Protein AF-A0A378LRU9-F1 (afdb_monomer)

Structure (mmCIF, N/CA/C/O backbone):
data_AF-A0A378LRU9-F1
#
_entry.id   AF-A0A378LRU9-F1
#
loop_
_atom_site.group_PDB
_atom_site.id
_atom_site.type_symbol
_atom_site.label_atom_id
_atom_site.label_alt_id
_atom_site.label_comp_id
_atom_site.label_asym_id
_atom_site.label_entity_id
_atom_site.label_seq_id
_atom_site.pdbx_PDB_ins_code
_atom_site.Cartn_x
_atom_site.Cartn_y
_atom_site.Cartn_z
_atom_site.occupancy
_atom_site.B_iso_or_equiv
_atom_site.auth_seq_id
_atom_site.auth_comp_id
_atom_site.auth_asym_id
_atom_site.auth_atom_id
_atom_site.pdbx_PDB_model_num
ATOM 1 N N . MET A 1 1 ? 8.952 3.093 -21.189 1.00 88.44 1 MET A N 1
ATOM 2 C CA . MET A 1 1 ? 9.315 2.819 -22.606 1.00 88.44 1 MET A CA 1
ATOM 3 C C . MET A 1 1 ? 10.518 3.628 -23.082 1.00 88.44 1 MET A C 1
ATOM 5 O O . MET A 1 1 ? 10.757 4.737 -22.611 1.00 88.44 1 MET A O 1
ATOM 9 N N . TYR A 1 2 ? 11.237 3.110 -24.080 1.00 88.44 2 TYR A N 1
ATOM 10 C CA . TYR A 1 2 ? 12.273 3.824 -24.837 1.00 88.44 2 TYR A CA 1
ATOM 11 C C . TYR A 1 2 ? 12.340 3.306 -26.283 1.00 88.44 2 TYR A C 1
ATOM 13 O O . TYR A 1 2 ? 11.710 2.306 -26.623 1.00 88.44 2 TYR A O 1
ATOM 21 N N . GLN A 1 3 ? 13.085 3.990 -27.151 1.00 87.81 3 GLN A N 1
ATOM 22 C CA . GLN A 1 3 ? 13.203 3.630 -28.566 1.00 87.81 3 GLN A CA 1
ATOM 23 C C . GLN A 1 3 ? 14.667 3.404 -28.936 1.00 87.81 3 GLN A C 1
ATOM 25 O O . GLN A 1 3 ? 15.521 4.139 -28.462 1.00 87.81 3 GLN A O 1
ATOM 30 N N . ILE A 1 4 ? 14.958 2.423 -29.788 1.00 81.25 4 ILE A N 1
ATOM 31 C CA . ILE A 1 4 ? 16.278 2.168 -30.382 1.00 81.25 4 ILE A CA 1
ATOM 32 C C . ILE A 1 4 ? 16.063 1.917 -31.879 1.00 81.25 4 ILE A C 1
ATOM 34 O O . ILE A 1 4 ? 15.310 1.026 -32.247 1.00 81.25 4 ILE A O 1
ATOM 38 N N . ASN A 1 5 ? 16.702 2.701 -32.758 1.00 81.12 5 ASN A N 1
ATOM 39 C CA . ASN A 1 5 ? 16.599 2.554 -34.224 1.00 81.12 5 ASN A CA 1
ATOM 40 C C . ASN A 1 5 ? 15.161 2.496 -34.775 1.00 81.12 5 ASN A C 1
ATOM 42 O O . ASN A 1 5 ? 14.870 1.752 -35.706 1.00 81.12 5 ASN A O 1
ATOM 46 N N . GLY A 1 6 ? 14.244 3.278 -34.205 1.00 81.75 6 GLY A N 1
ATOM 47 C CA . GLY A 1 6 ? 12.842 3.256 -34.622 1.00 81.75 6 GLY A CA 1
ATOM 48 C C . GLY A 1 6 ? 11.996 2.186 -33.920 1.00 81.75 6 GLY A C 1
ATOM 49 O O . GLY A 1 6 ? 10.775 2.316 -33.899 1.00 81.75 6 GLY A O 1
ATOM 50 N N . GLU A 1 7 ? 12.614 1.192 -33.284 1.00 84.62 7 GLU A N 1
ATOM 51 C CA . GLU A 1 7 ? 11.933 0.118 -32.560 1.00 84.62 7 GLU A CA 1
ATOM 52 C C . GLU A 1 7 ? 11.685 0.485 -31.098 1.00 84.62 7 GLU A C 1
ATOM 54 O O . GLU A 1 7 ? 12.510 1.135 -30.456 1.00 84.62 7 GLU A O 1
ATOM 59 N N . ILE A 1 8 ? 10.551 0.042 -30.564 1.00 88.06 8 ILE A N 1
ATOM 60 C CA . ILE A 1 8 ? 10.126 0.318 -29.193 1.00 88.06 8 ILE A CA 1
ATOM 61 C C . ILE A 1 8 ? 10.578 -0.809 -28.269 1.00 88.06 8 ILE A C 1
ATOM 63 O O . ILE A 1 8 ? 10.409 -1.985 -28.582 1.00 88.06 8 ILE A O 1
ATOM 67 N N . TYR A 1 9 ? 11.077 -0.421 -27.102 1.00 90.44 9 TYR A N 1
ATOM 68 C CA . TYR A 1 9 ? 11.465 -1.304 -26.016 1.00 90.44 9 TYR A CA 1
ATOM 69 C C . TYR A 1 9 ? 10.822 -0.842 -24.706 1.00 90.44 9 TYR A C 1
ATOM 71 O O . TYR A 1 9 ? 10.461 0.329 -24.530 1.00 90.44 9 TYR A O 1
ATOM 79 N N . TYR A 1 10 ? 10.715 -1.773 -23.766 1.00 91.56 10 TYR A N 1
ATOM 80 C CA . TYR A 1 10 ? 10.070 -1.561 -22.476 1.00 91.56 10 TYR A CA 1
ATOM 81 C C . TYR A 1 10 ? 11.107 -1.619 -21.354 1.00 91.56 10 TYR A C 1
ATOM 83 O O . TYR A 1 10 ? 12.071 -2.389 -21.399 1.00 91.56 10 TYR A O 1
ATOM 91 N N . ASP A 1 11 ? 10.929 -0.764 -20.354 1.00 88.56 11 ASP A N 1
ATOM 92 C CA . ASP A 1 11 ? 11.826 -0.631 -19.202 1.00 88.56 11 ASP A CA 1
ATOM 93 C C . ASP A 1 11 ? 11.227 -1.197 -17.903 1.00 88.56 11 ASP A C 1
ATOM 95 O O . ASP A 1 11 ? 11.976 -1.431 -16.952 1.00 88.56 11 ASP A O 1
ATOM 99 N N . CYS A 1 12 ? 9.921 -1.481 -17.894 1.00 91.12 12 CYS A N 1
ATOM 100 C CA . CYS A 1 12 ? 9.167 -2.081 -16.795 1.00 91.12 12 CYS A CA 1
ATOM 101 C C . CYS A 1 12 ? 8.213 -3.188 -17.299 1.00 91.12 12 CYS A C 1
ATOM 103 O O . CYS A 1 12 ? 7.678 -3.115 -18.412 1.00 91.12 12 CYS A O 1
ATOM 105 N N . CYS A 1 13 ? 8.019 -4.238 -16.498 1.00 93.56 13 CYS A N 1
ATOM 106 C CA . CYS A 1 13 ? 7.132 -5.366 -16.796 1.00 93.56 13 CYS A CA 1
ATOM 107 C C . CYS A 1 13 ? 5.658 -4.947 -16.838 1.00 93.56 13 CYS A C 1
ATOM 109 O O . CYS A 1 13 ? 4.894 -5.463 -17.654 1.00 93.56 13 CYS A O 1
ATOM 111 N N . LEU A 1 14 ? 5.239 -4.002 -15.999 1.00 95.06 14 LEU A N 1
ATOM 112 C CA . LEU A 1 14 ? 3.866 -3.511 -15.971 1.00 95.06 14 LEU A CA 1
ATOM 113 C C . LEU A 1 14 ? 3.455 -2.857 -17.297 1.00 95.06 14 LEU A C 1
ATOM 115 O O . LEU A 1 14 ? 2.386 -3.156 -17.825 1.00 95.06 14 LEU A O 1
ATOM 119 N N . GLU A 1 15 ? 4.310 -2.013 -17.878 1.00 94.69 15 GLU A N 1
ATOM 120 C CA . GLU A 1 15 ? 4.054 -1.413 -19.194 1.00 94.69 15 GLU A CA 1
ATOM 121 C C . GLU A 1 15 ? 3.969 -2.482 -20.286 1.00 94.69 15 GLU A C 1
ATOM 123 O O . GLU A 1 15 ? 3.045 -2.472 -21.096 1.00 94.69 15 GLU A O 1
ATOM 128 N N . ALA A 1 16 ? 4.886 -3.449 -20.254 1.00 95.62 16 ALA A N 1
ATOM 129 C CA . ALA A 1 16 ? 4.894 -4.599 -21.146 1.00 95.62 16 ALA A CA 1
ATOM 130 C C . ALA A 1 16 ? 3.568 -5.391 -21.114 1.00 95.62 16 ALA A C 1
ATOM 132 O O . ALA A 1 16 ? 2.994 -5.692 -22.165 1.00 95.62 16 ALA A O 1
ATOM 133 N N . LYS A 1 17 ? 3.042 -5.677 -19.916 1.00 97.25 17 LYS A N 1
ATOM 134 C CA . LYS A 1 17 ? 1.744 -6.346 -19.719 1.00 97.25 17 LYS A CA 1
ATOM 135 C C . LYS A 1 17 ? 0.582 -5.515 -20.269 1.00 97.25 17 LYS A C 1
ATOM 137 O O . LYS A 1 17 ? -0.293 -6.056 -20.943 1.00 97.25 17 LYS A O 1
ATOM 142 N N . LEU A 1 18 ? 0.577 -4.203 -20.025 1.00 96.94 18 LEU A N 1
ATOM 143 C CA . LEU A 1 18 ? -0.481 -3.298 -20.493 1.00 96.94 18 LEU A CA 1
ATOM 144 C C . LEU A 1 18 ? -0.511 -3.175 -22.019 1.00 96.94 18 LEU A C 1
ATOM 146 O O . LEU A 1 18 ? -1.586 -3.212 -22.619 1.00 96.94 18 LEU A O 1
ATOM 150 N N . VAL A 1 19 ? 0.656 -3.104 -22.661 1.00 95.62 19 VAL A N 1
ATOM 151 C CA . VAL A 1 19 ? 0.740 -3.099 -24.127 1.00 95.62 19 VAL A CA 1
ATOM 152 C C . VAL A 1 19 ? 0.255 -4.424 -24.710 1.00 95.62 19 VAL A C 1
ATOM 154 O O . VAL A 1 19 ? -0.442 -4.427 -25.725 1.00 95.62 19 VAL A O 1
ATOM 157 N N . LEU A 1 20 ? 0.559 -5.552 -24.060 1.00 97.31 20 LEU A N 1
ATOM 158 C CA . LEU A 1 20 ? 0.045 -6.852 -24.486 1.00 97.31 20 LEU A CA 1
ATOM 159 C C . LEU A 1 20 ? -1.486 -6.938 -24.354 1.00 97.31 20 LEU A C 1
ATOM 161 O O . LEU A 1 20 ? -2.140 -7.417 -25.280 1.00 97.31 20 LEU A O 1
ATOM 165 N N . ILE A 1 21 ? -2.067 -6.422 -23.262 1.00 97.62 21 ILE A N 1
ATOM 166 C CA . ILE A 1 21 ? -3.529 -6.301 -23.099 1.00 97.62 21 ILE A CA 1
ATOM 167 C C . ILE A 1 21 ? -4.139 -5.492 -24.248 1.00 97.62 21 ILE A C 1
ATOM 169 O O . ILE A 1 21 ? -5.161 -5.890 -24.816 1.00 97.62 21 ILE A O 1
ATOM 173 N N . ASP A 1 22 ? -3.527 -4.364 -24.611 1.00 95.44 22 ASP A N 1
ATOM 174 C CA . ASP A 1 22 ? -4.038 -3.519 -25.688 1.00 95.44 22 ASP A CA 1
ATOM 175 C C . ASP A 1 22 ? -3.954 -4.218 -27.055 1.00 95.44 22 ASP A C 1
ATOM 177 O O . ASP A 1 22 ? -4.934 -4.242 -27.804 1.00 95.44 22 ASP A O 1
ATOM 181 N N . ALA A 1 23 ? -2.841 -4.902 -27.333 1.00 96.00 23 ALA A N 1
ATOM 182 C CA . ALA A 1 23 ? -2.665 -5.694 -28.549 1.00 96.00 23 ALA A CA 1
ATOM 183 C C . ALA A 1 23 ? -3.687 -6.840 -28.661 1.00 96.00 23 ALA A C 1
ATOM 185 O O . ALA A 1 23 ? -4.245 -7.068 -29.735 1.00 96.00 23 ALA A O 1
ATOM 186 N N . ILE A 1 24 ? -3.976 -7.540 -27.557 1.00 97.25 24 ILE A N 1
ATOM 187 C CA . ILE A 1 24 ? -5.006 -8.591 -27.505 1.00 97.25 24 ILE A CA 1
ATOM 188 C C . ILE A 1 24 ? -6.399 -8.000 -27.734 1.00 97.25 24 ILE A C 1
ATOM 190 O O . ILE A 1 24 ? -7.183 -8.560 -28.502 1.00 97.25 24 ILE A O 1
ATOM 194 N N . SER A 1 25 ? -6.696 -6.848 -27.125 1.00 95.38 25 SER A N 1
ATOM 195 C CA . SER A 1 25 ? -7.986 -6.160 -27.284 1.00 95.38 25 SER A CA 1
ATOM 196 C C . SER A 1 25 ? -8.282 -5.857 -28.761 1.00 95.38 25 SER A C 1
ATOM 198 O O . SER A 1 25 ? -9.411 -6.027 -29.229 1.00 95.38 25 SER A O 1
ATOM 200 N N . GLN A 1 26 ? -7.249 -5.469 -29.515 1.00 94.94 26 GLN A N 1
ATOM 201 C CA . GLN A 1 26 ? -7.335 -5.121 -30.937 1.00 94.94 26 GLN A CA 1
ATOM 202 C C . GLN A 1 26 ? -7.206 -6.325 -31.888 1.00 94.94 26 GLN A C 1
ATOM 204 O O . GLN A 1 26 ? -7.503 -6.204 -33.078 1.00 94.94 26 GLN A O 1
ATOM 209 N N . ALA A 1 27 ? -6.770 -7.489 -31.401 1.00 95.44 27 ALA A N 1
ATOM 210 C CA . ALA A 1 27 ? -6.551 -8.662 -32.238 1.00 95.44 27 ALA A CA 1
ATOM 211 C C . ALA A 1 27 ? -7.862 -9.234 -32.804 1.00 95.44 27 ALA A C 1
ATOM 213 O O . ALA A 1 27 ? -8.937 -9.129 -32.209 1.00 95.44 27 ALA A O 1
ATOM 214 N N . ALA A 1 28 ? -7.767 -9.903 -33.954 1.00 94.75 28 ALA A N 1
ATOM 215 C CA . ALA A 1 28 ? -8.880 -10.627 -34.567 1.00 94.75 28 ALA A CA 1
ATOM 216 C C . ALA A 1 28 ? -9.090 -11.993 -33.882 1.00 94.75 28 ALA A C 1
ATOM 218 O O . ALA A 1 28 ? -8.845 -13.043 -34.473 1.00 94.75 28 ALA A O 1
ATOM 219 N N . LEU A 1 29 ? -9.494 -11.961 -32.611 1.00 95.25 29 LEU A N 1
ATOM 220 C CA . LEU A 1 29 ? -9.824 -13.124 -31.782 1.00 95.25 29 LEU A CA 1
ATOM 221 C C . LEU A 1 29 ? -11.307 -13.109 -31.406 1.00 95.25 29 LEU A C 1
ATOM 223 O O . LEU A 1 29 ? -11.940 -12.052 -31.414 1.00 95.25 29 LEU A O 1
ATOM 227 N N . GLU A 1 30 ? -11.841 -14.271 -31.033 1.00 96.56 30 GLU A N 1
ATOM 228 C CA . GLU A 1 30 ? -13.157 -14.359 -30.397 1.00 96.56 30 GLU A CA 1
ATOM 229 C C . GLU A 1 30 ? -13.164 -13.566 -29.080 1.00 96.56 30 GLU A C 1
ATOM 231 O O . GLU A 1 30 ? -12.205 -13.622 -28.310 1.00 96.56 30 GLU A O 1
ATOM 236 N N . GLU A 1 31 ? -14.247 -12.836 -28.808 1.00 96.44 31 GLU A N 1
ATOM 237 C CA . GLU A 1 31 ? -14.342 -11.949 -27.640 1.00 96.44 31 GLU A CA 1
ATOM 238 C C . GLU A 1 31 ? -14.176 -12.704 -26.311 1.00 96.44 31 GLU A C 1
ATOM 240 O O . GLU A 1 31 ? -13.487 -12.235 -25.409 1.00 96.44 31 GLU A O 1
ATOM 245 N N . SER A 1 32 ? -14.724 -13.919 -26.216 1.00 96.75 32 SER A N 1
ATOM 246 C CA . SER A 1 32 ? -14.568 -14.798 -25.048 1.00 96.75 32 SER A CA 1
ATOM 247 C C . SER A 1 32 ? -13.094 -15.124 -24.759 1.00 96.75 32 SER A C 1
ATOM 249 O O . SER A 1 32 ? -12.662 -15.119 -23.605 1.00 96.75 32 SER A O 1
ATOM 251 N N . ILE A 1 33 ? -12.299 -15.339 -25.812 1.00 96.50 33 ILE A N 1
ATOM 252 C CA . ILE A 1 33 ? -10.860 -15.602 -25.727 1.00 96.50 33 ILE A CA 1
ATOM 253 C C . ILE A 1 33 ? -10.118 -14.331 -25.310 1.00 96.50 33 ILE A C 1
ATOM 255 O O . ILE A 1 33 ? -9.237 -14.404 -24.457 1.00 96.50 33 ILE A O 1
ATOM 259 N N . LYS A 1 34 ? -10.480 -13.164 -25.864 1.00 96.38 34 LYS A N 1
ATOM 260 C CA . LYS A 1 34 ? -9.876 -11.883 -25.463 1.00 96.38 34 LYS A CA 1
ATOM 261 C C . LYS A 1 34 ? -10.069 -11.616 -23.981 1.00 96.38 34 LYS A C 1
ATOM 263 O O . LYS A 1 34 ? -9.093 -11.328 -23.298 1.00 96.38 34 LYS A O 1
ATOM 268 N N . ILE A 1 35 ? -11.305 -11.744 -23.498 1.00 95.69 35 ILE A N 1
ATOM 269 C CA . ILE A 1 35 ? -11.653 -11.528 -22.091 1.00 95.69 35 ILE A CA 1
ATOM 270 C C . ILE A 1 35 ? -10.799 -12.429 -21.201 1.00 95.69 35 ILE A C 1
ATOM 272 O O . ILE A 1 35 ? -10.144 -11.929 -20.291 1.00 95.69 35 ILE A O 1
ATOM 276 N N . LYS A 1 36 ? -10.724 -13.727 -21.523 1.00 96.94 36 LYS A N 1
ATOM 277 C CA . LYS A 1 36 ? -9.915 -14.689 -20.769 1.00 96.94 36 LYS A CA 1
ATOM 278 C C . LYS A 1 36 ? -8.425 -14.318 -20.748 1.00 96.94 36 LYS A C 1
ATOM 280 O O . LYS A 1 36 ? -7.811 -14.302 -19.688 1.00 96.94 36 LYS A O 1
ATOM 285 N N . LEU A 1 37 ? -7.832 -14.016 -21.905 1.00 97.81 37 LEU A N 1
ATOM 286 C CA . LEU A 1 37 ? -6.407 -13.671 -21.989 1.00 97.81 37 LEU A CA 1
ATOM 287 C C . LEU A 1 37 ? -6.085 -12.364 -21.253 1.00 97.81 37 LEU A C 1
ATOM 289 O O . LEU A 1 37 ? -5.048 -12.261 -20.606 1.00 97.81 37 LEU A O 1
ATOM 293 N N . ILE A 1 38 ? -6.966 -11.365 -21.348 1.00 97.38 38 ILE A N 1
ATOM 294 C CA . ILE A 1 38 ? -6.815 -10.095 -20.632 1.00 97.38 38 ILE A CA 1
ATOM 295 C C . ILE A 1 38 ? -6.915 -10.324 -19.124 1.00 97.38 38 ILE A C 1
ATOM 297 O O . ILE A 1 38 ? -6.102 -9.775 -18.386 1.00 97.38 38 ILE A O 1
ATOM 301 N N . GLU A 1 39 ? -7.859 -11.148 -18.669 1.00 96.31 39 GLU A N 1
ATOM 302 C CA . GLU A 1 39 ? -7.991 -11.516 -17.259 1.00 96.31 39 GLU A CA 1
ATOM 303 C C . GLU A 1 39 ? -6.722 -12.205 -16.737 1.00 96.31 39 GLU A C 1
ATOM 305 O O . GLU A 1 39 ? -6.201 -11.811 -15.697 1.00 96.31 39 GLU A O 1
ATOM 310 N N . GLU A 1 40 ? -6.151 -13.158 -17.478 1.00 97.44 40 GLU A N 1
ATOM 311 C CA . GLU A 1 40 ? -4.894 -13.816 -17.092 1.00 97.44 40 GLU A CA 1
ATOM 312 C C . GLU A 1 40 ? -3.714 -12.826 -16.996 1.00 97.44 40 GLU A C 1
ATOM 314 O O . GLU A 1 40 ? -2.911 -12.910 -16.064 1.00 97.44 40 GLU A O 1
ATOM 319 N N . ILE A 1 41 ? -3.623 -11.827 -17.883 1.00 97.88 41 ILE A N 1
ATOM 320 C CA . ILE A 1 41 ? -2.590 -10.780 -17.764 1.00 97.88 41 ILE A CA 1
ATOM 321 C C . ILE A 1 41 ? -2.878 -9.838 -16.590 1.00 97.88 41 ILE A C 1
ATOM 323 O O . ILE A 1 41 ? -1.946 -9.406 -15.914 1.00 97.88 41 ILE A O 1
ATOM 327 N N . GLN A 1 42 ? -4.142 -9.521 -16.302 1.00 97.19 42 GLN A N 1
ATOM 328 C CA . GLN A 1 42 ? -4.504 -8.744 -15.111 1.00 97.19 42 GLN A CA 1
ATOM 329 C C . GLN A 1 42 ? -4.092 -9.474 -13.829 1.00 97.19 42 GLN A C 1
ATOM 331 O O . GLN A 1 42 ? -3.565 -8.844 -12.916 1.00 97.19 42 GLN A O 1
ATOM 336 N N . ILE A 1 43 ? -4.238 -10.801 -13.786 1.00 96.69 43 ILE A N 1
ATOM 337 C CA . ILE A 1 43 ? -3.725 -11.632 -12.689 1.00 96.69 43 ILE A CA 1
ATOM 338 C C . ILE A 1 43 ? -2.200 -11.500 -12.580 1.00 96.69 43 ILE A C 1
ATOM 340 O O . ILE A 1 43 ? -1.681 -11.316 -11.481 1.00 96.69 43 ILE A O 1
ATOM 344 N N . LEU A 1 44 ? -1.471 -11.518 -13.703 1.00 96.38 44 LEU A N 1
ATOM 345 C CA . LEU A 1 44 ? -0.022 -11.269 -13.708 1.00 96.38 44 LEU A CA 1
ATOM 346 C C . LEU A 1 44 ? 0.349 -9.848 -13.259 1.00 96.38 44 LEU A C 1
ATOM 348 O O . LEU A 1 44 ? 1.441 -9.644 -12.731 1.00 96.38 44 LEU A O 1
ATOM 352 N N . ILE A 1 45 ? -0.502 -8.845 -13.482 1.00 96.75 45 ILE A N 1
ATOM 353 C CA . ILE A 1 45 ? -0.297 -7.490 -12.946 1.00 96.75 45 ILE A CA 1
ATOM 354 C C . ILE A 1 45 ? -0.466 -7.509 -11.424 1.00 96.75 45 ILE A C 1
ATOM 356 O O . ILE A 1 45 ? 0.431 -7.069 -10.716 1.00 96.75 45 ILE A O 1
ATOM 360 N N . GLU A 1 46 ? -1.566 -8.075 -10.929 1.00 96.06 46 GLU A N 1
ATOM 361 C CA . GLU A 1 46 ? -1.890 -8.155 -9.497 1.00 96.06 46 GLU A CA 1
ATOM 362 C C . GLU A 1 46 ? -0.888 -8.997 -8.697 1.00 96.06 46 GLU A C 1
ATOM 364 O O . GLU A 1 46 ? -0.655 -8.734 -7.522 1.00 96.06 46 GLU A O 1
ATOM 369 N N . ASN A 1 47 ? -0.278 -10.000 -9.324 1.00 94.62 47 ASN A N 1
ATOM 370 C CA . ASN A 1 47 ? 0.767 -10.822 -8.715 1.00 94.62 47 ASN A CA 1
ATOM 371 C C . ASN A 1 47 ? 2.185 -10.323 -9.010 1.00 94.62 47 ASN A C 1
ATOM 373 O O . ASN A 1 47 ? 3.141 -11.035 -8.717 1.00 94.62 47 ASN A O 1
ATOM 377 N N . HIS A 1 48 ? 2.332 -9.133 -9.606 1.00 93.38 48 HIS A N 1
ATOM 378 C CA . HIS A 1 48 ? 3.641 -8.539 -9.890 1.00 93.38 48 HIS A CA 1
ATOM 379 C C . HIS A 1 48 ? 4.560 -9.447 -10.719 1.00 93.38 48 HIS A C 1
ATOM 381 O O . HIS A 1 48 ? 5.780 -9.414 -10.580 1.00 93.38 48 HIS A O 1
ATOM 387 N N . GLY A 1 49 ? 3.961 -10.234 -11.619 1.00 92.94 49 GLY A N 1
ATOM 388 C CA . GLY A 1 49 ? 4.668 -11.284 -12.338 1.00 92.94 49 GLY A CA 1
ATOM 389 C C . GLY A 1 49 ? 5.838 -10.754 -13.165 1.00 92.94 49 GLY A C 1
ATOM 390 O O . GLY A 1 49 ? 5.734 -9.703 -13.805 1.00 92.94 49 GLY A O 1
ATOM 391 N N . ASP A 1 50 ? 6.960 -11.450 -13.143 1.00 91.38 50 ASP A N 1
ATOM 392 C CA . ASP A 1 50 ? 8.181 -10.977 -13.784 1.00 91.38 50 ASP A CA 1
ATOM 393 C C . ASP A 1 50 ? 8.191 -11.226 -15.308 1.00 91.38 50 ASP A C 1
ATOM 395 O O . ASP A 1 50 ? 7.202 -11.639 -15.931 1.00 91.38 50 ASP A O 1
ATOM 399 N N . LYS A 1 51 ? 9.336 -10.951 -15.947 1.00 91.62 51 LYS A N 1
ATOM 400 C CA . LYS A 1 51 ? 9.531 -11.224 -17.376 1.00 91.62 51 LYS A CA 1
ATOM 401 C C . LYS A 1 51 ? 9.351 -12.709 -17.701 1.00 91.62 51 LYS A C 1
ATOM 403 O O . LYS A 1 51 ? 8.769 -13.027 -18.735 1.00 91.62 51 LYS A O 1
ATOM 408 N N . SER A 1 52 ? 9.871 -13.605 -16.867 1.00 92.12 52 SER A N 1
ATOM 409 C CA . SER A 1 52 ? 9.811 -15.053 -17.083 1.00 92.12 52 SER A CA 1
ATOM 410 C C . SER A 1 52 ? 8.365 -15.545 -17.079 1.00 92.12 52 SER A C 1
ATOM 412 O O . SER A 1 52 ? 7.947 -16.275 -17.983 1.00 92.12 52 SER A O 1
ATOM 414 N N . GLU A 1 53 ? 7.566 -15.077 -16.122 1.00 94.88 53 GLU A N 1
ATOM 415 C CA . GLU A 1 53 ? 6.144 -15.404 -16.023 1.00 94.88 53 GLU A CA 1
ATOM 416 C C . GLU A 1 53 ? 5.349 -14.847 -17.212 1.00 94.88 53 GLU A C 1
ATOM 418 O O . GLU A 1 53 ? 4.547 -15.569 -17.810 1.00 94.88 53 GLU A O 1
ATOM 423 N N . LEU A 1 54 ? 5.624 -13.605 -17.632 1.00 96.06 54 LEU A N 1
ATOM 424 C CA . LEU A 1 54 ? 5.007 -13.018 -18.826 1.00 96.06 54 LEU A CA 1
ATOM 425 C C . LEU A 1 54 ? 5.345 -13.810 -20.100 1.00 96.06 54 LEU A C 1
ATOM 427 O O . LEU A 1 54 ? 4.461 -14.083 -20.915 1.00 96.06 54 LEU A O 1
ATOM 431 N N . MET A 1 55 ? 6.609 -14.198 -20.281 1.00 95.62 55 MET A N 1
ATOM 432 C CA . MET A 1 55 ? 7.032 -14.982 -21.446 1.00 95.62 55 MET A CA 1
ATOM 433 C C . MET A 1 55 ? 6.426 -16.390 -21.435 1.00 95.62 55 MET A C 1
ATOM 435 O O . MET A 1 55 ? 5.977 -16.864 -22.479 1.00 95.62 55 MET A O 1
ATOM 439 N N . SER A 1 56 ? 6.329 -17.016 -20.260 1.00 97.00 56 SER A N 1
ATOM 440 C CA . SER A 1 56 ? 5.662 -18.312 -20.089 1.00 97.00 56 SER A CA 1
ATOM 441 C C . SER A 1 56 ? 4.183 -18.231 -20.473 1.00 97.00 56 SER A C 1
ATOM 443 O O . SER A 1 56 ? 3.683 -19.081 -21.207 1.00 97.00 56 SER A O 1
ATOM 445 N N . PHE A 1 57 ? 3.486 -17.170 -20.054 1.00 97.44 57 PHE A N 1
ATOM 446 C CA . PHE A 1 57 ? 2.102 -16.913 -20.457 1.00 97.44 57 PHE A CA 1
ATOM 447 C C . PHE A 1 57 ? 1.955 -16.763 -21.982 1.00 97.44 57 PHE A C 1
ATOM 449 O O . PHE A 1 57 ? 1.044 -17.351 -22.574 1.00 97.44 57 PHE A O 1
ATOM 456 N N . ILE A 1 58 ? 2.859 -16.015 -22.628 1.00 97.06 58 ILE A N 1
ATOM 457 C CA . ILE A 1 58 ? 2.874 -15.822 -24.088 1.00 97.06 58 ILE A CA 1
ATOM 458 C C . ILE A 1 58 ? 3.040 -17.160 -24.822 1.00 97.06 58 ILE A C 1
ATOM 460 O O . ILE A 1 58 ? 2.344 -17.407 -25.814 1.00 97.06 58 ILE A O 1
ATOM 464 N N . GLU A 1 59 ? 3.951 -18.012 -24.349 1.00 96.69 59 GLU A N 1
ATOM 465 C CA . GLU A 1 59 ? 4.228 -19.324 -24.936 1.00 96.69 59 GLU A CA 1
ATOM 466 C C . GLU A 1 59 ? 3.049 -20.288 -24.762 1.00 96.69 59 GLU A C 1
ATOM 468 O O . GLU A 1 59 ? 2.561 -20.844 -25.751 1.00 96.69 59 GLU A O 1
ATOM 473 N N . LEU A 1 60 ? 2.543 -20.432 -23.531 1.00 96.81 60 LEU A N 1
ATOM 474 C CA . LEU A 1 60 ? 1.433 -21.330 -23.195 1.00 96.81 60 LEU A CA 1
ATOM 475 C C . LEU A 1 60 ? 0.169 -21.010 -24.000 1.00 96.81 60 LEU A C 1
ATOM 477 O O . LEU A 1 60 ? -0.500 -21.918 -24.496 1.00 96.81 60 LEU A O 1
ATOM 481 N N . ASN A 1 61 ? -0.123 -19.722 -24.187 1.00 95.94 61 ASN A N 1
ATOM 482 C CA . ASN A 1 61 ? -1.274 -19.258 -24.961 1.00 95.94 61 ASN A CA 1
ATOM 483 C C . ASN A 1 61 ? -0.984 -19.104 -26.467 1.00 95.94 61 ASN A C 1
ATOM 485 O O . ASN A 1 61 ? -1.846 -18.652 -27.221 1.00 95.94 61 ASN A O 1
ATOM 489 N N . GLN A 1 62 ? 0.211 -19.492 -26.930 1.00 95.44 62 GLN A N 1
ATOM 490 C CA . GLN A 1 62 ? 0.639 -19.454 -28.335 1.00 95.44 62 GLN A CA 1
ATOM 491 C C . GLN A 1 62 ? 0.451 -18.085 -29.007 1.00 95.44 62 GLN A C 1
ATOM 493 O O . GLN A 1 62 ? 0.196 -18.003 -30.214 1.00 95.44 62 GLN A O 1
ATOM 498 N N . LEU A 1 63 ? 0.603 -16.993 -28.252 1.00 94.25 63 LEU A N 1
ATOM 499 C CA . LEU A 1 63 ? 0.270 -15.651 -28.739 1.00 94.25 63 LEU A CA 1
ATOM 500 C C . LEU A 1 63 ? 1.160 -15.211 -29.910 1.00 94.25 63 LEU A C 1
ATOM 502 O O . LEU A 1 63 ? 0.724 -14.441 -30.763 1.00 94.25 63 LEU A O 1
ATOM 506 N N . ALA A 1 64 ? 2.369 -15.773 -30.024 1.00 92.62 64 ALA A N 1
ATOM 507 C CA . ALA A 1 64 ? 3.277 -15.538 -31.149 1.00 92.62 64 ALA A CA 1
ATOM 508 C C . ALA A 1 64 ? 2.714 -16.010 -32.507 1.00 92.62 64 ALA A C 1
ATOM 510 O O . ALA A 1 64 ? 3.184 -15.580 -33.557 1.00 92.62 64 ALA A O 1
ATOM 511 N N . ARG A 1 65 ? 1.684 -16.871 -32.521 1.00 93.62 65 ARG A N 1
ATOM 512 C CA . ARG A 1 65 ? 1.002 -17.294 -33.758 1.00 93.62 65 ARG A CA 1
ATOM 513 C C . ARG A 1 65 ? 0.011 -16.250 -34.275 1.00 93.62 65 ARG A C 1
ATOM 515 O O . ARG A 1 65 ? -0.431 -16.335 -35.421 1.00 93.62 65 ARG A O 1
ATOM 522 N N . ILE A 1 66 ? -0.345 -15.265 -33.453 1.00 94.88 66 ILE A N 1
ATOM 523 C CA . ILE A 1 66 ? -1.307 -14.226 -33.808 1.00 94.88 66 ILE A CA 1
ATOM 524 C C . ILE A 1 66 ? -0.548 -13.080 -34.473 1.00 94.88 66 ILE A C 1
ATOM 526 O O . ILE A 1 66 ? 0.123 -12.284 -33.818 1.00 94.88 66 ILE A O 1
ATOM 530 N N . LYS A 1 67 ? -0.682 -12.976 -35.801 1.00 94.25 67 LYS A N 1
ATOM 531 C CA . LYS A 1 67 ? 0.073 -12.027 -36.637 1.00 94.25 67 LYS A CA 1
ATOM 532 C C . LYS A 1 67 ? -0.001 -10.572 -36.151 1.00 94.25 67 LYS A C 1
ATOM 534 O O . LYS A 1 67 ? 0.986 -9.857 -36.265 1.00 94.25 67 LYS A O 1
ATOM 539 N N . SER A 1 68 ? -1.147 -10.132 -35.627 1.00 94.12 68 SER A N 1
ATOM 540 C CA . SER A 1 68 ? -1.322 -8.762 -35.121 1.00 94.12 68 SER A CA 1
ATOM 541 C C . SER A 1 68 ? -0.604 -8.497 -33.793 1.00 94.12 68 SER A C 1
ATOM 543 O O . SER A 1 68 ? -0.338 -7.343 -33.485 1.00 94.12 68 SER A O 1
ATOM 545 N N . ILE A 1 69 ? -0.291 -9.539 -33.017 1.00 95.19 69 ILE A N 1
ATOM 546 C CA . ILE A 1 69 ? 0.349 -9.437 -31.695 1.00 95.19 69 ILE A CA 1
ATOM 547 C C . ILE A 1 69 ? 1.857 -9.713 -31.791 1.00 95.19 69 ILE A C 1
ATOM 549 O O . ILE A 1 69 ? 2.632 -9.174 -31.003 1.00 95.19 69 ILE A O 1
ATOM 553 N N . LEU A 1 70 ? 2.294 -10.501 -32.780 1.00 94.75 70 LEU A N 1
ATOM 554 C CA . LEU A 1 70 ? 3.692 -10.911 -32.955 1.00 94.75 70 LEU A CA 1
ATOM 555 C C . LEU A 1 70 ? 4.718 -9.759 -32.839 1.00 94.75 70 LEU A C 1
ATOM 557 O O . LEU A 1 70 ? 5.666 -9.931 -32.076 1.00 94.75 70 LEU A O 1
ATOM 561 N N . PRO A 1 71 ? 4.534 -8.575 -33.463 1.00 93.50 71 PRO A N 1
ATOM 562 C CA . PRO A 1 71 ? 5.505 -7.483 -33.330 1.00 93.50 71 PRO A CA 1
ATOM 563 C C . PRO A 1 71 ? 5.689 -6.998 -31.884 1.00 93.50 71 PRO A C 1
ATOM 565 O O . PRO A 1 71 ? 6.793 -6.648 -31.471 1.00 93.50 71 PRO A O 1
ATOM 568 N N . VAL A 1 72 ? 4.611 -6.995 -31.091 1.00 93.56 72 VAL A N 1
ATOM 569 C CA . VAL A 1 72 ? 4.668 -6.640 -29.666 1.00 93.56 72 VAL A CA 1
ATOM 570 C C . VAL A 1 72 ? 5.470 -7.691 -28.905 1.00 93.56 72 VAL A C 1
ATOM 572 O O . VAL A 1 72 ? 6.359 -7.338 -28.138 1.00 93.56 72 VAL A O 1
ATOM 575 N N . ILE A 1 73 ? 5.224 -8.977 -29.162 1.00 94.75 73 ILE A N 1
ATOM 576 C CA . ILE A 1 73 ? 5.943 -10.087 -28.516 1.00 94.75 73 ILE A CA 1
ATOM 577 C C . ILE A 1 73 ? 7.439 -10.054 -28.842 1.00 94.75 73 ILE A C 1
ATOM 579 O O . ILE A 1 73 ? 8.263 -10.226 -27.946 1.00 94.75 73 ILE A O 1
ATOM 583 N N . GLU A 1 74 ? 7.807 -9.793 -30.096 1.00 93.25 74 GLU A N 1
ATOM 584 C CA . GLU A 1 74 ? 9.210 -9.675 -30.509 1.00 93.25 74 GLU A CA 1
ATOM 585 C C . GLU A 1 74 ? 9.919 -8.510 -29.801 1.00 93.25 74 GLU A C 1
ATOM 587 O O . GLU A 1 74 ? 11.076 -8.636 -29.394 1.00 93.25 74 GLU A O 1
ATOM 592 N N . ASN A 1 75 ? 9.232 -7.384 -29.594 1.00 91.44 75 ASN A N 1
ATOM 593 C CA . ASN A 1 75 ? 9.770 -6.252 -28.832 1.00 91.44 75 ASN A CA 1
ATOM 594 C C . ASN A 1 75 ? 9.878 -6.560 -27.332 1.00 91.44 75 ASN A C 1
ATOM 596 O O . ASN A 1 75 ? 10.883 -6.226 -26.700 1.00 91.44 75 ASN A O 1
ATOM 600 N N . LEU A 1 76 ? 8.878 -7.236 -26.761 1.00 91.94 76 LEU A N 1
ATOM 601 C CA . LEU A 1 76 ? 8.875 -7.673 -25.363 1.00 91.94 76 LEU A CA 1
ATOM 602 C C . LEU A 1 76 ? 10.028 -8.636 -25.067 1.00 91.94 76 LEU A C 1
ATOM 604 O O . LEU A 1 76 ? 10.778 -8.424 -24.115 1.00 91.94 76 LEU A O 1
ATOM 608 N N . ALA A 1 77 ? 10.223 -9.649 -25.913 1.00 90.62 77 ALA A N 1
ATOM 609 C CA . ALA A 1 77 ? 11.274 -10.649 -25.742 1.00 90.62 77 ALA A CA 1
ATOM 610 C C . ALA A 1 77 ? 12.675 -10.013 -25.725 1.00 90.62 77 ALA A C 1
ATOM 612 O O . ALA A 1 77 ? 13.518 -10.370 -24.894 1.00 90.62 77 ALA A O 1
ATOM 613 N N . ARG A 1 78 ? 12.896 -9.026 -26.604 1.00 88.81 78 ARG A N 1
ATOM 614 C CA . ARG A 1 78 ? 14.158 -8.280 -26.720 1.00 88.81 78 ARG A CA 1
ATOM 615 C C . ARG A 1 78 ? 14.350 -7.217 -25.640 1.00 88.81 78 ARG A C 1
ATOM 617 O O . ARG A 1 78 ? 15.475 -6.773 -25.438 1.00 88.81 78 ARG A O 1
ATOM 624 N N . SER A 1 79 ? 13.291 -6.803 -24.950 1.00 90.06 79 SER A N 1
ATOM 625 C CA . SER A 1 79 ? 13.380 -5.793 -23.896 1.00 90.06 79 SER A CA 1
ATOM 626 C C . SER A 1 79 ? 14.002 -6.387 -22.631 1.00 90.06 79 SER A C 1
ATOM 628 O O . SER A 1 79 ? 13.581 -7.461 -22.204 1.00 90.06 79 SER A O 1
ATOM 630 N N . PRO A 1 80 ? 14.981 -5.727 -21.994 1.00 83.44 80 PRO A N 1
ATOM 631 C CA . PRO A 1 80 ? 15.588 -6.234 -20.772 1.00 83.44 80 PRO A CA 1
ATOM 632 C C . PRO A 1 80 ? 14.592 -6.256 -19.595 1.00 83.44 80 PRO A C 1
ATOM 634 O O . PRO A 1 80 ? 14.647 -7.198 -18.817 1.00 83.44 80 PRO A O 1
ATOM 637 N N . LEU A 1 81 ? 13.613 -5.330 -19.563 1.00 87.75 81 LEU A N 1
ATOM 638 C CA . LEU A 1 81 ? 12.602 -5.134 -18.502 1.00 87.75 81 LEU A CA 1
ATOM 639 C C . LEU A 1 81 ? 13.204 -4.928 -17.098 1.00 87.75 81 LEU A C 1
ATOM 641 O O . LEU A 1 81 ? 14.345 -5.275 -16.830 1.00 87.75 81 LEU A O 1
ATOM 645 N N . ASN A 1 82 ? 12.447 -4.305 -16.193 1.00 83.81 82 ASN A N 1
ATOM 646 C CA . ASN A 1 82 ? 12.868 -4.019 -14.813 1.00 83.81 82 ASN A CA 1
ATOM 647 C C . ASN A 1 82 ? 14.241 -3.336 -14.706 1.00 83.81 82 ASN A C 1
ATOM 649 O O . ASN A 1 82 ? 14.961 -3.529 -13.732 1.00 83.81 82 ASN A O 1
ATOM 653 N N . VAL A 1 83 ? 14.614 -2.507 -15.679 1.00 86.25 83 VAL A N 1
ATOM 654 C CA . VAL A 1 83 ? 15.962 -1.917 -15.783 1.00 86.25 83 VAL A CA 1
ATOM 655 C C . VAL A 1 83 ? 16.078 -0.547 -15.138 1.00 86.25 83 VAL A C 1
ATOM 657 O O . VAL A 1 83 ? 17.168 0.004 -15.060 1.00 86.25 83 VAL A O 1
ATOM 660 N N . LEU A 1 84 ? 14.973 0.040 -14.682 1.00 88.19 84 LEU A N 1
ATOM 661 C CA . LEU A 1 84 ? 15.015 1.349 -14.038 1.00 88.19 84 LEU A CA 1
ATOM 662 C C . LEU A 1 84 ? 15.667 1.249 -12.647 1.00 88.19 84 LEU A C 1
ATOM 664 O O . LEU A 1 84 ? 15.299 0.358 -11.872 1.00 88.19 84 LEU A O 1
ATOM 668 N N . PRO A 1 85 ? 16.577 2.178 -12.290 1.00 84.38 85 PRO A N 1
ATOM 669 C CA . PRO A 1 85 ? 17.067 2.299 -10.919 1.00 84.38 85 PRO A CA 1
ATOM 670 C C . PRO A 1 85 ? 15.914 2.505 -9.926 1.00 84.38 85 PRO A C 1
ATOM 672 O O . PRO A 1 85 ? 14.912 3.142 -10.272 1.00 84.38 85 PRO A O 1
ATOM 675 N N . THR A 1 86 ? 16.083 2.039 -8.684 1.00 85.12 86 THR A N 1
ATOM 676 C CA . THR A 1 86 ? 15.082 2.069 -7.596 1.00 85.12 86 THR A CA 1
ATOM 677 C C . THR A 1 86 ? 14.308 3.382 -7.526 1.00 85.12 86 THR A C 1
ATOM 679 O O . THR A 1 86 ? 13.075 3.390 -7.524 1.00 85.12 86 THR A O 1
ATOM 682 N N . LYS A 1 87 ? 15.022 4.515 -7.543 1.00 84.31 87 LYS A N 1
ATOM 683 C CA . LYS A 1 87 ? 14.410 5.847 -7.470 1.00 84.31 87 LYS A CA 1
ATOM 684 C C . LYS A 1 87 ? 13.413 6.123 -8.586 1.00 84.31 87 LYS A C 1
ATOM 686 O O . LYS A 1 87 ? 12.349 6.701 -8.353 1.00 84.31 87 LYS A O 1
ATOM 691 N N . TYR A 1 88 ? 13.771 5.741 -9.804 1.00 87.88 88 TYR A N 1
ATOM 692 C CA . TYR A 1 88 ? 12.927 5.966 -10.967 1.00 87.88 88 TYR A CA 1
ATOM 693 C C . TYR A 1 88 ? 11.775 4.974 -11.009 1.00 87.88 88 TYR A C 1
ATOM 695 O O . TYR A 1 88 ? 10.669 5.373 -11.353 1.00 87.88 88 TYR A O 1
ATOM 703 N N . MET A 1 89 ? 12.006 3.725 -10.597 1.00 89.94 89 MET A N 1
ATOM 704 C CA . MET A 1 89 ? 10.944 2.727 -10.530 1.00 89.94 89 MET A CA 1
ATOM 705 C C . MET A 1 89 ? 9.860 3.125 -9.520 1.00 89.94 89 MET A C 1
ATOM 707 O O . MET A 1 89 ? 8.683 3.152 -9.864 1.00 89.94 89 MET A O 1
ATOM 711 N N . ASN A 1 90 ? 10.237 3.552 -8.308 1.00 88.56 90 ASN A N 1
ATOM 712 C CA . ASN A 1 90 ? 9.254 3.932 -7.284 1.00 88.56 90 ASN A CA 1
ATOM 713 C C . ASN A 1 90 ? 8.450 5.199 -7.636 1.00 88.56 90 ASN A C 1
ATOM 715 O O . ASN A 1 90 ? 7.378 5.444 -7.091 1.00 88.56 90 ASN A O 1
ATOM 719 N N . THR A 1 91 ? 8.970 6.044 -8.529 1.00 90.94 91 THR A N 1
ATOM 720 C CA . THR A 1 91 ? 8.276 7.252 -9.013 1.00 90.94 91 THR A CA 1
ATOM 721 C C . THR A 1 91 ? 7.631 7.053 -10.384 1.00 90.94 91 THR A C 1
ATOM 723 O O . THR A 1 91 ? 7.024 7.984 -10.926 1.00 90.94 91 THR A O 1
ATOM 726 N N . HIS A 1 92 ? 7.725 5.844 -10.942 1.00 92.06 92 HIS A N 1
ATOM 727 C CA . HIS A 1 92 ? 7.125 5.512 -12.219 1.00 92.06 92 HIS A CA 1
ATOM 728 C C . HIS A 1 92 ? 5.593 5.555 -12.094 1.00 92.06 92 HIS A C 1
ATOM 730 O O . HIS A 1 92 ? 5.029 4.917 -11.200 1.00 92.06 92 HIS A O 1
ATOM 736 N N . PRO A 1 93 ? 4.884 6.295 -12.964 1.00 93.69 93 PRO A N 1
ATOM 737 C CA . PRO A 1 93 ? 3.453 6.530 -12.786 1.00 93.69 93 PRO A CA 1
ATOM 738 C C . PRO A 1 93 ? 2.634 5.238 -12.895 1.00 93.69 93 PRO A C 1
ATOM 740 O O . PRO A 1 93 ? 1.664 5.095 -12.159 1.00 93.69 93 PRO A O 1
ATOM 743 N N . LEU A 1 94 ? 3.045 4.270 -13.729 1.00 94.25 94 LEU A N 1
ATOM 744 C CA . LEU A 1 94 ? 2.344 2.982 -13.829 1.00 94.25 94 LEU A CA 1
ATOM 745 C C . LEU A 1 94 ? 2.393 2.178 -12.527 1.00 94.25 94 LEU A C 1
ATOM 747 O O . LEU A 1 94 ? 1.380 1.602 -12.143 1.00 94.25 94 LEU A O 1
ATOM 751 N N . VAL A 1 95 ? 3.538 2.173 -11.836 1.00 92.56 95 VAL A N 1
ATOM 752 C CA . VAL A 1 95 ? 3.734 1.382 -10.611 1.00 92.56 95 VAL A CA 1
ATOM 753 C C . VAL A 1 95 ? 2.724 1.815 -9.551 1.00 92.56 95 VAL A C 1
ATOM 755 O O . VAL A 1 95 ? 1.952 0.997 -9.062 1.00 92.56 95 VAL A O 1
ATOM 758 N N . GLY A 1 96 ? 2.631 3.121 -9.283 1.00 92.81 96 GLY A N 1
ATOM 759 C CA . GLY A 1 96 ? 1.621 3.655 -8.365 1.00 92.81 96 GLY A CA 1
ATOM 760 C C . GLY A 1 96 ? 0.186 3.540 -8.895 1.00 92.81 96 GLY A C 1
ATOM 761 O O . GLY A 1 96 ? -0.740 3.319 -8.115 1.00 92.81 96 GLY A O 1
ATOM 762 N N . ALA A 1 97 ? -0.025 3.665 -10.210 1.00 94.62 97 ALA A N 1
ATOM 763 C CA . ALA A 1 97 ? -1.355 3.555 -10.809 1.00 94.62 97 ALA A CA 1
ATOM 764 C C . ALA A 1 97 ? -1.982 2.170 -10.608 1.00 94.62 97 ALA A C 1
ATOM 766 O O . ALA A 1 97 ? -3.185 2.105 -10.383 1.00 94.62 97 ALA A O 1
ATOM 767 N N . SER A 1 98 ? -1.188 1.094 -10.624 1.00 92.81 98 SER A N 1
ATOM 768 C CA . SER A 1 98 ? -1.686 -0.280 -10.447 1.00 92.81 98 SER A CA 1
ATOM 769 C C . SER A 1 98 ? -2.488 -0.484 -9.150 1.00 92.81 98 SER A C 1
ATOM 771 O O . SER A 1 98 ? -3.445 -1.253 -9.133 1.00 92.81 98 SER A O 1
ATOM 773 N N . GLU A 1 99 ? -2.183 0.281 -8.096 1.00 95.06 99 GLU A N 1
ATOM 774 C CA . GLU A 1 99 ? -2.919 0.261 -6.825 1.00 95.06 99 GLU A CA 1
ATOM 775 C C . GLU A 1 99 ? -3.820 1.491 -6.609 1.00 95.06 99 GLU A C 1
ATOM 777 O O . GLU A 1 99 ? -4.489 1.609 -5.586 1.00 95.06 99 GLU A O 1
ATOM 782 N N . SER A 1 100 ? -3.879 2.430 -7.554 1.00 96.56 100 SER A N 1
ATOM 783 C CA . SER A 1 100 ? -4.624 3.693 -7.394 1.00 96.56 100 SER A CA 1
ATOM 784 C C . SER A 1 100 ? -6.068 3.638 -7.915 1.00 96.56 100 SER A C 1
ATOM 786 O O . SER A 1 100 ? -6.707 4.680 -8.054 1.00 96.56 100 SER A O 1
ATOM 788 N N . PHE A 1 101 ? -6.602 2.441 -8.184 1.00 96.81 101 PHE A N 1
ATOM 789 C CA . PHE A 1 101 ? -7.986 2.251 -8.649 1.00 96.81 101 PHE A CA 1
ATOM 790 C C . PHE A 1 101 ? -8.801 1.310 -7.763 1.00 96.81 101 PHE A C 1
ATOM 792 O O . PHE A 1 101 ? -9.943 1.629 -7.439 1.00 96.81 101 PHE A O 1
ATOM 799 N N . LEU A 1 102 ? -8.256 0.167 -7.336 1.00 97.94 102 LEU A N 1
ATOM 800 C CA . LEU A 1 102 ? -9.015 -0.790 -6.522 1.00 97.94 102 LEU A CA 1
ATOM 801 C C . LEU A 1 102 ? -9.266 -0.294 -5.082 1.00 97.94 102 LEU A C 1
ATOM 803 O O . LEU A 1 102 ? -10.431 -0.076 -4.743 1.00 97.94 102 LEU A O 1
ATOM 807 N N . PRO A 1 103 ? -8.242 -0.038 -4.244 1.00 98.06 103 PRO A N 1
ATOM 808 C CA . PRO A 1 103 ? -8.454 0.493 -2.898 1.00 98.06 103 PRO A CA 1
ATOM 809 C C . PRO A 1 103 ? -9.279 1.793 -2.857 1.00 98.06 103 PRO A C 1
ATOM 811 O O . PRO A 1 103 ? -10.213 1.846 -2.057 1.00 98.06 103 PRO A O 1
ATOM 814 N N . PRO A 1 104 ? -9.044 2.810 -3.720 1.00 97.56 104 PRO A N 1
ATOM 815 C CA . PRO A 1 104 ? -9.903 3.997 -3.766 1.00 97.56 104 PRO A CA 1
ATOM 816 C C . PRO A 1 104 ? -11.364 3.710 -4.129 1.00 97.56 104 PRO A C 1
ATOM 818 O O . PRO A 1 104 ? -12.260 4.300 -3.531 1.00 97.56 104 PRO A O 1
ATOM 821 N N . ASN A 1 105 ? -11.638 2.804 -5.072 1.00 97.38 105 ASN A N 1
ATOM 822 C CA . ASN A 1 105 ? -13.021 2.475 -5.420 1.00 97.38 105 ASN A CA 1
ATOM 823 C C . ASN A 1 105 ? -13.725 1.720 -4.292 1.00 97.38 105 ASN A C 1
ATOM 825 O O . ASN A 1 105 ? -14.871 2.040 -4.009 1.00 97.38 105 ASN A O 1
ATOM 829 N N . LEU A 1 106 ? -13.041 0.810 -3.590 1.00 98.19 106 LEU A N 1
ATOM 830 C CA . LEU A 1 106 ? -13.573 0.161 -2.381 1.00 98.19 106 LEU A CA 1
ATOM 831 C C . LEU A 1 106 ? -13.762 1.150 -1.219 1.00 98.19 106 LEU A C 1
ATOM 833 O O . LEU A 1 106 ? -14.609 0.949 -0.354 1.00 98.19 106 LEU A O 1
ATOM 837 N N . LEU A 1 107 ? -12.962 2.217 -1.172 1.00 97.12 107 LEU A N 1
ATOM 838 C CA . LEU A 1 107 ? -13.087 3.280 -0.176 1.00 97.12 107 LEU A CA 1
ATOM 839 C C . LEU A 1 107 ? -14.333 4.141 -0.421 1.00 97.12 107 LEU A C 1
ATOM 841 O O . LEU A 1 107 ? -14.998 4.547 0.533 1.00 97.12 107 LEU A O 1
ATOM 845 N N . LEU A 1 108 ? -14.617 4.446 -1.688 1.00 95.62 108 LEU A N 1
ATOM 846 C CA . LEU A 1 108 ? -15.756 5.265 -2.109 1.00 95.62 108 LEU A CA 1
ATOM 847 C C . LEU A 1 108 ? -17.057 4.458 -2.180 1.00 95.62 108 LEU A C 1
ATOM 849 O O . LEU A 1 108 ? -18.108 4.960 -1.792 1.00 95.62 108 LEU A O 1
ATOM 853 N N . ASN A 1 109 ? -16.962 3.213 -2.639 1.00 96.25 109 ASN A N 1
ATOM 854 C CA . ASN A 1 109 ? -18.062 2.287 -2.880 1.00 96.25 109 ASN A CA 1
ATOM 855 C C . ASN A 1 109 ? -17.743 0.949 -2.181 1.00 96.25 109 ASN A C 1
ATOM 857 O O . ASN A 1 109 ? -17.379 -0.025 -2.845 1.00 96.25 109 ASN A O 1
ATOM 861 N N . PRO A 1 110 ? -17.785 0.900 -0.836 1.00 97.88 110 PRO A N 1
ATOM 862 C CA . PRO A 1 110 ? -17.542 -0.341 -0.108 1.00 97.88 110 PRO A CA 1
ATOM 863 C C . PRO A 1 110 ? -18.636 -1.361 -0.419 1.00 97.88 110 PRO A C 1
ATOM 865 O O . PRO A 1 110 ? -19.798 -0.996 -0.598 1.00 97.88 110 PRO A O 1
ATOM 868 N N . THR A 1 111 ? -18.279 -2.641 -0.394 1.00 98.62 111 THR A N 1
ATOM 869 C CA . THR A 1 111 ? -19.259 -3.718 -0.553 1.00 98.62 111 THR A CA 1
ATOM 870 C C . THR A 1 111 ? -20.200 -3.800 0.647 1.00 98.62 111 THR A C 1
ATOM 872 O O . THR A 1 111 ? -19.904 -3.329 1.754 1.00 98.62 111 THR A O 1
ATOM 875 N N . SER A 1 112 ? -21.318 -4.495 0.471 1.00 98.44 112 SER A N 1
ATOM 876 C CA . SER A 1 112 ? -22.275 -4.770 1.544 1.00 98.44 112 SER A CA 1
ATOM 877 C C . SER A 1 112 ? -21.616 -5.492 2.727 1.00 98.44 112 SER A C 1
ATOM 879 O O . SER A 1 112 ? -21.851 -5.143 3.886 1.00 98.44 112 SER A O 1
ATOM 881 N N . LYS A 1 113 ? -20.722 -6.455 2.455 1.00 98.44 113 LYS A N 1
ATOM 882 C CA . LYS A 1 113 ? -19.994 -7.192 3.501 1.00 98.44 113 LYS A CA 1
ATOM 883 C C . LYS A 1 113 ? -18.932 -6.346 4.197 1.00 98.44 113 LYS A C 1
ATOM 885 O O . LYS A 1 113 ? -18.726 -6.489 5.408 1.00 98.44 113 LYS A O 1
ATOM 890 N N . MET A 1 114 ? -18.278 -5.436 3.474 1.00 98.56 114 MET A N 1
ATOM 891 C CA . MET A 1 114 ? -17.395 -4.445 4.088 1.00 98.56 114 MET A CA 1
ATOM 892 C C . MET A 1 114 ? -18.167 -3.565 5.076 1.00 98.56 114 MET A C 1
ATOM 894 O O . MET A 1 114 ? -17.731 -3.403 6.215 1.00 98.56 114 MET A O 1
ATOM 898 N N . VAL A 1 115 ? -19.342 -3.062 4.679 1.00 98.56 115 VAL A N 1
ATOM 899 C CA . VAL A 1 115 ? -20.216 -2.246 5.538 1.00 98.56 115 VAL A CA 1
ATOM 900 C C . VAL A 1 115 ? -20.678 -3.023 6.773 1.00 98.56 115 VAL A C 1
ATOM 902 O O . VAL A 1 115 ? -20.602 -2.486 7.880 1.00 98.56 115 VAL A O 1
ATOM 905 N N . GLU A 1 116 ? -21.094 -4.281 6.610 1.00 97.69 116 GLU A N 1
ATOM 906 C CA . GLU A 1 116 ? -21.529 -5.151 7.711 1.00 97.69 116 GLU A CA 1
ATOM 907 C C . GLU A 1 116 ? -20.410 -5.396 8.737 1.00 97.69 116 GLU A C 1
ATOM 909 O O . GLU A 1 116 ? -20.587 -5.162 9.934 1.00 97.69 116 GLU A O 1
ATOM 914 N N . THR A 1 117 ? -19.238 -5.851 8.284 1.00 97.31 117 THR A N 1
ATOM 915 C CA . THR A 1 117 ? -18.106 -6.166 9.176 1.00 97.31 117 THR A CA 1
ATOM 916 C C . THR A 1 117 ? -17.555 -4.919 9.855 1.00 97.31 117 THR A C 1
ATOM 918 O O . THR A 1 117 ? -17.291 -4.934 11.058 1.00 97.31 117 THR A O 1
ATOM 921 N N . ARG A 1 118 ? -17.459 -3.800 9.128 1.00 97.75 118 ARG A N 1
ATOM 922 C CA . ARG A 1 118 ? -17.148 -2.498 9.723 1.00 97.75 118 ARG A CA 1
ATOM 923 C C . ARG A 1 118 ? -18.164 -2.139 10.804 1.00 97.75 118 ARG A C 1
ATOM 925 O O . ARG A 1 118 ? -17.738 -1.771 11.892 1.00 97.75 118 ARG A O 1
ATOM 932 N N . GLY A 1 119 ? -19.463 -2.295 10.533 1.00 97.19 119 GLY A N 1
ATOM 933 C CA . GLY A 1 119 ? -20.549 -2.013 11.475 1.00 97.19 119 GLY A CA 1
ATOM 934 C C . GLY A 1 119 ? -20.412 -2.773 12.795 1.00 97.19 119 GLY A C 1
ATOM 935 O O . GLY A 1 119 ? -20.507 -2.166 13.856 1.00 97.19 119 GLY A O 1
ATOM 936 N N . LYS A 1 120 ? -20.062 -4.065 12.754 1.00 95.19 120 LYS A N 1
ATOM 937 C CA . LYS A 1 120 ? -19.802 -4.869 13.967 1.00 95.19 120 LYS A CA 1
ATOM 938 C C . LYS A 1 120 ? -18.687 -4.273 14.837 1.00 95.19 120 LYS A C 1
ATOM 940 O O . LYS A 1 120 ? -18.802 -4.232 16.061 1.00 95.19 120 LYS A O 1
ATOM 945 N N . VAL A 1 121 ? -17.605 -3.792 14.222 1.00 96.12 121 VAL A N 1
ATOM 946 C CA . VAL A 1 121 ? -16.505 -3.131 14.946 1.00 96.12 121 VAL A CA 1
ATOM 947 C C . VAL A 1 121 ? -16.920 -1.741 15.440 1.00 96.12 121 VAL A C 1
ATOM 949 O O . VAL A 1 121 ? -16.638 -1.391 16.589 1.00 96.12 121 VAL A O 1
ATOM 952 N N . THR A 1 122 ? -17.616 -0.970 14.598 1.00 97.56 122 THR A N 1
ATOM 953 C CA . THR A 1 122 ? -18.175 0.350 14.926 1.00 97.56 122 THR A CA 1
ATOM 954 C C . THR A 1 122 ? -19.048 0.281 16.174 1.00 97.56 122 THR A C 1
ATOM 956 O O . THR A 1 122 ? -18.880 1.078 17.089 1.00 97.56 122 THR A O 1
ATOM 959 N N . ASP A 1 123 ? -19.905 -0.725 16.263 1.00 95.88 123 ASP A N 1
ATOM 960 C CA . ASP A 1 123 ? -20.787 -0.987 17.392 1.00 95.88 123 ASP A CA 1
ATOM 961 C C . ASP A 1 123 ? -20.051 -1.131 18.736 1.00 95.88 123 ASP A C 1
ATOM 963 O O . ASP A 1 123 ? -20.499 -0.606 19.761 1.00 95.88 123 ASP A O 1
ATOM 967 N N . SER A 1 124 ? -18.908 -1.822 18.748 1.00 94.25 124 SER A N 1
ATOM 968 C CA . SER A 1 124 ? -18.057 -1.945 19.940 1.00 94.25 124 SER A CA 1
ATOM 969 C C . SER A 1 124 ? -17.378 -0.619 20.300 1.00 94.25 124 SER A C 1
ATOM 971 O O . SER A 1 124 ? -17.240 -0.285 21.481 1.00 94.25 124 SER A O 1
ATOM 973 N N . ILE A 1 125 ? -16.977 0.167 19.295 1.00 97.12 125 ILE A N 1
ATOM 974 C CA . ILE A 1 125 ? -16.409 1.506 19.500 1.00 97.12 125 ILE A CA 1
ATOM 975 C C . ILE A 1 125 ? -17.465 2.444 20.091 1.00 97.12 125 ILE A C 1
ATOM 977 O O . ILE A 1 125 ? -17.200 3.070 21.114 1.00 97.12 125 ILE A O 1
ATOM 981 N N . VAL A 1 126 ? -18.664 2.495 19.504 1.00 97.62 126 VAL A N 1
ATOM 982 C CA . VAL A 1 126 ? -19.789 3.321 19.968 1.00 97.62 126 VAL A CA 1
ATOM 983 C C . VAL A 1 126 ? -20.092 3.035 21.431 1.00 97.62 126 VAL A C 1
ATOM 985 O O . VAL A 1 126 ? -20.037 3.951 22.246 1.00 97.62 126 VAL A O 1
ATOM 988 N N . LYS A 1 127 ? -20.306 1.765 21.792 1.00 95.50 127 LYS A N 1
ATOM 989 C CA . LYS A 1 127 ? -20.588 1.371 23.180 1.00 95.50 127 LYS A CA 1
ATOM 990 C C . LYS A 1 127 ? -19.478 1.776 24.141 1.00 95.50 127 LYS A C 1
ATOM 992 O O . LYS A 1 127 ? -19.750 2.195 25.264 1.00 95.50 127 LYS A O 1
ATOM 997 N N . THR A 1 128 ? -18.225 1.664 23.703 1.00 95.81 128 THR A N 1
ATOM 998 C CA . THR A 1 128 ? -17.079 2.080 24.513 1.00 95.81 128 THR A CA 1
ATOM 999 C C . THR A 1 128 ? -17.081 3.590 24.737 1.00 95.81 128 THR A C 1
ATOM 1001 O O . THR A 1 128 ? -16.950 4.036 25.874 1.00 95.81 128 THR A O 1
ATOM 1004 N N . LEU A 1 129 ? -17.270 4.379 23.678 1.00 97.44 129 LEU A N 1
ATOM 1005 C CA . LEU A 1 129 ? -17.331 5.836 23.776 1.00 97.44 129 LEU A CA 1
ATOM 1006 C C . LEU A 1 129 ? -18.516 6.296 24.637 1.00 97.44 129 LEU A C 1
ATOM 1008 O O . LEU A 1 129 ? -18.327 7.141 25.505 1.00 97.44 129 LEU A O 1
ATOM 1012 N N . GLU A 1 130 ? -19.701 5.708 24.460 1.00 97.31 130 GLU A N 1
ATOM 1013 C CA . GLU A 1 130 ? -20.897 6.006 25.259 1.00 97.31 130 GLU A CA 1
ATOM 1014 C C . GLU A 1 130 ? -20.701 5.697 26.740 1.00 97.31 130 GLU A C 1
ATOM 1016 O O . GLU A 1 130 ? -21.049 6.517 27.588 1.00 97.31 130 GLU A O 1
ATOM 1021 N N . TYR A 1 131 ? -20.114 4.538 27.061 1.00 95.44 131 TYR A N 1
ATOM 1022 C CA . TYR A 1 131 ? -19.818 4.174 28.442 1.00 95.44 131 TYR A CA 1
ATOM 1023 C C . TYR A 1 131 ? -18.929 5.229 29.101 1.00 95.44 131 TYR A C 1
ATOM 1025 O O . TYR A 1 131 ? -19.259 5.733 30.173 1.00 95.44 131 TYR A O 1
ATOM 1033 N N . PHE A 1 132 ? -17.809 5.588 28.469 1.00 96.50 132 PHE A N 1
ATOM 1034 C CA . PHE A 1 132 ? -16.887 6.549 29.067 1.00 96.50 132 PHE A CA 1
ATOM 1035 C C . PHE A 1 132 ? -17.460 7.963 29.093 1.00 96.50 132 PHE A C 1
ATOM 1037 O O . PHE A 1 132 ? -17.230 8.674 30.065 1.00 96.50 132 PHE A O 1
ATOM 1044 N N . LEU A 1 133 ? -18.256 8.353 28.097 1.00 96.75 133 LEU A N 1
ATOM 1045 C CA . LEU A 1 133 ? -18.954 9.634 28.102 1.00 96.75 133 LEU A CA 1
ATOM 1046 C C . LEU A 1 133 ? -19.952 9.733 29.268 1.00 96.75 133 LEU A C 1
ATOM 1048 O O . LEU A 1 133 ? -20.003 10.759 29.939 1.00 96.75 133 LEU A O 1
ATOM 1052 N N . ALA A 1 134 ? -20.702 8.661 29.544 1.00 96.50 134 ALA A N 1
ATOM 1053 C CA . ALA A 1 134 ? -21.672 8.600 30.639 1.00 96.50 134 ALA A CA 1
ATOM 1054 C C . ALA A 1 134 ? -21.035 8.512 32.039 1.00 96.50 134 ALA A C 1
ATOM 1056 O O . ALA A 1 134 ? -21.711 8.771 33.030 1.00 96.50 134 ALA A O 1
ATOM 1057 N N . ASN A 1 135 ? -19.754 8.140 32.126 1.00 95.81 135 ASN A N 1
ATOM 1058 C CA . ASN A 1 135 ? -19.009 7.990 33.380 1.00 95.81 135 ASN A CA 1
ATOM 1059 C C . ASN A 1 135 ? -17.901 9.048 33.533 1.00 95.81 135 ASN A C 1
ATOM 1061 O O . ASN A 1 135 ? -16.901 8.798 34.209 1.00 95.81 135 ASN A O 1
ATOM 1065 N N . ASP A 1 136 ? -18.038 10.201 32.870 1.00 95.88 136 ASP A N 1
ATOM 1066 C CA . ASP A 1 136 ? -17.087 11.323 32.931 1.00 95.88 136 ASP A CA 1
ATOM 1067 C C . ASP A 1 136 ? -15.625 10.896 32.700 1.00 95.88 136 ASP A C 1
ATOM 1069 O O . ASP A 1 136 ? -14.695 11.339 33.370 1.00 95.88 136 ASP A O 1
ATOM 1073 N N . PHE A 1 137 ? -15.423 9.976 31.753 1.00 95.94 137 PHE A N 1
ATOM 1074 C CA . PHE A 1 137 ? -14.130 9.396 31.382 1.00 95.94 137 PHE A CA 1
ATOM 1075 C C . PHE A 1 137 ? -13.395 8.706 32.544 1.00 95.94 137 PHE A C 1
ATOM 1077 O O . PHE A 1 137 ? -12.169 8.557 32.522 1.00 95.94 137 PHE A O 1
ATOM 1084 N N . THR A 1 138 ? -14.147 8.235 33.540 1.00 93.44 138 THR A N 1
ATOM 1085 C CA . THR A 1 138 ? -13.640 7.451 34.667 1.00 93.44 138 THR A CA 1
ATOM 1086 C C . THR A 1 138 ? -14.077 5.991 34.587 1.00 93.44 138 THR A C 1
ATOM 1088 O O . THR A 1 138 ? -15.157 5.659 34.099 1.00 93.44 138 THR A O 1
ATOM 1091 N N . ALA A 1 139 ? -13.224 5.084 35.064 1.00 91.25 139 ALA A N 1
ATOM 1092 C CA . ALA A 1 139 ? -13.586 3.685 35.273 1.00 91.25 139 ALA A CA 1
ATOM 1093 C C . ALA A 1 139 ? -12.667 3.036 36.307 1.00 91.25 139 ALA A C 1
ATOM 1095 O O . ALA A 1 139 ? -11.464 3.291 36.327 1.00 91.25 139 ALA A O 1
ATOM 1096 N N . SER A 1 140 ? -13.236 2.199 37.181 1.00 87.62 140 SER A N 1
ATOM 1097 C CA . SER A 1 140 ? -12.487 1.475 38.222 1.00 87.62 140 SER A CA 1
ATOM 1098 C C . SER A 1 140 ? -11.556 2.376 39.055 1.00 87.62 140 SER A C 1
ATOM 1100 O O . SER A 1 140 ? -10.451 1.979 39.414 1.00 87.62 140 SER A O 1
ATOM 1102 N N . GLY A 1 141 ? -11.993 3.609 39.341 1.00 86.50 141 GLY A N 1
ATOM 1103 C CA . GLY A 1 141 ? -11.227 4.601 40.106 1.00 86.50 141 GLY A CA 1
ATOM 1104 C C . GLY A 1 141 ? -10.087 5.288 39.340 1.00 86.50 141 GLY A C 1
ATOM 1105 O O . GLY A 1 141 ? -9.358 6.074 39.938 1.00 86.50 141 GLY A O 1
ATOM 1106 N N . GLN A 1 142 ? -9.920 5.021 38.041 1.00 88.81 142 GLN A N 1
ATOM 1107 C CA . GLN A 1 142 ? -8.941 5.689 37.180 1.00 88.81 142 GLN A CA 1
ATOM 1108 C C . GLN A 1 142 ? -9.606 6.824 36.394 1.00 88.81 142 GLN A C 1
ATOM 1110 O O . GLN A 1 142 ? -10.683 6.633 35.828 1.00 88.81 142 GLN A O 1
ATOM 1115 N N . ASN A 1 143 ? -8.947 7.984 36.330 1.00 93.19 143 ASN A N 1
ATOM 1116 C CA . ASN A 1 143 ? -9.290 9.058 35.396 1.00 93.19 143 ASN A CA 1
ATOM 1117 C C . ASN A 1 143 ? -8.535 8.824 34.077 1.00 93.19 143 ASN A C 1
ATOM 1119 O O . ASN A 1 143 ? -7.306 8.728 34.071 1.00 93.19 143 ASN A O 1
ATOM 1123 N N . LEU A 1 144 ? -9.274 8.714 32.972 1.00 94.94 144 LEU A N 1
ATOM 1124 C CA . LEU A 1 144 ? -8.747 8.412 31.639 1.00 94.94 144 LEU A CA 1
ATOM 1125 C C . LEU A 1 144 ? -8.946 9.570 30.655 1.00 94.94 144 LEU A C 1
ATOM 1127 O O . LEU A 1 144 ? -8.661 9.412 29.467 1.00 94.94 144 LEU A O 1
ATOM 1131 N N . GLU A 1 145 ? -9.398 10.730 31.135 1.00 96.12 145 GLU A N 1
ATOM 1132 C CA . GLU A 1 145 ? -9.769 11.894 30.329 1.00 96.12 145 GLU A CA 1
ATOM 1133 C C . GLU A 1 145 ? -8.662 12.297 29.347 1.00 96.12 145 GLU A C 1
ATOM 1135 O O . GLU A 1 145 ? -8.943 12.533 28.178 1.00 96.12 145 GLU A O 1
ATOM 1140 N N . GLN A 1 146 ? -7.388 12.262 29.758 1.00 95.88 146 GLN A N 1
ATOM 1141 C CA . GLN A 1 146 ? -6.244 12.592 28.893 1.00 95.88 146 GLN A CA 1
ATOM 1142 C C . GLN A 1 146 ? -6.208 11.797 27.570 1.00 95.88 146 GLN A C 1
ATOM 1144 O O . GLN A 1 146 ? -5.748 12.297 26.542 1.00 95.88 146 GLN A O 1
ATOM 1149 N N . HIS A 1 147 ? -6.692 10.551 27.570 1.00 96.00 147 HIS A N 1
ATOM 1150 C CA . HIS A 1 147 ? -6.723 9.713 26.372 1.00 96.00 147 HIS A CA 1
ATOM 1151 C C . HIS A 1 147 ? -7.867 10.130 25.439 1.00 96.00 147 HIS A C 1
ATOM 1153 O O . HIS A 1 147 ? -7.695 10.144 24.218 1.00 96.00 147 HIS A O 1
ATOM 1159 N N . PHE A 1 148 ? -8.998 10.546 26.012 1.00 97.75 148 PHE A N 1
ATOM 1160 C CA . PHE A 1 148 ? -10.134 11.104 25.280 1.00 97.75 148 PHE A CA 1
ATOM 1161 C C . PHE A 1 148 ? -9.848 12.512 24.757 1.00 97.75 148 PHE A C 1
ATOM 1163 O O . PHE A 1 148 ? -10.234 12.810 23.633 1.00 97.75 148 PHE A O 1
ATOM 1170 N N . GLN A 1 149 ? -9.099 13.332 25.499 1.00 97.25 149 GLN A N 1
ATOM 1171 C CA . GLN A 1 149 ? -8.566 14.618 25.036 1.00 97.25 149 GLN A CA 1
ATOM 1172 C C . GLN A 1 149 ? -7.749 14.429 23.757 1.00 97.25 149 GLN A C 1
ATOM 1174 O O . GLN A 1 149 ? -8.037 15.041 22.730 1.00 97.25 149 GLN A O 1
ATOM 1179 N N . LYS A 1 150 ? -6.789 13.493 23.777 1.00 95.75 150 LYS A N 1
ATOM 1180 C CA . LYS A 1 150 ? -5.990 13.150 22.595 1.00 95.75 150 LYS A CA 1
ATOM 1181 C C . LYS A 1 150 ? -6.865 12.684 21.427 1.00 95.75 150 LYS A C 1
ATOM 1183 O O . LYS A 1 150 ? -6.659 13.134 20.303 1.00 95.75 150 LYS A O 1
ATOM 1188 N N . PHE A 1 151 ? -7.826 11.794 21.679 1.00 97.00 151 PHE A N 1
ATOM 1189 C CA . PHE A 1 151 ? -8.753 11.320 20.648 1.00 97.00 151 PHE A CA 1
ATOM 1190 C C . PHE A 1 151 ? -9.558 12.474 20.034 1.00 97.00 151 PHE A C 1
ATOM 1192 O O . PHE A 1 151 ? -9.554 12.634 18.818 1.00 97.00 151 PHE A O 1
ATOM 1199 N N . ALA A 1 152 ? -10.189 13.306 20.864 1.00 97.19 152 ALA A N 1
ATOM 1200 C CA . ALA A 1 152 ? -11.028 14.414 20.426 1.00 97.19 152 ALA A CA 1
ATOM 1201 C C . ALA A 1 152 ? -10.238 15.476 19.648 1.00 97.19 152 ALA A C 1
ATOM 1203 O O . ALA A 1 152 ? -10.689 15.913 18.594 1.00 97.19 152 ALA A O 1
ATOM 1204 N N . ILE A 1 153 ? -9.035 15.839 20.101 1.00 95.94 153 ILE A N 1
ATOM 1205 C CA . ILE A 1 153 ? -8.168 16.776 19.371 1.00 95.94 153 ILE A CA 1
ATOM 1206 C C . ILE A 1 153 ? -7.807 16.214 17.991 1.00 95.94 153 ILE A C 1
ATOM 1208 O O . ILE A 1 153 ? -7.936 16.924 16.997 1.00 95.94 153 ILE A O 1
ATOM 1212 N N . ASN A 1 154 ? -7.442 14.930 17.894 1.00 94.12 154 ASN A N 1
ATOM 1213 C CA . ASN A 1 154 ? -7.122 14.312 16.602 1.00 94.12 154 ASN A CA 1
ATOM 1214 C C . ASN A 1 154 ? -8.344 14.159 15.676 1.00 94.12 154 ASN A C 1
ATOM 1216 O O . ASN A 1 154 ? -8.180 14.004 14.465 1.00 94.12 154 ASN A O 1
ATOM 1220 N N . MET A 1 155 ? -9.560 14.195 16.229 1.00 95.81 155 MET A N 1
ATOM 1221 C CA . MET A 1 155 ? -10.806 14.235 15.461 1.00 95.81 155 MET A CA 1
ATOM 1222 C C . MET A 1 155 ? -11.116 15.622 14.884 1.00 95.81 155 MET A C 1
ATOM 1224 O O . MET A 1 155 ? -12.030 15.727 14.070 1.00 95.81 155 MET A O 1
ATOM 1228 N N . ILE A 1 156 ? -10.368 16.668 15.246 1.00 95.12 156 ILE A N 1
ATOM 1229 C CA . ILE A 1 156 ? -10.444 17.993 14.618 1.00 95.12 156 ILE A CA 1
ATOM 1230 C C . ILE A 1 156 ? -9.417 18.033 13.484 1.00 95.12 156 ILE A C 1
ATOM 1232 O O . ILE A 1 156 ? -8.216 17.899 13.727 1.00 95.12 156 ILE A O 1
ATOM 1236 N N . PHE A 1 157 ? -9.876 18.197 12.244 1.00 87.38 157 PHE A N 1
ATOM 1237 C CA . PHE A 1 157 ? -9.067 18.025 11.034 1.00 87.38 157 PHE A CA 1
ATOM 1238 C C . PHE A 1 157 ? -7.823 18.924 11.016 1.00 87.38 157 PHE A C 1
ATOM 1240 O O . PHE A 1 157 ? -6.714 18.455 10.759 1.00 87.38 157 PHE A O 1
ATOM 1247 N N . GLU A 1 158 ? -7.984 20.185 11.401 1.00 86.44 158 GLU A N 1
ATOM 1248 C CA . GLU A 1 158 ? -6.962 21.231 11.373 1.00 86.44 158 GLU A CA 1
ATOM 1249 C C . GLU A 1 158 ? -5.807 20.993 12.362 1.00 86.44 158 GLU A C 1
ATOM 1251 O O . GLU A 1 158 ? -4.767 21.641 12.253 1.00 86.44 158 GLU A O 1
ATOM 1256 N N . SER A 1 159 ? -5.954 20.061 13.311 1.00 79.62 159 SER A N 1
ATOM 1257 C CA . SER A 1 159 ? -4.897 19.722 14.274 1.00 79.62 159 SER A CA 1
ATOM 1258 C C . SER A 1 159 ? -3.712 18.991 13.634 1.00 79.62 159 SER A C 1
ATOM 1260 O O . SER A 1 159 ? -2.569 19.182 14.044 1.00 79.62 159 SER A O 1
ATOM 1262 N N . SER A 1 160 ? -3.974 18.140 12.636 1.00 76.31 160 SER A N 1
ATOM 1263 C CA . SER A 1 160 ? -2.966 17.240 12.060 1.00 76.31 160 SER A CA 1
ATOM 1264 C C . SER A 1 160 ? -3.018 17.142 10.540 1.00 76.31 160 SER A C 1
ATOM 1266 O O . SER A 1 160 ? -2.057 16.656 9.943 1.00 76.31 160 SER A O 1
ATOM 1268 N N . ASN A 1 161 ? -4.132 17.538 9.910 1.00 82.62 161 ASN A N 1
ATOM 1269 C CA . ASN A 1 161 ? -4.424 17.365 8.484 1.00 82.62 161 ASN A CA 1
ATOM 1270 C C . ASN A 1 161 ? -4.087 15.959 7.959 1.00 82.62 161 ASN A C 1
ATOM 1272 O O . ASN A 1 161 ? -3.786 15.799 6.784 1.00 82.62 161 ASN A O 1
ATOM 1276 N N . THR A 1 162 ? -4.051 14.935 8.817 1.00 83.81 162 THR A N 1
ATOM 1277 C CA . THR A 1 162 ? -3.471 13.638 8.443 1.00 83.81 162 THR A CA 1
ATOM 1278 C C . THR A 1 162 ? -4.540 12.666 7.971 1.00 83.81 162 THR A C 1
ATOM 1280 O O . THR A 1 162 ? -4.325 11.974 6.987 1.00 83.81 162 THR A O 1
ATOM 1283 N N . TYR A 1 163 ? -5.689 12.614 8.647 1.00 87.50 163 TYR A N 1
ATOM 1284 C CA . TYR A 1 163 ? -6.719 11.602 8.414 1.00 87.50 163 TYR A CA 1
ATOM 1285 C C . TYR A 1 163 ? -7.950 12.243 7.766 1.00 87.50 163 TYR A C 1
ATOM 1287 O O . TYR A 1 163 ? -8.686 12.948 8.461 1.00 87.50 163 TYR A O 1
ATOM 1295 N N . PRO A 1 164 ? -8.213 12.023 6.465 1.00 89.69 164 PRO A N 1
ATOM 1296 C CA . PRO A 1 164 ? -9.447 12.504 5.865 1.00 89.69 164 PRO A CA 1
ATOM 1297 C C . PRO A 1 164 ? -10.642 11.805 6.500 1.00 89.69 164 PRO A C 1
ATOM 1299 O O . PRO A 1 164 ? -10.585 10.615 6.817 1.00 89.69 164 PRO A O 1
ATOM 1302 N N . GLY A 1 165 ? -11.729 12.558 6.667 1.00 84.44 165 GLY A N 1
ATOM 1303 C CA . GLY A 1 165 ? -12.940 12.095 7.341 1.00 84.44 165 GLY A CA 1
ATOM 1304 C C . GLY A 1 165 ? -13.071 12.516 8.805 1.00 84.44 165 GLY A C 1
ATOM 1305 O O . GLY A 1 165 ? -14.120 12.256 9.388 1.00 84.44 165 GLY A O 1
ATOM 1306 N N . THR A 1 166 ? -12.074 13.199 9.379 1.00 92.50 166 THR A N 1
ATOM 1307 C CA . THR A 1 166 ? -12.219 13.903 10.666 1.00 92.50 166 THR A CA 1
ATOM 1308 C C . THR A 1 166 ? -12.999 15.218 10.500 1.00 92.50 166 THR A C 1
ATOM 1310 O O . THR A 1 166 ? -13.354 15.615 9.386 1.00 92.50 166 THR A O 1
ATOM 1313 N N . PHE A 1 167 ? -13.358 15.872 11.606 1.00 94.69 167 PHE A N 1
ATOM 1314 C CA . PHE A 1 167 ? -14.272 17.011 11.603 1.00 94.69 167 PHE A CA 1
ATOM 1315 C C . PHE A 1 167 ? -13.549 18.330 11.314 1.00 94.69 167 PHE A C 1
ATOM 1317 O O . PHE A 1 167 ? -12.652 18.696 12.071 1.00 94.69 167 PHE A O 1
ATOM 1324 N N . PRO A 1 168 ? -13.978 19.097 10.296 1.00 93.88 168 PRO A N 1
ATOM 1325 C CA . PRO A 1 168 ? -13.593 20.497 10.163 1.00 93.88 168 PRO A CA 1
ATOM 1326 C C . PRO A 1 168 ? -13.955 21.299 11.419 1.00 93.88 168 PRO A C 1
ATOM 1328 O O . PRO A 1 168 ? -15.060 21.154 11.957 1.00 93.88 168 PRO A O 1
ATOM 1331 N N . LEU A 1 169 ? -13.062 22.179 11.860 1.00 94.62 169 LEU A N 1
ATOM 1332 C CA . LEU A 1 169 ? -13.219 23.002 13.057 1.00 94.62 169 LEU A CA 1
ATOM 1333 C C . LEU A 1 169 ? -14.480 23.868 12.991 1.00 94.62 169 LEU A C 1
ATOM 1335 O O . LEU A 1 169 ? -15.164 24.038 14.000 1.00 94.62 169 LEU A O 1
ATOM 1339 N N . ASP A 1 170 ? -14.837 24.382 11.811 1.00 94.25 170 ASP A N 1
ATOM 1340 C CA . ASP A 1 170 ? -16.062 25.167 11.629 1.00 94.25 170 ASP A CA 1
ATOM 1341 C C . ASP A 1 170 ? -17.322 24.336 11.925 1.00 94.25 170 ASP A C 1
ATOM 1343 O O . ASP A 1 170 ? -18.276 24.843 12.517 1.00 94.25 170 ASP A O 1
ATOM 1347 N N . LYS A 1 171 ? -17.327 23.047 11.556 1.00 94.00 171 LYS A N 1
ATOM 1348 C CA . LYS A 1 171 ? -18.422 22.121 11.867 1.00 94.00 171 LYS A CA 1
ATOM 1349 C C . LYS A 1 171 ? -18.468 21.791 13.351 1.00 94.00 171 LYS A C 1
ATOM 1351 O O . LYS A 1 171 ? -19.561 21.765 13.910 1.00 94.00 171 LYS A O 1
ATOM 1356 N N . VAL A 1 172 ? -17.315 21.600 13.992 1.00 95.50 172 VAL A N 1
ATOM 1357 C CA . VAL A 1 172 ? -17.249 21.386 15.446 1.00 95.50 172 VAL A CA 1
ATOM 1358 C C . VAL A 1 172 ? -17.802 22.607 16.189 1.00 95.50 172 VAL A C 1
ATOM 1360 O O . VAL A 1 172 ? -18.695 22.471 17.026 1.00 95.50 172 VAL A O 1
ATOM 1363 N N . ASN A 1 173 ? -17.362 23.811 15.814 1.00 97.06 173 ASN A N 1
ATOM 1364 C CA . ASN A 1 173 ? -17.749 25.066 16.459 1.00 97.06 173 ASN A CA 1
ATOM 1365 C C . ASN A 1 173 ? -19.215 25.466 16.244 1.00 97.06 173 ASN A C 1
ATOM 1367 O O . ASN A 1 173 ? -19.761 26.189 17.076 1.00 97.06 173 ASN A O 1
ATOM 1371 N N . LYS A 1 174 ? -19.882 24.988 15.184 1.00 95.38 174 LYS A N 1
ATOM 1372 C CA . LYS A 1 174 ? -21.326 25.218 14.968 1.00 95.38 174 LYS A CA 1
ATOM 1373 C C . LYS A 1 174 ? -22.204 24.615 16.067 1.00 95.38 174 LYS A C 1
ATOM 1375 O O . LYS A 1 174 ? -23.282 25.142 16.321 1.00 95.38 174 LYS A O 1
ATOM 1380 N N . GLY A 1 175 ? -21.755 23.537 16.711 1.00 90.38 175 GLY A N 1
ATOM 1381 C CA . GLY A 1 175 ? -22.471 22.904 17.822 1.00 90.38 175 GLY A CA 1
ATOM 1382 C C . GLY A 1 175 ? -22.176 23.511 19.197 1.00 90.38 175 GLY A C 1
ATOM 1383 O O . GLY A 1 175 ? -22.757 23.078 20.186 1.00 90.38 175 GLY A O 1
ATOM 1384 N N . LEU A 1 176 ? -21.287 24.507 19.276 1.00 94.31 176 LEU A N 1
ATOM 1385 C CA . LEU A 1 176 ? -20.822 25.099 20.528 1.00 94.31 176 LEU A CA 1
ATOM 1386 C C . LEU A 1 176 ? -21.319 26.542 20.671 1.00 94.31 176 LEU A C 1
ATOM 1388 O O . LEU A 1 176 ? -21.369 27.314 19.713 1.00 94.31 176 LEU A O 1
ATOM 1392 N N . SER A 1 177 ? -21.646 26.942 21.902 1.00 93.31 177 SER A N 1
ATOM 1393 C CA . SER A 1 177 ? -21.884 28.354 22.223 1.00 93.31 177 SER A CA 1
ATOM 1394 C C . SER A 1 177 ? -20.629 29.183 21.941 1.00 93.31 177 SER A C 1
ATOM 1396 O O . SER A 1 177 ? -19.529 28.671 22.127 1.00 93.31 177 SER A O 1
ATOM 1398 N N . ILE A 1 178 ? -20.777 30.474 21.628 1.00 93.31 178 ILE A N 1
ATOM 1399 C CA . ILE A 1 178 ? -19.655 31.385 21.314 1.00 93.31 178 ILE A CA 1
ATOM 1400 C C . ILE A 1 178 ? -18.508 31.285 22.337 1.00 93.31 178 ILE A C 1
ATOM 1402 O O . ILE A 1 178 ? -17.353 31.161 21.949 1.00 93.31 178 ILE A O 1
ATOM 1406 N N . ILE A 1 179 ? -18.818 31.255 23.638 1.00 92.25 179 ILE A N 1
ATOM 1407 C CA . ILE A 1 179 ? -17.816 31.171 24.720 1.00 92.25 179 ILE A CA 1
ATOM 1408 C C . ILE A 1 179 ? -17.076 29.825 24.803 1.00 92.25 179 ILE A C 1
ATOM 1410 O O . ILE A 1 179 ? -16.046 29.736 25.459 1.00 92.25 179 ILE A O 1
ATOM 1414 N N . ASN A 1 180 ? -17.611 28.784 24.165 1.00 93.75 180 ASN A N 1
ATOM 1415 C CA . ASN A 1 180 ? -17.069 27.427 24.159 1.00 93.75 180 ASN A CA 1
ATOM 1416 C C . ASN A 1 180 ? -16.493 27.037 22.796 1.00 93.75 180 ASN A C 1
ATOM 1418 O O . ASN A 1 180 ? -16.072 25.895 22.640 1.00 93.75 180 ASN A O 1
ATOM 1422 N N . GLN A 1 181 ? -16.461 27.938 21.810 1.00 95.75 181 GLN A N 1
ATOM 1423 C CA . GLN A 1 181 ? -15.828 27.639 20.528 1.00 95.75 181 GLN A CA 1
ATOM 1424 C C . GLN A 1 181 ? -14.340 27.325 20.720 1.00 95.75 181 GLN A C 1
ATOM 1426 O O . GLN A 1 181 ? -13.651 27.933 21.539 1.00 95.75 181 GLN A O 1
ATOM 1431 N N . ILE A 1 182 ? -13.858 26.342 19.969 1.00 95.56 182 ILE A N 1
ATOM 1432 C CA . ILE A 1 182 ? -12.469 25.899 19.965 1.00 95.56 182 ILE A CA 1
ATOM 1433 C C . ILE A 1 182 ? -11.669 26.835 19.058 1.00 95.56 182 ILE A C 1
ATOM 1435 O O . ILE A 1 182 ? -12.056 27.097 17.915 1.00 95.56 182 ILE A O 1
ATOM 1439 N N . ILE A 1 183 ? -10.538 27.316 19.571 1.00 93.25 183 ILE A N 1
ATOM 1440 C CA . ILE A 1 183 ? -9.571 28.148 18.853 1.00 93.25 183 ILE A CA 1
ATOM 1441 C C . ILE A 1 183 ? -8.241 27.393 18.852 1.00 93.25 183 ILE A C 1
ATOM 1443 O O . ILE A 1 183 ? -7.786 26.958 19.906 1.00 93.25 183 ILE A O 1
ATOM 1447 N N . LEU A 1 184 ? -7.640 27.217 17.675 1.00 90.06 184 LEU A N 1
ATOM 1448 C CA . LEU A 1 184 ? -6.356 26.530 17.515 1.00 90.06 184 LEU A CA 1
ATOM 1449 C C . LEU A 1 184 ? -5.170 27.516 17.557 1.00 90.06 184 LEU A C 1
ATOM 1451 O O . LEU A 1 184 ? -5.339 28.671 17.157 1.00 90.06 184 LEU A O 1
ATOM 1455 N N . PRO A 1 185 ? -3.963 27.069 17.964 1.00 90.50 185 PRO A N 1
ATOM 1456 C CA . PRO A 1 185 ? -3.644 25.733 18.483 1.00 90.50 185 PRO A CA 1
ATOM 1457 C C . PRO A 1 185 ? -4.200 25.523 19.898 1.00 90.50 185 PRO A C 1
ATOM 1459 O O . PRO A 1 185 ? -4.355 26.478 20.655 1.00 90.50 185 PRO A O 1
ATOM 1462 N N . ILE A 1 186 ? -4.500 24.272 20.247 1.00 91.31 186 ILE A N 1
ATOM 1463 C CA . ILE A 1 186 ? -5.037 23.914 21.561 1.00 91.31 186 ILE A CA 1
ATOM 1464 C C . ILE A 1 186 ? -4.331 22.675 22.109 1.00 91.31 186 ILE A C 1
ATOM 1466 O O . ILE A 1 186 ? -4.124 21.708 21.377 1.00 91.31 186 ILE A O 1
ATOM 1470 N N . ASP A 1 187 ? -3.991 22.712 23.396 1.00 87.62 187 ASP A N 1
ATOM 1471 C CA . ASP A 1 187 ? -3.348 21.589 24.090 1.00 87.62 187 ASP A CA 1
ATOM 1472 C C . ASP A 1 187 ? -4.370 20.690 24.805 1.00 87.62 187 ASP A C 1
ATOM 1474 O O . ASP A 1 187 ? -4.135 19.495 24.992 1.00 87.62 187 ASP A O 1
ATOM 1478 N N . SER A 1 188 ? -5.520 21.248 25.197 1.00 94.81 188 SER A N 1
ATOM 1479 C CA . SER A 1 188 ? -6.618 20.522 25.838 1.00 94.81 188 SER A CA 1
ATOM 1480 C C . SER A 1 188 ? -7.969 21.198 25.606 1.00 94.81 188 SER A C 1
ATOM 1482 O O . SER A 1 188 ? -8.081 22.422 25.567 1.00 94.81 188 SER A O 1
ATOM 1484 N N . LEU A 1 189 ? -9.013 20.387 25.470 1.00 96.56 189 LEU A N 1
ATOM 1485 C CA . LEU A 1 189 ? -10.399 20.829 25.388 1.00 96.56 189 LEU A CA 1
ATOM 1486 C C . LEU A 1 189 ? -10.970 21.004 26.797 1.00 96.56 189 LEU A C 1
ATOM 1488 O O . LEU A 1 189 ? -10.677 20.214 27.695 1.00 96.56 189 LEU A O 1
ATOM 1492 N N . ASN A 1 190 ? -11.835 21.995 27.000 1.00 96.25 190 ASN A N 1
ATOM 1493 C CA . ASN A 1 190 ? -12.640 22.039 28.219 1.00 96.25 190 ASN A CA 1
ATOM 1494 C C . ASN A 1 190 ? -13.680 20.898 28.230 1.00 96.25 190 ASN A C 1
ATOM 1496 O O . ASN A 1 190 ? -13.942 20.274 27.201 1.00 96.25 190 ASN A O 1
ATOM 1500 N N . GLU A 1 191 ? -14.302 20.632 29.380 1.00 96.44 191 GLU A N 1
ATOM 1501 C CA . GLU A 1 191 ? -15.244 19.512 29.539 1.00 96.44 191 GLU A CA 1
ATOM 1502 C C . GLU A 1 191 ? -16.384 19.534 28.503 1.00 96.44 191 GLU A C 1
ATOM 1504 O O . GLU A 1 191 ? -16.721 18.505 27.917 1.00 96.44 191 GLU A O 1
ATOM 1509 N N . THR A 1 192 ? -16.951 20.714 28.230 1.00 97.00 192 THR A N 1
ATOM 1510 C CA . THR A 1 192 ? -18.041 20.877 27.254 1.00 97.00 192 THR A CA 1
ATOM 1511 C C . THR A 1 192 ? -17.566 20.567 25.836 1.00 97.00 192 THR A C 1
ATOM 1513 O O . THR A 1 192 ? -18.230 19.835 25.107 1.00 97.00 192 THR A O 1
ATOM 1516 N N . GLN A 1 193 ? -16.400 21.086 25.450 1.00 97.75 193 GLN A N 1
ATOM 1517 C CA . GLN A 1 193 ? -15.782 20.847 24.146 1.00 97.75 193 GLN A CA 1
ATOM 1518 C C . GLN A 1 193 ? -15.427 19.369 23.953 1.00 97.75 193 GLN A C 1
ATOM 1520 O O . GLN A 1 193 ? -15.724 18.802 22.902 1.00 97.75 193 GLN A O 1
ATOM 1525 N N . LEU A 1 194 ? -14.834 18.734 24.969 1.00 98.06 194 LEU A N 1
ATOM 1526 C CA . LEU A 1 194 ? -14.475 17.321 24.932 1.00 98.06 194 LEU A CA 1
ATOM 1527 C C . LEU A 1 194 ? -15.722 16.458 24.725 1.00 98.06 194 LEU A C 1
ATOM 1529 O O . LEU A 1 194 ? -15.794 15.713 23.749 1.00 98.06 194 LEU A O 1
ATOM 1533 N N . LYS A 1 195 ? -16.725 16.595 25.603 1.00 98.12 195 LYS A N 1
ATOM 1534 C CA . LYS A 1 195 ? -17.978 15.830 25.516 1.00 98.12 195 LYS A CA 1
ATOM 1535 C C . LYS A 1 195 ? -18.669 16.032 24.166 1.00 98.12 195 LYS A C 1
ATOM 1537 O O . LYS A 1 195 ? -19.132 15.058 23.579 1.00 98.12 195 LYS A O 1
ATOM 1542 N N . HIS A 1 196 ? -18.667 17.258 23.640 1.00 98.12 196 HIS A N 1
ATOM 1543 C CA . HIS A 1 196 ? -19.225 17.580 22.324 1.00 98.12 196 HIS A CA 1
ATOM 1544 C C . HIS A 1 196 ? -18.537 16.821 21.182 1.00 98.12 196 HIS A C 1
ATOM 1546 O O . HIS A 1 196 ? -19.213 16.165 20.395 1.00 98.12 196 HIS A O 1
ATOM 1552 N N . VAL A 1 197 ? -17.203 16.834 21.102 1.00 98.06 197 VAL A N 1
ATOM 1553 C CA . VAL A 1 197 ? -16.473 16.131 20.026 1.00 98.06 197 VAL A CA 1
ATOM 1554 C C . VAL A 1 197 ? -16.619 14.606 20.133 1.00 98.06 197 VAL A C 1
ATOM 1556 O O . VAL A 1 197 ? -16.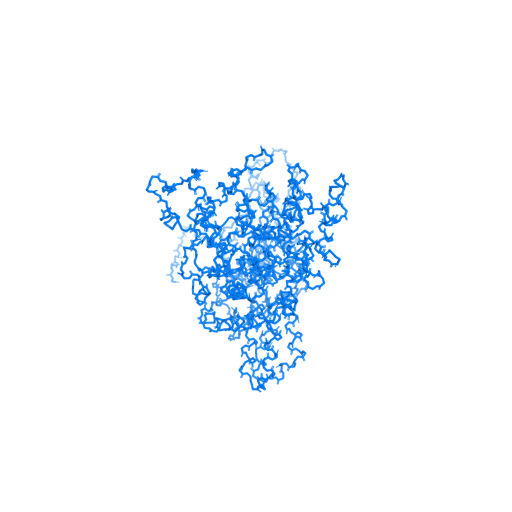746 13.920 19.112 1.00 98.06 197 VAL A O 1
ATOM 1559 N N . ILE A 1 198 ? -16.647 14.058 21.354 1.00 98.44 198 ILE A N 1
ATOM 1560 C CA . ILE A 1 198 ? -16.937 12.631 21.567 1.00 98.44 198 ILE A CA 1
ATOM 1561 C C . ILE A 1 198 ? -18.353 12.294 21.086 1.00 98.44 198 ILE A C 1
ATOM 1563 O O . ILE A 1 198 ? -18.520 11.323 20.348 1.00 98.44 198 ILE A O 1
ATOM 1567 N N . GLN A 1 199 ? -19.351 13.113 21.431 1.00 98.50 199 GLN A N 1
ATOM 1568 C CA . GLN A 1 199 ? -20.730 12.914 20.986 1.00 98.50 199 GLN A CA 1
ATOM 1569 C C . GLN A 1 199 ? -20.853 13.001 19.460 1.00 98.50 199 GLN A C 1
ATOM 1571 O O . GLN A 1 199 ? -21.436 12.108 18.857 1.00 98.50 199 GLN A O 1
ATOM 1576 N N . MET A 1 200 ? -20.216 13.986 18.815 1.00 98.31 200 MET A N 1
ATOM 1577 C CA . MET A 1 200 ? -20.168 14.075 17.348 1.00 98.31 200 MET A CA 1
ATOM 1578 C C . MET A 1 200 ? -19.587 12.807 16.705 1.00 98.31 200 MET A C 1
ATOM 1580 O O . MET A 1 200 ? -20.061 12.367 15.660 1.00 98.31 200 MET A O 1
ATOM 1584 N N . SER A 1 201 ? -18.563 12.210 17.326 1.00 98.50 201 SER A N 1
ATOM 1585 C CA . SER A 1 201 ? -17.966 10.952 16.858 1.00 98.50 201 SER A CA 1
ATOM 1586 C C . SER A 1 201 ? -18.948 9.783 16.976 1.00 98.50 201 SER A C 1
ATOM 1588 O O . SER A 1 201 ? -19.063 8.991 16.046 1.00 98.50 201 SER A O 1
ATOM 1590 N N . ILE A 1 202 ? -19.678 9.688 18.093 1.00 98.56 202 ILE A N 1
ATOM 1591 C CA . ILE A 1 202 ? -20.724 8.675 18.305 1.00 98.56 202 ILE A CA 1
ATOM 1592 C C . ILE A 1 202 ? -21.857 8.844 17.288 1.00 98.56 202 ILE A C 1
ATOM 1594 O O . ILE A 1 202 ? -22.275 7.862 16.675 1.00 98.56 202 ILE A O 1
ATOM 1598 N N . ASP A 1 203 ? -22.332 10.072 17.088 1.00 98.38 203 ASP A N 1
ATOM 1599 C CA . ASP A 1 203 ? -23.439 10.376 16.180 1.00 98.38 203 ASP A CA 1
ATOM 1600 C C . ASP A 1 203 ? -23.080 10.009 14.738 1.00 98.38 203 ASP A C 1
ATOM 1602 O O . ASP A 1 203 ? -23.856 9.335 14.064 1.00 98.38 203 ASP A O 1
ATOM 1606 N N . LEU A 1 204 ? -21.871 10.365 14.290 1.00 98.12 204 LEU A N 1
ATOM 1607 C CA . LEU A 1 204 ? -21.383 10.001 12.961 1.00 98.12 204 LEU A CA 1
ATOM 1608 C C . LEU A 1 204 ? -21.212 8.483 12.798 1.00 98.12 204 LEU A C 1
ATOM 1610 O O . LEU A 1 204 ? -21.492 7.956 11.727 1.00 98.12 204 LEU A O 1
ATOM 1614 N N . LEU A 1 205 ? -20.779 7.766 13.841 1.00 98.31 205 LEU A N 1
ATOM 1615 C CA . LEU A 1 205 ? -20.666 6.302 13.805 1.00 98.31 205 LEU A CA 1
ATOM 1616 C C . LEU A 1 205 ? -22.025 5.596 13.699 1.00 98.31 205 LEU A C 1
ATOM 1618 O O . LEU A 1 205 ? -22.103 4.508 13.132 1.00 98.31 205 LEU A O 1
ATOM 1622 N N . LYS A 1 206 ? -23.081 6.198 14.252 1.00 97.94 206 LYS A N 1
ATOM 1623 C CA . LYS A 1 206 ? -24.453 5.673 14.206 1.00 97.94 206 LYS A CA 1
ATOM 1624 C C . LYS A 1 206 ? -25.223 6.083 12.955 1.00 97.94 206 LYS A C 1
ATOM 1626 O O . LYS A 1 206 ? -26.296 5.535 12.707 1.00 97.94 206 LYS A O 1
ATOM 1631 N N . ASP A 1 207 ? -24.719 7.054 12.204 1.00 97.69 207 ASP A N 1
ATOM 1632 C CA . ASP A 1 207 ? -25.398 7.576 11.030 1.00 97.69 207 ASP A CA 1
ATOM 1633 C C . ASP A 1 207 ? -25.351 6.549 9.876 1.00 97.69 207 ASP A C 1
ATOM 1635 O O . ASP A 1 207 ? -24.271 6.242 9.361 1.00 97.69 207 ASP A O 1
ATOM 1639 N N . PRO A 1 208 ? -26.505 6.014 9.423 1.00 94.50 208 PRO A N 1
ATOM 1640 C CA . PRO A 1 208 ? -26.545 5.030 8.345 1.00 94.50 208 PRO A CA 1
ATOM 1641 C C . PRO A 1 208 ? -26.079 5.584 6.993 1.00 94.50 208 PRO A C 1
ATOM 1643 O O . PRO A 1 208 ? -25.753 4.794 6.108 1.00 94.50 208 PRO A O 1
ATOM 1646 N N . ILE A 1 209 ? -26.049 6.911 6.813 1.00 95.31 209 ILE A N 1
ATOM 1647 C CA . ILE A 1 209 ? -25.564 7.552 5.582 1.00 95.31 209 ILE A CA 1
ATOM 1648 C C . ILE A 1 209 ? -24.108 8.030 5.690 1.00 95.31 209 ILE A C 1
ATOM 1650 O O . ILE A 1 209 ? -23.594 8.635 4.746 1.00 95.31 209 ILE A O 1
ATOM 1654 N N . ALA A 1 210 ? -23.423 7.755 6.807 1.00 95.44 210 ALA A N 1
ATOM 1655 C CA . ALA A 1 210 ? -22.023 8.116 6.977 1.00 95.44 210 ALA A CA 1
ATOM 1656 C C . ALA A 1 210 ? -21.130 7.433 5.934 1.00 95.44 210 ALA A C 1
ATOM 1658 O O . ALA A 1 210 ? -21.192 6.220 5.694 1.00 95.44 210 ALA A O 1
ATOM 1659 N N . LEU A 1 211 ? -20.240 8.223 5.334 1.00 95.56 211 LEU A N 1
ATOM 1660 C CA . LEU A 1 211 ? -19.351 7.735 4.290 1.00 95.56 211 LEU A CA 1
ATOM 1661 C C . LEU A 1 211 ? -18.266 6.842 4.890 1.00 95.56 211 LEU A C 1
ATOM 1663 O O . LEU A 1 211 ? -17.779 7.052 6.004 1.00 95.56 211 LEU A O 1
ATOM 1667 N N . HIS A 1 212 ? -17.836 5.852 4.113 1.00 96.44 212 HIS A N 1
ATOM 1668 C CA . HIS A 1 212 ? -16.953 4.800 4.601 1.00 96.44 212 HIS A CA 1
ATOM 1669 C C . HIS A 1 212 ? -15.629 5.303 5.183 1.00 96.44 212 HIS A C 1
ATOM 1671 O O . HIS A 1 212 ? -15.258 4.906 6.289 1.00 96.44 212 HIS A O 1
ATOM 1677 N N . TYR A 1 213 ? -14.971 6.242 4.504 1.00 94.81 213 TYR A N 1
ATOM 1678 C CA . TYR A 1 213 ? -13.722 6.834 4.982 1.00 94.81 213 TYR A CA 1
ATOM 1679 C C . TYR A 1 213 ? -13.880 7.622 6.294 1.00 94.81 213 TYR A C 1
ATOM 1681 O O . TYR A 1 213 ? -12.933 7.677 7.071 1.00 94.81 213 TYR A O 1
ATOM 1689 N N . GLN A 1 214 ? -15.054 8.200 6.578 1.00 95.50 214 GLN A N 1
ATOM 1690 C CA . GLN A 1 214 ? -15.296 8.940 7.824 1.00 95.50 214 GLN A CA 1
ATOM 1691 C C . GLN A 1 214 ? -15.348 7.988 9.021 1.00 95.50 214 GLN A C 1
ATOM 1693 O O . GLN A 1 214 ? -14.711 8.228 10.045 1.00 95.50 214 GLN A O 1
ATOM 1698 N N . ILE A 1 215 ? -16.035 6.856 8.856 1.00 98.19 215 ILE A N 1
ATOM 1699 C CA . ILE A 1 215 ? -16.090 5.794 9.867 1.00 98.19 215 ILE A CA 1
ATOM 1700 C C . ILE A 1 215 ? -14.694 5.207 10.110 1.00 98.19 215 ILE A C 1
ATOM 1702 O O . ILE A 1 215 ? -14.257 5.078 11.255 1.00 98.19 215 ILE A O 1
ATOM 1706 N N . MET A 1 216 ? -13.954 4.906 9.039 1.00 97.88 216 MET A N 1
ATOM 1707 C CA . MET A 1 216 ? -12.602 4.353 9.158 1.00 97.88 216 MET A CA 1
ATOM 1708 C C . MET A 1 216 ? -11.598 5.345 9.761 1.00 97.88 216 MET A C 1
ATOM 1710 O O . MET A 1 216 ? -10.703 4.919 10.493 1.00 97.88 216 MET A O 1
ATOM 1714 N N . ALA A 1 217 ? -11.772 6.654 9.547 1.00 96.25 217 ALA A N 1
ATOM 1715 C CA . ALA A 1 217 ? -10.987 7.682 10.231 1.00 96.25 217 ALA A CA 1
ATOM 1716 C C . ALA A 1 217 ? -11.189 7.628 11.750 1.00 96.25 217 ALA A C 1
ATOM 1718 O O . ALA A 1 217 ? -10.213 7.640 12.501 1.00 96.25 217 ALA A O 1
ATOM 1719 N N . ILE A 1 218 ? -12.437 7.482 12.208 1.00 98.06 218 ILE A N 1
ATOM 1720 C CA . ILE A 1 218 ? -12.745 7.324 13.635 1.00 98.06 218 ILE A CA 1
ATOM 1721 C C . ILE A 1 218 ? -12.127 6.036 14.181 1.00 98.06 218 ILE A C 1
ATOM 1723 O O . ILE A 1 218 ? -11.520 6.064 15.250 1.00 98.06 218 ILE A O 1
ATOM 1727 N N . HIS A 1 219 ? -12.204 4.922 13.443 1.00 98.12 219 HIS A N 1
ATOM 1728 C CA . HIS A 1 219 ? -11.545 3.674 13.844 1.00 98.12 219 HIS A CA 1
ATOM 1729 C C . HIS A 1 219 ? -10.030 3.883 14.001 1.00 98.12 219 HIS A C 1
ATOM 1731 O O . HIS A 1 219 ? -9.462 3.524 15.031 1.00 98.12 219 HIS A O 1
ATOM 1737 N N . ALA A 1 220 ? -9.370 4.517 13.028 1.00 96.25 220 ALA A N 1
ATOM 1738 C CA . ALA A 1 220 ? -7.937 4.792 13.090 1.00 96.25 220 ALA A CA 1
ATOM 1739 C C . ALA A 1 220 ? -7.573 5.672 14.300 1.00 96.25 220 ALA A C 1
ATOM 1741 O O . ALA A 1 220 ? -6.640 5.345 15.040 1.00 96.25 220 ALA A O 1
ATOM 1742 N N . GLN A 1 221 ? -8.342 6.735 14.559 1.00 96.25 221 GLN A N 1
ATOM 1743 C CA . GLN A 1 221 ? -8.108 7.625 15.698 1.00 96.25 221 GLN A CA 1
ATOM 1744 C C . GLN A 1 221 ? -8.380 6.961 17.044 1.00 96.25 221 GLN A C 1
ATOM 1746 O O . GLN A 1 221 ? -7.628 7.172 18.003 1.00 96.25 221 GLN A O 1
ATOM 1751 N N . PHE A 1 222 ? -9.405 6.112 17.113 1.00 97.06 222 PHE A N 1
ATOM 1752 C CA . PHE A 1 222 ? -9.710 5.304 18.288 1.00 97.06 222 PHE A CA 1
ATOM 1753 C C . PHE A 1 222 ? -8.549 4.350 18.590 1.00 97.06 222 PHE A C 1
ATOM 1755 O O . PHE A 1 222 ? -8.078 4.266 19.726 1.00 97.06 222 PHE A O 1
ATOM 1762 N N . GLY A 1 223 ? -8.015 3.686 17.563 1.00 95.06 223 GLY A N 1
ATOM 1763 C CA . GLY A 1 223 ? -6.828 2.844 17.687 1.00 95.06 223 GLY A CA 1
ATOM 1764 C C . GLY A 1 223 ? -5.600 3.626 18.141 1.00 95.06 223 GLY A C 1
ATOM 1765 O O . GLY A 1 223 ? -4.863 3.197 19.023 1.00 95.06 223 GLY A O 1
ATOM 1766 N N . TYR A 1 224 ? -5.375 4.811 17.588 1.00 93.12 224 TYR A N 1
ATOM 1767 C CA . TYR A 1 224 ? -4.215 5.621 17.952 1.00 93.12 224 TYR A CA 1
ATOM 1768 C C . TYR A 1 224 ? -4.274 6.153 19.392 1.00 93.12 224 TYR A C 1
ATOM 1770 O O . TYR A 1 224 ? -3.245 6.254 20.073 1.00 93.12 224 TYR A O 1
ATOM 1778 N N . SER A 1 225 ? -5.474 6.491 19.863 1.00 94.62 225 SER A N 1
ATOM 1779 C CA . SER A 1 225 ? -5.649 7.278 21.084 1.00 94.62 225 SER A CA 1
ATOM 1780 C C . SER A 1 225 ? -6.151 6.466 22.277 1.00 94.62 225 SER A C 1
ATOM 1782 O O . SER A 1 225 ? -5.810 6.814 23.405 1.00 94.62 225 SER A O 1
ATOM 1784 N N . LEU A 1 226 ? -6.918 5.390 22.057 1.00 95.81 226 LEU A N 1
ATOM 1785 C CA . LEU A 1 226 ? -7.695 4.729 23.111 1.00 95.81 226 LEU A CA 1
ATOM 1786 C C . LEU A 1 226 ? -7.371 3.239 23.285 1.00 95.81 226 LEU A C 1
ATOM 1788 O O . LEU A 1 226 ? -7.149 2.815 24.419 1.00 95.81 226 LEU A O 1
ATOM 1792 N N . ILE A 1 227 ? -7.264 2.448 22.206 1.00 92.81 227 ILE A N 1
ATOM 1793 C CA . ILE A 1 227 ? -7.192 0.968 22.305 1.00 92.81 227 ILE A CA 1
ATOM 1794 C C . ILE A 1 227 ? -6.101 0.435 23.242 1.00 92.81 227 ILE A C 1
ATOM 1796 O O . ILE A 1 227 ? -6.277 -0.580 23.904 1.00 92.81 227 ILE A O 1
ATOM 1800 N N . LYS A 1 228 ? -4.961 1.126 23.316 1.00 90.50 228 LYS A N 1
ATOM 1801 C CA . LYS A 1 228 ? -3.797 0.719 24.117 1.00 90.50 228 LYS A CA 1
ATOM 1802 C C . LYS A 1 228 ? -3.944 1.028 25.607 1.00 90.50 228 LYS A C 1
ATOM 1804 O O . LYS A 1 228 ? -3.069 0.661 26.397 1.00 90.50 228 LYS A O 1
ATOM 1809 N N . PHE A 1 229 ? -4.978 1.775 25.979 1.00 91.44 229 PHE A N 1
ATOM 1810 C CA . PHE A 1 229 ? -5.109 2.408 27.286 1.00 91.44 229 PHE A CA 1
ATOM 1811 C C . PHE A 1 229 ? -6.385 1.976 28.000 1.00 91.44 229 PHE A C 1
ATOM 1813 O O . PHE A 1 229 ? -6.321 1.696 29.195 1.00 91.44 229 PHE A O 1
ATOM 1820 N N . ILE A 1 230 ? -7.492 1.828 27.270 1.00 92.56 230 ILE A N 1
ATOM 1821 C CA . ILE A 1 230 ? -8.804 1.505 27.841 1.00 92.56 230 ILE A CA 1
ATOM 1822 C C . ILE A 1 230 ? -9.318 0.139 27.353 1.00 92.56 230 ILE A C 1
ATOM 1824 O O . ILE A 1 230 ? -9.018 -0.250 26.222 1.00 92.56 230 ILE A O 1
ATOM 1828 N N . PRO A 1 231 ? -10.099 -0.595 28.165 1.00 89.94 231 PRO A N 1
ATOM 1829 C CA . PRO A 1 231 ? -10.874 -1.742 27.695 1.00 89.94 231 PRO A CA 1
ATOM 1830 C C . PRO A 1 231 ? -11.891 -1.352 26.613 1.00 89.94 231 PRO A C 1
ATOM 1832 O O . PRO A 1 231 ? -12.486 -0.276 26.679 1.00 89.94 231 PRO A O 1
ATOM 1835 N N . ILE A 1 232 ? -12.128 -2.249 25.652 1.00 87.56 232 ILE A N 1
ATOM 1836 C CA . ILE A 1 232 ? -13.220 -2.121 24.676 1.00 87.56 232 ILE A CA 1
ATOM 1837 C C . ILE A 1 232 ? -14.421 -2.910 25.200 1.00 87.56 232 ILE A C 1
ATOM 1839 O O . ILE A 1 232 ? -14.315 -4.109 25.466 1.00 87.56 232 ILE A O 1
ATOM 1843 N N . PHE A 1 233 ? -15.567 -2.247 25.345 1.00 77.38 233 PHE A N 1
ATOM 1844 C CA . PHE A 1 233 ? -16.790 -2.877 25.833 1.00 77.38 233 PHE A CA 1
ATOM 1845 C C . PHE A 1 233 ? -17.470 -3.677 24.716 1.00 77.38 233 PHE A C 1
ATOM 1847 O O . PHE A 1 233 ? -17.795 -3.151 23.652 1.00 77.38 233 PHE A O 1
ATOM 1854 N N . LYS A 1 234 ? -17.647 -4.979 24.965 1.00 66.44 234 LYS A N 1
ATOM 1855 C CA . LYS A 1 234 ? -18.051 -5.977 23.964 1.00 66.44 234 LYS A CA 1
ATOM 1856 C C . LYS A 1 234 ? -19.569 -6.090 23.850 1.00 66.44 234 LYS A C 1
ATOM 1858 O O . LYS A 1 234 ? -20.289 -5.927 24.834 1.00 66.44 234 LYS A O 1
ATOM 1863 N N . GLN A 1 235 ? -20.045 -6.446 22.658 1.00 52.06 235 GLN A N 1
ATOM 1864 C CA . GLN A 1 235 ? -21.429 -6.889 22.465 1.00 52.06 235 GLN A CA 1
ATOM 1865 C C . GLN A 1 235 ? -21.637 -8.371 22.802 1.00 52.06 235 GLN A C 1
ATOM 1867 O O . GLN A 1 235 ? -22.734 -8.740 23.207 1.00 52.06 235 GLN A O 1
ATOM 1872 N N . ASP A 1 236 ? -20.606 -9.205 22.636 1.00 58.19 236 ASP A N 1
ATOM 1873 C CA . ASP A 1 236 ? -20.753 -10.658 22.678 1.00 58.19 236 ASP A CA 1
ATOM 1874 C C . ASP A 1 236 ? -19.661 -11.323 23.525 1.00 58.19 236 ASP A C 1
ATOM 1876 O O . ASP A 1 236 ? -18.468 -11.032 23.390 1.00 58.19 236 ASP A O 1
ATOM 1880 N N . THR A 1 237 ? -20.093 -12.199 24.429 1.00 56.72 237 THR A N 1
ATOM 1881 C CA . THR A 1 237 ? -19.240 -12.971 25.339 1.00 56.72 237 THR A CA 1
ATOM 1882 C C . THR A 1 237 ? -18.907 -14.356 24.794 1.00 56.72 237 THR A C 1
ATOM 1884 O O . THR A 1 237 ? -18.025 -15.017 25.340 1.00 56.72 237 THR A O 1
ATOM 1887 N N . LEU A 1 238 ? -19.574 -14.802 23.724 1.00 61.88 238 LEU A N 1
ATOM 1888 C CA . LEU A 1 238 ? -19.364 -16.119 23.135 1.00 61.88 238 LEU A CA 1
ATOM 1889 C C . LEU A 1 238 ? -18.264 -16.056 22.079 1.00 61.88 238 LEU A C 1
ATOM 1891 O O . LEU A 1 238 ? -18.462 -15.576 20.959 1.00 61.88 238 LEU A O 1
ATOM 1895 N N . VAL A 1 239 ? -17.096 -16.586 22.433 1.00 63.47 239 VAL A N 1
ATOM 1896 C CA . VAL A 1 239 ? -16.009 -16.784 21.482 1.00 63.47 239 VAL A CA 1
ATOM 1897 C C . VAL A 1 239 ? -16.205 -18.129 20.790 1.00 63.47 239 VAL A C 1
ATOM 1899 O O . VAL A 1 239 ? -16.329 -19.165 21.432 1.00 63.47 239 VAL A O 1
ATOM 1902 N N . THR A 1 240 ? -16.259 -18.125 19.462 1.00 58.91 240 THR A N 1
ATOM 1903 C CA . THR A 1 240 ? -16.284 -19.356 18.661 1.00 58.91 240 THR A CA 1
ATOM 1904 C C . THR A 1 240 ? -14.873 -19.586 18.136 1.00 58.91 240 THR A C 1
ATOM 1906 O O . THR A 1 240 ? -14.512 -19.146 17.054 1.00 58.91 240 THR A O 1
ATOM 1909 N N . GLN A 1 241 ? -14.031 -20.176 18.988 1.00 57.53 241 GLN A N 1
ATOM 1910 C CA . GLN A 1 241 ? -12.576 -20.232 18.789 1.00 57.53 241 GLN A CA 1
ATOM 1911 C C . GLN A 1 241 ? -12.078 -21.352 17.906 1.00 57.53 241 GLN A C 1
ATOM 1913 O O . GLN A 1 241 ? -10.931 -21.290 17.458 1.00 57.53 241 GLN A O 1
ATOM 1918 N N . ASN A 1 242 ? -12.890 -22.388 17.722 1.00 57.56 242 ASN A N 1
ATOM 1919 C CA . ASN A 1 242 ? -12.387 -23.617 17.144 1.00 57.56 242 ASN A CA 1
ATOM 1920 C C . ASN A 1 242 ? -11.998 -23.342 15.686 1.00 57.56 242 ASN A C 1
ATOM 1922 O O . ASN A 1 242 ? -12.848 -23.098 14.834 1.00 57.56 242 ASN A O 1
ATOM 1926 N N . ASP A 1 243 ? -10.680 -23.325 15.477 1.00 62.75 243 ASP A N 1
ATOM 1927 C CA . ASP A 1 243 ? -9.956 -23.203 14.214 1.00 62.75 243 ASP A CA 1
ATOM 1928 C C . ASP A 1 243 ? -9.783 -21.801 13.592 1.00 62.75 243 ASP A C 1
ATOM 1930 O O . ASP A 1 243 ? -9.444 -21.715 12.412 1.00 62.75 243 ASP A O 1
ATOM 1934 N N . ASN A 1 244 ? -9.886 -20.688 14.343 1.00 87.44 244 ASN A N 1
ATOM 1935 C CA . ASN A 1 244 ? -9.387 -19.398 13.823 1.00 87.44 244 ASN A CA 1
ATOM 1936 C C . ASN A 1 244 ? -7.844 -19.311 13.968 1.00 87.44 244 ASN A C 1
ATOM 1938 O O . ASN A 1 244 ? -7.338 -19.166 15.091 1.00 87.44 244 ASN A O 1
ATOM 1942 N N . PRO A 1 245 ? -7.067 -19.351 12.862 1.00 90.50 245 PRO A N 1
ATOM 1943 C CA . PRO A 1 245 ? -5.604 -19.355 12.916 1.00 90.50 245 PRO A CA 1
ATOM 1944 C C . PRO A 1 245 ? -5.016 -18.081 13.532 1.00 90.50 245 PRO A C 1
ATOM 1946 O O . PRO A 1 245 ? -3.915 -18.130 14.084 1.00 90.50 245 PRO A O 1
ATOM 1949 N N . VAL A 1 246 ? -5.743 -16.962 13.479 1.00 93.69 246 VAL A N 1
ATOM 1950 C CA . VAL A 1 246 ? -5.310 -15.685 14.051 1.00 93.69 246 VAL A CA 1
ATOM 1951 C C . VAL A 1 246 ? -5.283 -15.758 15.569 1.00 93.69 246 VAL A C 1
ATOM 1953 O O . VAL A 1 246 ? -4.283 -15.418 16.199 1.00 93.69 246 VAL A O 1
ATOM 1956 N N . TYR A 1 247 ? -6.361 -16.256 16.171 1.00 92.38 247 TYR A N 1
ATOM 1957 C CA . TYR A 1 247 ? -6.468 -16.394 17.622 1.00 92.38 247 TYR A CA 1
ATOM 1958 C C . TYR A 1 247 ? -5.430 -17.367 18.166 1.00 92.38 247 TYR A C 1
ATOM 1960 O O . TYR A 1 247 ? -4.737 -17.046 19.132 1.00 92.38 247 TYR A O 1
ATOM 1968 N N . LYS A 1 248 ? -5.247 -18.504 17.484 1.00 91.62 248 LYS A N 1
ATOM 1969 C CA . LYS A 1 248 ? -4.191 -19.466 17.807 1.00 91.62 248 LYS A CA 1
ATOM 1970 C C . LYS A 1 248 ? -2.812 -18.804 17.801 1.00 91.62 248 LYS A C 1
ATOM 1972 O O . LYS A 1 248 ? -2.088 -18.906 18.787 1.00 91.62 248 LYS A O 1
ATOM 1977 N N . LYS A 1 249 ? -2.480 -18.062 16.739 1.00 93.56 249 LYS A N 1
ATOM 1978 C CA . LYS A 1 249 ? -1.195 -17.360 16.618 1.00 93.56 249 LYS A CA 1
ATOM 1979 C C . LYS A 1 249 ? -0.980 -16.343 17.742 1.00 93.56 249 LYS A C 1
ATOM 1981 O O . LYS A 1 249 ? 0.120 -16.257 18.281 1.00 93.56 249 LYS A O 1
ATOM 1986 N N . ILE A 1 250 ? -2.013 -15.583 18.105 1.00 94.94 250 ILE A N 1
ATOM 1987 C CA . ILE A 1 250 ? -1.938 -14.579 19.177 1.00 94.94 250 ILE A CA 1
ATOM 1988 C C . ILE A 1 250 ? -1.686 -15.240 20.530 1.00 94.94 250 ILE A C 1
ATOM 1990 O O . ILE A 1 250 ? -0.791 -14.801 21.247 1.00 94.94 250 ILE A O 1
ATOM 1994 N N . VAL A 1 251 ? -2.435 -16.294 20.865 1.00 93.94 251 VAL A N 1
ATOM 1995 C CA . VAL A 1 251 ? -2.253 -17.036 22.122 1.00 93.94 251 VAL A CA 1
ATOM 1996 C C . VAL A 1 251 ? -0.854 -17.640 22.180 1.00 93.94 251 VAL A C 1
ATOM 1998 O O . VAL A 1 251 ? -0.138 -17.406 23.146 1.00 93.94 251 VAL A O 1
ATOM 2001 N N . GLU A 1 252 ? -0.419 -18.333 21.124 1.00 94.50 252 GLU A N 1
ATOM 2002 C CA . GLU A 1 252 ? 0.920 -18.929 21.048 1.00 94.50 252 GLU A CA 1
ATOM 2003 C C . GLU A 1 252 ? 2.028 -17.890 21.272 1.00 94.50 252 GLU A C 1
ATOM 2005 O O . GLU A 1 252 ? 2.922 -18.101 22.094 1.00 94.50 252 GLU A O 1
ATOM 2010 N N . GLU A 1 253 ? 1.970 -16.746 20.583 1.00 95.31 253 GLU A N 1
ATOM 2011 C CA . GLU A 1 253 ? 2.972 -15.687 20.736 1.00 95.31 253 GLU A CA 1
ATOM 2012 C C . GLU A 1 253 ? 2.900 -15.008 22.110 1.00 95.31 253 GLU A C 1
ATOM 2014 O O . GLU A 1 253 ? 3.943 -14.700 22.696 1.00 95.31 253 GLU A O 1
ATOM 2019 N N . TYR A 1 254 ? 1.694 -14.784 22.642 1.00 95.88 254 TYR A N 1
ATOM 2020 C CA . TYR A 1 254 ? 1.510 -14.146 23.944 1.00 95.88 254 TYR A CA 1
ATOM 2021 C C . TYR A 1 254 ? 2.041 -15.037 25.062 1.00 95.88 254 TYR A C 1
ATOM 2023 O O . TYR A 1 254 ? 2.859 -14.589 25.862 1.00 95.88 254 TYR A O 1
ATOM 2031 N N . THR A 1 255 ? 1.654 -16.312 25.085 1.00 94.88 255 THR A N 1
ATOM 2032 C CA . THR A 1 255 ? 2.112 -17.293 26.077 1.00 94.88 255 THR A CA 1
ATOM 2033 C C . THR A 1 255 ? 3.617 -17.520 25.976 1.00 94.88 255 THR A C 1
ATOM 2035 O O . THR A 1 255 ? 4.295 -17.593 27.000 1.00 94.88 255 THR A O 1
ATOM 2038 N N . ARG A 1 256 ? 4.180 -17.553 24.759 1.00 95.38 256 ARG A N 1
ATOM 2039 C CA . ARG A 1 256 ? 5.634 -17.646 24.553 1.00 95.38 256 ARG A CA 1
ATOM 2040 C C . ARG A 1 256 ? 6.378 -16.465 25.177 1.00 95.38 256 ARG A C 1
ATOM 2042 O O . ARG A 1 256 ? 7.452 -16.653 25.744 1.00 95.38 256 ARG A O 1
ATOM 2049 N N . LYS A 1 257 ? 5.843 -15.249 25.050 1.00 94.94 257 LYS A N 1
ATOM 2050 C CA . LYS A 1 257 ? 6.492 -14.031 25.557 1.00 94.94 257 LYS A CA 1
ATOM 2051 C C . LYS A 1 257 ? 6.214 -13.767 27.038 1.00 94.94 257 LYS A C 1
ATOM 2053 O O . LYS A 1 257 ? 7.074 -13.227 27.732 1.00 94.94 257 LYS A O 1
ATOM 2058 N N . TYR A 1 258 ? 5.046 -14.178 27.521 1.00 94.81 258 TYR A N 1
ATOM 2059 C CA . TYR A 1 258 ? 4.554 -13.957 28.878 1.00 94.81 258 TYR A CA 1
ATOM 2060 C C . TYR A 1 258 ? 4.091 -15.265 29.543 1.00 94.81 258 TYR A C 1
ATOM 2062 O O . TYR A 1 258 ? 2.928 -15.386 29.936 1.00 94.81 258 TYR A O 1
ATOM 2070 N N . PRO A 1 259 ? 4.995 -16.245 29.737 1.00 92.44 259 PRO A N 1
ATOM 2071 C CA . PRO A 1 259 ? 4.624 -17.582 30.207 1.00 92.44 259 PRO A CA 1
ATOM 2072 C C . PRO A 1 259 ? 4.019 -17.596 31.619 1.00 92.44 259 PRO A C 1
ATOM 2074 O O . PRO A 1 259 ? 3.303 -18.524 31.978 1.00 92.44 259 PRO A O 1
ATOM 2077 N N . THR A 1 260 ? 4.276 -16.566 32.429 1.00 92.62 260 THR A N 1
ATOM 2078 C CA . THR A 1 260 ? 3.793 -16.464 33.813 1.00 92.62 260 THR A CA 1
ATOM 2079 C C . THR A 1 260 ? 2.390 -15.867 33.949 1.00 92.62 260 THR A C 1
ATOM 2081 O O . THR A 1 260 ? 1.857 -15.855 35.054 1.00 92.62 260 THR A O 1
ATOM 2084 N N . VAL A 1 261 ? 1.786 -15.365 32.864 1.00 90.31 261 VAL A N 1
ATOM 2085 C CA . VAL A 1 261 ? 0.459 -14.714 32.900 1.00 90.31 261 VAL A CA 1
ATOM 2086 C C . VAL A 1 261 ? -0.685 -15.737 32.825 1.00 90.31 261 VAL A C 1
ATOM 2088 O O . VAL A 1 261 ? -1.816 -15.415 33.168 1.00 90.31 261 VAL A O 1
ATOM 2091 N N . GLY A 1 262 ? -0.396 -16.987 32.441 1.00 88.31 262 GLY A N 1
ATOM 2092 C CA . GLY A 1 262 ? -1.374 -18.081 32.469 1.00 88.31 262 GLY A CA 1
ATOM 2093 C C . GLY A 1 262 ? -2.417 -18.046 31.348 1.00 88.31 262 GLY A C 1
ATOM 2094 O O . GLY A 1 262 ? -3.449 -18.693 31.469 1.00 88.31 262 GLY A O 1
ATOM 2095 N N . VAL A 1 263 ? -2.162 -17.314 30.259 1.00 91.00 263 VAL A N 1
ATOM 2096 C CA . VAL A 1 263 ? -3.007 -17.345 29.055 1.00 91.00 263 VAL A CA 1
ATOM 2097 C C . VAL A 1 263 ? -2.783 -18.671 28.330 1.00 91.00 263 VAL A C 1
ATOM 2099 O O . VAL A 1 263 ? -1.655 -18.976 27.937 1.00 91.00 263 VAL A O 1
ATOM 2102 N N . THR A 1 264 ? -3.843 -19.460 28.163 1.00 89.88 264 THR A N 1
ATOM 2103 C CA . THR A 1 264 ? -3.802 -20.763 27.471 1.00 89.88 264 THR A CA 1
ATOM 2104 C C . THR A 1 264 ? -4.814 -20.866 26.338 1.00 89.88 264 THR A C 1
ATOM 2106 O O . THR A 1 264 ? -4.606 -21.619 25.389 1.00 89.88 264 THR A O 1
ATOM 2109 N N . THR A 1 265 ? -5.879 -20.075 26.414 1.00 89.81 265 THR A N 1
ATOM 2110 C CA . THR A 1 265 ? -6.932 -19.955 25.409 1.00 89.81 265 THR A CA 1
ATOM 2111 C C . THR A 1 265 ? -7.039 -18.515 24.928 1.00 89.81 265 THR A C 1
ATOM 2113 O O . THR A 1 265 ? -6.496 -17.585 25.538 1.00 89.81 265 THR A O 1
ATOM 2116 N N . PHE A 1 266 ? -7.767 -18.297 23.833 1.00 89.31 266 PHE A N 1
ATOM 2117 C CA . PHE A 1 266 ? -8.033 -16.931 23.405 1.00 89.31 266 PHE A CA 1
ATOM 2118 C C . PHE A 1 266 ? -9.099 -16.267 24.302 1.00 89.31 266 PHE A C 1
ATOM 2120 O O . PHE A 1 266 ? -9.113 -15.041 24.398 1.00 89.31 266 PHE A O 1
ATOM 2127 N N . GLU A 1 267 ? -9.904 -17.024 25.071 1.00 88.69 267 GLU A N 1
ATOM 2128 C CA . GLU A 1 267 ? -10.814 -16.448 26.070 1.00 88.69 267 GLU A CA 1
ATOM 2129 C C . GLU A 1 267 ? -10.004 -15.821 27.199 1.00 88.69 267 GLU A C 1
ATOM 2131 O O . GLU A 1 267 ? -10.320 -14.709 27.624 1.00 88.69 267 GLU A O 1
ATOM 2136 N N . ASP A 1 268 ? -8.940 -16.495 27.646 1.00 90.19 268 ASP A N 1
ATOM 2137 C CA . ASP A 1 268 ? -8.037 -15.975 28.675 1.00 90.19 268 ASP A CA 1
ATOM 2138 C C . ASP A 1 268 ? -7.425 -14.646 28.220 1.00 90.19 268 ASP A C 1
ATOM 2140 O O . ASP A 1 268 ? -7.446 -13.656 28.955 1.00 90.19 268 ASP A O 1
ATOM 2144 N N . PHE A 1 269 ? -6.937 -14.598 26.973 1.00 91.62 269 PHE A N 1
ATOM 2145 C CA . PHE A 1 269 ? -6.390 -13.378 26.381 1.00 91.62 269 PHE A CA 1
ATOM 2146 C C . PHE A 1 269 ? -7.444 -12.262 26.328 1.00 91.62 269 PHE A C 1
ATOM 2148 O O . PHE A 1 269 ? -7.198 -11.138 26.763 1.00 91.62 269 PHE A O 1
ATOM 2155 N N . LEU A 1 270 ? -8.651 -12.573 25.853 1.00 89.06 270 LEU A N 1
ATOM 2156 C CA . LEU A 1 270 ? -9.759 -11.625 25.768 1.00 89.06 270 LEU A CA 1
ATOM 2157 C C . LEU A 1 270 ? -10.256 -11.131 27.130 1.00 89.06 270 LEU A C 1
ATOM 2159 O O . LEU A 1 270 ? -10.728 -9.994 27.214 1.00 89.06 270 LEU A O 1
ATOM 2163 N N . SER A 1 271 ? -10.206 -11.974 28.159 1.00 88.88 271 SER A N 1
ATOM 2164 C CA . SER A 1 271 ? -10.518 -11.619 29.544 1.00 88.88 271 SER A CA 1
ATOM 2165 C C . SER A 1 271 ? -9.464 -10.659 30.090 1.00 88.88 271 SER A C 1
ATOM 2167 O O . SER A 1 271 ? -9.795 -9.618 30.661 1.00 88.88 271 SER A O 1
ATOM 2169 N N . LEU A 1 272 ? -8.190 -10.937 29.802 1.00 91.75 272 LEU A N 1
ATOM 2170 C CA . LEU A 1 272 ? -7.074 -10.087 30.193 1.00 91.75 272 LEU A CA 1
ATOM 2171 C C . LEU A 1 272 ? -7.161 -8.682 29.581 1.00 91.75 272 LEU A C 1
ATOM 2173 O O . LEU A 1 272 ? -6.886 -7.703 30.273 1.00 91.75 272 LEU A O 1
ATOM 2177 N N . LEU A 1 273 ? -7.614 -8.548 28.328 1.00 90.88 273 LEU A N 1
ATOM 2178 C CA . LEU A 1 273 ? -7.830 -7.239 27.686 1.00 90.88 273 LEU A CA 1
ATOM 2179 C C . LEU A 1 273 ? -8.796 -6.325 28.457 1.00 90.88 273 LEU A C 1
ATOM 2181 O O . LEU A 1 273 ? -8.685 -5.100 28.345 1.00 90.88 273 LEU A O 1
ATOM 2185 N N . ASN A 1 274 ? -9.710 -6.897 29.246 1.00 87.25 274 ASN A N 1
ATOM 2186 C CA . ASN A 1 274 ? -10.700 -6.157 30.030 1.00 87.25 274 ASN A CA 1
ATOM 2187 C C . ASN A 1 274 ? -10.179 -5.700 31.403 1.00 87.25 274 ASN A C 1
ATOM 2189 O O . ASN A 1 274 ? -10.846 -4.921 32.083 1.00 87.25 274 ASN A O 1
ATOM 2193 N N . GLY A 1 275 ? -9.006 -6.180 31.826 1.00 88.75 275 GLY A N 1
ATOM 2194 C CA . GLY A 1 275 ? -8.415 -5.829 33.112 1.00 88.75 275 GLY A CA 1
ATOM 2195 C C . GLY A 1 275 ? -7.857 -4.402 33.167 1.00 88.75 275 GLY A C 1
ATOM 2196 O O . GLY A 1 275 ? -7.708 -3.707 32.158 1.00 88.75 275 GLY A O 1
ATOM 2197 N N . TRP A 1 276 ? -7.477 -3.974 34.368 1.00 89.62 276 TRP A N 1
ATOM 2198 C CA . TRP A 1 276 ? -6.931 -2.633 34.632 1.00 89.62 276 TRP A CA 1
ATOM 2199 C C . TRP A 1 276 ? -5.467 -2.634 35.087 1.00 89.62 276 TRP A C 1
ATOM 2201 O O . TRP A 1 276 ? -4.868 -1.566 35.232 1.00 89.62 276 TRP A O 1
ATOM 2211 N N . ASP A 1 277 ? -4.894 -3.817 35.302 1.00 90.25 277 ASP A N 1
ATOM 2212 C CA . ASP A 1 277 ? -3.514 -3.993 35.745 1.00 90.25 277 ASP A CA 1
ATOM 2213 C C . ASP A 1 277 ? -2.496 -3.857 34.595 1.00 90.25 277 ASP A C 1
ATOM 2215 O O . ASP A 1 277 ? -2.831 -3.604 33.432 1.00 90.25 277 ASP A O 1
ATOM 2219 N N . GLU A 1 278 ? -1.212 -4.005 34.923 1.00 90.25 278 GLU A N 1
ATOM 2220 C CA . GLU A 1 278 ? -0.132 -3.921 33.938 1.00 90.25 278 GLU A CA 1
ATOM 2221 C C . GLU A 1 278 ? -0.160 -5.062 32.909 1.00 90.25 278 GLU A C 1
ATOM 2223 O O . GLU A 1 278 ? 0.257 -4.860 31.768 1.00 90.25 278 GLU A O 1
ATOM 2228 N N . ASN A 1 279 ? -0.674 -6.245 33.259 1.00 92.81 279 ASN A N 1
ATOM 2229 C CA . ASN A 1 279 ? -0.784 -7.355 32.311 1.00 92.81 279 ASN A CA 1
ATOM 2230 C C . ASN A 1 279 ? -1.867 -7.069 31.265 1.00 92.81 279 ASN A C 1
ATOM 2232 O O . ASN A 1 279 ? -1.647 -7.293 30.075 1.00 92.81 279 ASN A O 1
ATOM 2236 N N . ALA A 1 280 ? -2.985 -6.476 31.680 1.00 91.69 280 ALA A N 1
ATOM 2237 C CA . ALA A 1 280 ? -4.044 -6.023 30.793 1.00 91.69 280 ALA A CA 1
ATOM 2238 C C . ALA A 1 280 ? -3.574 -4.908 29.847 1.00 91.69 280 ALA A C 1
ATOM 2240 O O . ALA A 1 280 ? -3.841 -4.948 28.643 1.00 91.69 280 ALA A O 1
ATOM 2241 N N . LYS A 1 281 ? -2.802 -3.935 30.356 1.00 90.69 281 LYS A N 1
ATOM 2242 C CA . LYS A 1 281 ? -2.181 -2.890 29.521 1.00 90.69 281 LYS A CA 1
ATOM 2243 C C . LYS A 1 281 ? -1.222 -3.479 28.485 1.00 90.69 281 LYS A C 1
ATOM 2245 O O . LYS A 1 281 ? -1.243 -3.043 27.334 1.00 90.69 281 LYS A O 1
ATOM 2250 N N . LYS A 1 282 ? -0.410 -4.475 28.865 1.00 92.06 282 LYS A N 1
ATOM 2251 C CA . LYS A 1 282 ? 0.458 -5.211 27.929 1.00 92.06 282 LYS A CA 1
ATOM 2252 C C . LYS A 1 282 ? -0.363 -5.953 26.879 1.00 92.06 282 LYS A C 1
ATOM 2254 O O . LYS A 1 282 ? -0.094 -5.799 25.694 1.00 92.06 282 LYS A O 1
ATOM 2259 N N . ALA A 1 283 ? -1.407 -6.677 27.284 1.00 93.88 283 ALA A N 1
ATOM 2260 C CA . ALA A 1 283 ? -2.283 -7.401 26.363 1.00 93.88 283 ALA A CA 1
ATOM 2261 C C . ALA A 1 283 ? -2.918 -6.469 25.314 1.00 93.88 283 ALA A C 1
ATOM 2263 O O . ALA A 1 283 ? -2.847 -6.757 24.122 1.00 93.88 283 ALA A O 1
ATOM 2264 N N . ARG A 1 284 ? -3.422 -5.295 25.725 1.00 93.75 284 ARG A N 1
ATOM 2265 C CA . ARG A 1 284 ? -3.996 -4.285 24.811 1.00 93.75 284 ARG A CA 1
ATOM 2266 C C . ARG A 1 284 ? -3.001 -3.719 23.798 1.00 93.75 284 ARG A C 1
ATOM 2268 O O . ARG A 1 284 ? -3.398 -3.221 22.747 1.00 93.75 284 ARG A O 1
ATOM 2275 N N . ARG A 1 285 ? -1.705 -3.766 24.101 1.00 93.50 285 ARG A N 1
ATOM 2276 C CA . ARG A 1 285 ? -0.626 -3.291 23.219 1.00 93.50 285 ARG A CA 1
ATOM 2277 C C . ARG A 1 285 ? 0.035 -4.407 22.431 1.00 93.50 285 ARG A C 1
ATOM 2279 O O . ARG A 1 285 ? 0.744 -4.120 21.474 1.00 93.50 285 ARG A O 1
ATOM 2286 N N . PHE A 1 286 ? -0.208 -5.657 22.806 1.00 95.38 286 PHE A N 1
ATOM 2287 C CA . PHE A 1 286 ? 0.555 -6.801 22.336 1.00 95.38 286 PHE A CA 1
ATOM 2288 C C . PHE A 1 286 ? 0.568 -6.915 20.810 1.00 95.38 286 PHE A C 1
ATOM 2290 O O . PHE A 1 286 ? 1.630 -7.010 20.201 1.00 95.38 286 PHE A O 1
ATOM 2297 N N . ILE A 1 287 ? -0.597 -6.818 20.171 1.00 94.44 287 ILE A N 1
ATOM 2298 C CA . ILE A 1 287 ? -0.711 -6.970 18.716 1.00 94.44 287 ILE A CA 1
ATOM 2299 C C . ILE A 1 287 ? 0.071 -5.875 17.985 1.00 94.44 287 ILE A C 1
ATOM 2301 O O . ILE A 1 287 ? 0.891 -6.165 17.115 1.00 94.44 287 ILE A O 1
ATOM 2305 N N . CYS A 1 288 ? -0.148 -4.609 18.344 1.00 93.56 288 CYS A N 1
ATOM 2306 C CA . CYS A 1 288 ? 0.486 -3.502 17.638 1.00 93.56 288 CYS A CA 1
ATOM 2307 C C . CYS A 1 288 ? 1.968 -3.346 18.009 1.00 93.56 288 CYS A C 1
ATOM 2309 O O . CYS A 1 288 ? 2.818 -3.288 17.123 1.00 93.56 288 CYS A O 1
ATOM 2311 N N . ASP A 1 289 ? 2.294 -3.296 19.300 1.00 93.50 289 ASP A N 1
ATOM 2312 C CA . ASP A 1 289 ? 3.623 -2.916 19.791 1.00 93.50 289 ASP A CA 1
ATOM 2313 C C . ASP A 1 289 ? 4.604 -4.085 19.750 1.00 93.50 289 ASP A C 1
ATOM 2315 O O . ASP A 1 289 ? 5.798 -3.874 19.553 1.00 93.50 289 ASP A O 1
ATOM 2319 N N . GLU A 1 290 ? 4.118 -5.317 19.890 1.00 93.94 290 GLU A N 1
ATOM 2320 C CA . GLU A 1 290 ? 4.984 -6.477 20.077 1.00 93.94 290 GLU A CA 1
ATOM 2321 C C . GLU A 1 290 ? 4.916 -7.470 18.923 1.00 93.94 290 GLU A C 1
ATOM 2323 O O . GLU A 1 290 ? 5.959 -7.859 18.405 1.00 93.94 290 GLU A O 1
ATOM 2328 N N . MET A 1 291 ? 3.723 -7.855 18.469 1.00 94.62 291 MET A N 1
ATOM 2329 C CA . MET A 1 291 ? 3.608 -8.752 17.317 1.00 94.62 291 MET A CA 1
ATOM 2330 C C . MET A 1 291 ? 3.955 -8.051 16.002 1.00 94.62 291 MET A C 1
ATOM 2332 O O . MET A 1 291 ? 4.437 -8.713 15.091 1.00 94.62 291 MET A O 1
ATOM 2336 N N . MET A 1 292 ? 3.722 -6.738 15.882 1.00 93.12 292 MET A N 1
ATOM 2337 C CA . MET A 1 292 ? 4.014 -5.979 14.658 1.00 93.12 292 MET A CA 1
ATOM 2338 C C . MET A 1 292 ? 5.255 -5.102 14.783 1.00 93.12 292 MET A C 1
ATOM 2340 O O . MET A 1 292 ? 6.251 -5.406 14.131 1.00 93.12 292 MET A O 1
ATOM 2344 N N . TYR A 1 293 ? 5.256 -4.058 15.619 1.00 90.44 293 TYR A N 1
ATOM 2345 C CA . TYR A 1 293 ? 6.377 -3.105 15.663 1.00 90.44 293 TYR A CA 1
ATOM 2346 C C . TYR A 1 293 ? 7.719 -3.722 16.085 1.00 90.44 293 TYR A C 1
ATOM 2348 O O . TYR A 1 293 ? 8.758 -3.218 15.669 1.00 90.44 293 TYR A O 1
ATOM 2356 N N . GLN A 1 294 ? 7.713 -4.806 16.867 1.00 91.56 294 GLN A N 1
ATOM 2357 C CA . GLN A 1 294 ? 8.928 -5.555 17.225 1.00 91.56 294 GLN A CA 1
ATOM 2358 C C . GLN A 1 294 ? 9.208 -6.747 16.295 1.00 91.56 294 GLN A C 1
ATOM 2360 O O . GLN A 1 294 ? 10.210 -7.438 16.475 1.00 91.56 294 GLN A O 1
ATOM 2365 N N . SER A 1 295 ? 8.356 -7.003 15.298 1.00 89.88 295 SER A N 1
ATOM 2366 C CA . SER A 1 295 ? 8.613 -8.049 14.306 1.00 89.88 295 SER A CA 1
ATOM 2367 C C . SER A 1 295 ? 9.769 -7.671 13.388 1.00 89.88 295 SER A C 1
ATOM 2369 O O . SER A 1 295 ? 10.006 -6.495 13.114 1.00 89.88 295 SER A O 1
ATOM 2371 N N . MET A 1 296 ? 10.420 -8.690 12.829 1.00 87.88 296 MET A N 1
ATOM 2372 C CA . MET A 1 296 ? 11.485 -8.513 11.841 1.00 87.88 296 MET A CA 1
ATOM 2373 C C . MET A 1 296 ? 11.055 -7.668 10.633 1.00 87.88 296 MET A C 1
ATOM 2375 O O . MET A 1 296 ? 11.873 -6.927 10.103 1.00 87.88 296 MET A O 1
ATOM 2379 N N . LEU A 1 297 ? 9.775 -7.699 10.239 1.00 85.94 297 LEU A N 1
ATOM 2380 C CA . LEU A 1 297 ? 9.264 -6.836 9.167 1.00 85.94 297 LEU A CA 1
ATOM 2381 C C . LEU A 1 297 ? 9.435 -5.344 9.484 1.00 85.94 297 LEU A C 1
ATOM 2383 O O . LEU A 1 297 ? 9.761 -4.557 8.602 1.00 85.94 297 LEU A O 1
ATOM 2387 N N . TYR A 1 298 ? 9.233 -4.947 10.742 1.00 86.75 298 TYR A N 1
ATOM 2388 C CA . TYR A 1 298 ? 9.311 -3.549 11.166 1.00 86.75 298 TYR A CA 1
ATOM 2389 C C . TYR A 1 298 ? 10.707 -3.144 11.653 1.00 86.75 298 TYR A C 1
ATOM 2391 O O . TYR A 1 298 ? 10.998 -1.948 11.679 1.00 86.75 298 TYR A O 1
ATOM 2399 N N . THR A 1 299 ? 11.556 -4.102 12.040 1.00 87.19 299 THR A N 1
ATOM 2400 C CA . THR A 1 299 ? 12.843 -3.836 12.707 1.00 87.19 299 THR A CA 1
ATOM 2401 C C . THR A 1 299 ? 14.080 -4.152 11.872 1.00 87.19 299 THR A C 1
ATOM 2403 O O . THR A 1 299 ? 15.179 -3.828 12.315 1.00 87.19 299 THR A O 1
ATOM 2406 N N . VAL A 1 300 ? 13.931 -4.734 10.673 1.00 83.25 300 VAL A N 1
ATOM 2407 C CA . VAL A 1 300 ? 15.073 -5.108 9.815 1.00 83.25 300 VAL A CA 1
ATOM 2408 C C . VAL A 1 300 ? 16.007 -3.933 9.499 1.00 83.25 300 VAL A C 1
ATOM 2410 O O . VAL A 1 300 ? 17.220 -4.111 9.447 1.00 83.25 300 VAL A O 1
ATOM 2413 N N . GLU A 1 301 ? 15.465 -2.721 9.360 1.00 84.38 301 GLU A N 1
ATOM 2414 C CA . GLU A 1 301 ? 16.229 -1.486 9.166 1.00 84.38 301 GLU A CA 1
ATOM 2415 C C . GLU A 1 301 ? 15.692 -0.389 10.085 1.00 84.38 301 GLU A C 1
ATOM 2417 O O . GLU A 1 301 ? 14.486 -0.158 10.141 1.00 84.38 301 GLU A O 1
ATOM 2422 N N . SER A 1 302 ? 16.574 0.343 10.770 1.00 79.94 302 SER A N 1
ATOM 2423 C CA . SER A 1 302 ? 16.175 1.366 11.752 1.00 79.94 302 SER A CA 1
ATOM 2424 C C . SER A 1 302 ? 15.396 2.532 11.133 1.00 79.94 302 SER A C 1
ATOM 2426 O O . SER A 1 302 ? 14.451 3.041 11.732 1.00 79.94 302 SER A O 1
ATOM 2428 N N . HIS A 1 303 ? 15.761 2.939 9.916 1.00 80.69 303 HIS A N 1
ATOM 2429 C CA . HIS A 1 303 ? 15.061 3.984 9.165 1.00 80.69 303 HIS A CA 1
ATOM 2430 C C . HIS A 1 303 ? 13.872 3.464 8.358 1.00 80.69 303 HIS A C 1
ATOM 2432 O O . HIS A 1 303 ? 13.081 4.266 7.856 1.00 80.69 303 HIS A O 1
ATOM 2438 N N . ARG A 1 304 ? 13.749 2.136 8.218 1.00 79.69 304 ARG A N 1
ATOM 2439 C CA . ARG A 1 304 ? 12.625 1.460 7.559 1.00 79.69 304 ARG A CA 1
ATOM 2440 C C . ARG A 1 304 ? 12.327 1.981 6.146 1.00 79.69 304 ARG A C 1
ATOM 2442 O O . ARG A 1 304 ? 11.179 2.008 5.725 1.00 79.69 304 ARG A O 1
ATOM 2449 N N . GLY A 1 305 ? 13.351 2.451 5.440 1.00 79.00 305 GLY A N 1
ATOM 2450 C CA . GLY A 1 305 ? 13.222 3.007 4.092 1.00 79.00 305 GLY A CA 1
ATOM 2451 C C . GLY A 1 305 ? 12.589 4.398 3.955 1.00 79.00 305 GLY A C 1
ATOM 2452 O O . GLY A 1 305 ? 12.351 4.790 2.818 1.00 79.00 305 GLY A O 1
ATOM 2453 N N . ARG A 1 306 ? 12.346 5.171 5.032 1.00 77.44 306 ARG A N 1
ATOM 2454 C CA . ARG A 1 306 ? 11.615 6.457 4.928 1.00 77.44 306 ARG A CA 1
ATOM 2455 C C . ARG A 1 306 ? 12.262 7.694 5.563 1.00 77.44 306 ARG A C 1
ATOM 2457 O O . ARG A 1 306 ? 13.051 7.604 6.508 1.00 77.44 306 ARG A O 1
ATOM 2464 N N . GLY A 1 307 ? 11.839 8.853 5.059 1.00 73.00 307 GLY A N 1
ATOM 2465 C CA . GLY A 1 307 ? 11.796 10.154 5.729 1.00 73.00 307 GLY A CA 1
ATOM 2466 C C . GLY A 1 307 ? 10.362 10.537 6.134 1.00 73.00 307 GLY A C 1
ATOM 2467 O O . GLY A 1 307 ? 9.443 9.718 6.073 1.00 73.00 307 GLY A O 1
ATOM 2468 N N . ASN A 1 308 ? 10.161 11.779 6.574 1.00 73.06 308 ASN A N 1
ATOM 2469 C CA . ASN A 1 308 ? 8.816 12.337 6.764 1.00 73.06 308 ASN A CA 1
ATOM 2470 C C . ASN A 1 308 ? 8.258 12.818 5.410 1.00 73.06 308 ASN A C 1
ATOM 2472 O O . ASN A 1 308 ? 9.049 13.064 4.499 1.00 73.06 308 ASN A O 1
ATOM 2476 N N . PRO A 1 309 ? 6.926 12.944 5.240 1.00 74.81 309 PRO A N 1
ATOM 2477 C CA . PRO A 1 309 ? 6.388 13.671 4.092 1.00 74.81 309 PRO A CA 1
ATOM 2478 C C . PRO A 1 309 ? 6.959 15.090 4.067 1.00 74.81 309 PRO A C 1
ATOM 2480 O O . PRO A 1 309 ? 7.129 15.699 5.131 1.00 74.81 309 PRO A O 1
ATOM 2483 N N . ASP A 1 310 ? 7.247 15.604 2.867 1.00 64.25 310 ASP A N 1
ATOM 2484 C CA . ASP A 1 310 ? 7.595 17.012 2.680 1.00 64.25 310 ASP A CA 1
ATOM 2485 C C . ASP A 1 310 ? 6.534 17.863 3.383 1.00 64.25 310 ASP A C 1
ATOM 2487 O O . ASP A 1 310 ? 5.332 17.701 3.145 1.00 64.25 310 ASP A O 1
ATOM 2491 N N . GLN A 1 311 ? 6.977 18.692 4.334 1.00 55.56 311 GLN A N 1
ATOM 2492 C CA . GLN A 1 311 ? 6.082 19.350 5.277 1.00 55.56 311 GLN A CA 1
ATOM 2493 C C . GLN A 1 311 ? 5.009 20.128 4.492 1.00 55.56 311 GLN A C 1
ATOM 2495 O O . GLN A 1 311 ? 5.318 21.103 3.812 1.00 55.56 311 GLN A O 1
ATOM 2500 N N . PHE A 1 312 ? 3.751 19.684 4.609 1.00 66.25 312 PHE A N 1
ATOM 2501 C CA . PHE A 1 312 ? 2.532 20.359 4.140 1.00 66.25 312 PHE A CA 1
ATOM 2502 C C . PHE A 1 312 ? 2.107 20.209 2.667 1.00 66.25 312 PHE A C 1
ATOM 2504 O O . PHE A 1 312 ? 1.260 20.990 2.228 1.00 66.25 312 PHE A O 1
ATOM 2511 N N . VAL A 1 313 ? 2.573 19.211 1.899 1.00 86.69 313 VAL A N 1
ATOM 2512 C CA . VAL A 1 313 ? 1.864 18.895 0.638 1.00 86.69 313 VAL A CA 1
ATOM 2513 C C . VAL A 1 313 ? 0.492 18.320 0.982 1.00 86.69 313 VAL A C 1
ATOM 2515 O O . VAL A 1 313 ? 0.399 17.239 1.560 1.00 86.69 313 VAL A O 1
ATOM 2518 N N . LEU A 1 314 ? -0.567 19.064 0.658 1.00 90.25 314 LEU A N 1
ATOM 2519 C CA . LEU A 1 314 ? -1.946 18.641 0.873 1.00 90.25 314 LEU A CA 1
ATOM 2520 C C . LEU A 1 314 ? -2.571 18.157 -0.439 1.00 90.25 314 LEU A C 1
ATOM 2522 O O . LEU A 1 314 ? -2.354 18.750 -1.496 1.00 90.25 314 LEU A O 1
ATOM 2526 N N . THR A 1 315 ? -3.384 17.109 -0.363 1.00 91.38 315 THR A N 1
ATOM 2527 C CA . THR A 1 315 ? -4.053 16.497 -1.511 1.00 91.38 315 THR A CA 1
ATOM 2528 C C . THR A 1 315 ? -5.506 16.161 -1.199 1.00 91.38 315 THR A C 1
ATOM 2530 O O . THR A 1 315 ? -5.883 15.950 -0.050 1.00 91.38 315 THR A O 1
ATOM 2533 N N . ASN A 1 316 ? -6.332 16.115 -2.242 1.00 92.88 316 ASN A N 1
ATOM 2534 C CA . ASN A 1 316 ? -7.653 15.481 -2.219 1.00 92.88 316 ASN A CA 1
ATOM 2535 C C . ASN A 1 316 ? -7.730 14.262 -3.154 1.00 92.88 316 ASN A C 1
ATOM 2537 O O . ASN A 1 316 ? -8.809 13.692 -3.356 1.00 92.88 316 ASN A O 1
ATOM 2541 N N . LYS A 1 317 ? -6.599 13.907 -3.771 1.00 93.75 317 LYS A N 1
ATOM 2542 C CA . LYS A 1 317 ? -6.455 12.768 -4.669 1.00 93.75 317 LYS A CA 1
ATOM 2543 C C . LYS A 1 317 ? -6.253 11.503 -3.852 1.00 93.75 317 LYS A C 1
ATOM 2545 O O . LYS A 1 317 ? -5.553 11.512 -2.847 1.00 93.75 317 LYS A O 1
ATOM 2550 N N . LEU A 1 318 ? -6.888 10.437 -4.311 1.00 95.38 318 LEU A N 1
ATOM 2551 C CA . LEU A 1 318 ? -6.782 9.104 -3.744 1.00 95.38 318 LEU A CA 1
ATOM 2552 C C . LEU A 1 318 ? -5.749 8.276 -4.522 1.00 95.38 318 LEU A C 1
ATOM 2554 O O . LEU A 1 318 ? -5.443 8.570 -5.680 1.00 95.38 318 LEU A O 1
ATOM 2558 N N . GLY A 1 319 ? -5.257 7.215 -3.886 1.00 95.00 319 GLY A N 1
ATOM 2559 C CA . GLY A 1 319 ? -4.264 6.295 -4.436 1.00 95.00 319 GLY A CA 1
ATOM 2560 C C . GLY A 1 319 ? -2.822 6.624 -4.046 1.00 95.00 319 GLY A C 1
ATOM 2561 O O . GLY A 1 319 ? -2.539 7.559 -3.305 1.00 95.00 319 GLY A O 1
ATOM 2562 N N . VAL A 1 320 ? -1.890 5.821 -4.557 1.00 94.44 320 VAL A N 1
ATOM 2563 C CA . VAL A 1 320 ? -0.476 5.781 -4.137 1.00 94.44 320 VAL A CA 1
ATOM 2564 C C . VAL A 1 320 ? 0.481 6.298 -5.221 1.00 94.44 320 VAL A C 1
ATOM 2566 O O . VAL A 1 320 ? 1.648 5.911 -5.298 1.00 94.44 320 VAL A O 1
ATOM 2569 N N . MET A 1 321 ? 0.002 7.181 -6.102 1.00 93.38 321 MET A N 1
ATOM 2570 C CA . MET A 1 321 ? 0.793 7.705 -7.217 1.00 93.38 321 MET A CA 1
ATOM 2571 C C . MET A 1 321 ? 1.823 8.749 -6.768 1.00 93.38 321 MET A C 1
ATOM 2573 O O . MET A 1 321 ? 1.508 9.911 -6.532 1.00 93.38 321 MET A O 1
ATOM 2577 N N . ARG A 1 322 ? 3.098 8.352 -6.756 1.00 91.50 322 ARG A N 1
ATOM 2578 C CA . ARG A 1 322 ? 4.213 9.204 -6.308 1.00 91.50 322 ARG A CA 1
ATOM 2579 C C . ARG A 1 322 ? 4.724 10.201 -7.350 1.00 91.50 322 ARG A C 1
ATOM 2581 O O . ARG A 1 322 ? 5.478 11.110 -7.002 1.00 91.50 322 ARG A O 1
ATOM 2588 N N . ASN A 1 323 ? 4.356 10.034 -8.620 1.00 90.94 323 ASN A N 1
ATOM 2589 C CA . ASN A 1 323 ? 4.887 10.855 -9.704 1.00 90.94 323 ASN A CA 1
ATOM 2590 C C . ASN A 1 323 ? 4.619 12.357 -9.461 1.00 90.94 323 ASN A C 1
ATOM 2592 O O . ASN A 1 323 ? 3.555 12.753 -8.972 1.00 90.94 323 ASN A O 1
ATOM 2596 N N . SER A 1 324 ? 5.621 13.190 -9.745 1.00 87.31 324 SER A N 1
ATOM 2597 C CA . SER A 1 324 ? 5.556 14.638 -9.526 1.00 87.31 324 SER A CA 1
ATOM 2598 C C . SER A 1 324 ? 4.819 15.385 -10.636 1.00 87.31 324 SER A C 1
ATOM 2600 O O . SER A 1 324 ? 4.381 16.509 -10.413 1.00 87.31 324 SER A O 1
ATOM 2602 N N . ASP A 1 325 ? 4.709 14.795 -11.826 1.00 90.50 325 ASP A N 1
ATOM 2603 C CA . ASP A 1 325 ? 3.963 15.373 -12.935 1.00 90.50 325 ASP A CA 1
ATOM 2604 C C . ASP A 1 325 ? 2.461 15.160 -12.701 1.00 90.50 325 ASP A C 1
ATOM 2606 O O . ASP A 1 325 ? 1.949 14.037 -12.658 1.00 90.50 325 ASP A O 1
ATOM 2610 N N . SER A 1 326 ? 1.754 16.273 -12.512 1.00 88.75 326 SER A N 1
ATOM 2611 C CA . SER A 1 326 ? 0.330 16.290 -12.196 1.00 88.75 326 SER A CA 1
ATOM 2612 C C . SER A 1 326 ? -0.547 15.792 -13.345 1.00 88.75 326 SER A C 1
ATOM 2614 O O . SER A 1 326 ? -1.691 15.411 -13.093 1.00 88.75 326 SER A O 1
ATOM 2616 N N . SER A 1 327 ? -0.033 15.729 -14.581 1.00 92.62 327 SER A N 1
ATOM 2617 C CA . SER A 1 327 ? -0.775 15.195 -15.729 1.00 92.62 327 SER A CA 1
ATOM 2618 C C . SER A 1 327 ? -1.181 13.733 -15.525 1.00 92.62 327 SER A C 1
ATOM 2620 O O . SER A 1 327 ? -2.304 13.363 -15.867 1.00 92.62 327 SER A O 1
ATOM 2622 N N . TYR A 1 328 ? -0.336 12.925 -14.878 1.00 93.81 328 TYR A N 1
ATOM 2623 C CA . TYR A 1 328 ? -0.636 11.524 -14.565 1.00 93.81 328 TYR A CA 1
ATOM 2624 C C . TYR A 1 328 ? -1.687 11.366 -13.461 1.00 93.81 328 TYR A C 1
ATOM 2626 O O . TYR A 1 328 ? -2.366 10.344 -13.395 1.00 93.81 328 TYR A O 1
ATOM 2634 N N . GLN A 1 329 ? -1.881 12.391 -12.627 1.00 90.00 329 GLN A N 1
ATOM 2635 C CA . GLN A 1 329 ? -2.895 12.391 -11.566 1.00 90.00 329 GLN A CA 1
ATOM 2636 C C . GLN A 1 329 ? -4.296 12.776 -12.077 1.00 90.00 329 GLN A C 1
ATOM 2638 O O . GLN A 1 329 ? -5.275 12.833 -11.312 1.00 90.00 329 GLN A O 1
ATOM 2643 N N . ASN A 1 330 ? -4.414 13.065 -13.375 1.00 89.00 330 ASN A N 1
ATOM 2644 C CA . ASN A 1 330 ? -5.698 13.244 -14.030 1.00 89.00 330 ASN A CA 1
ATOM 2645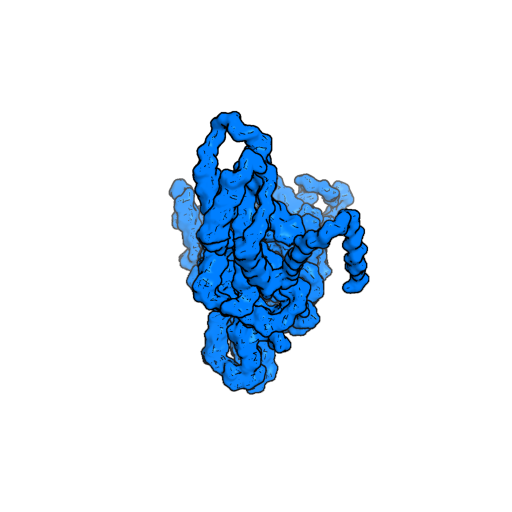 C C . ASN A 1 330 ? -6.494 11.939 -13.993 1.00 89.00 330 ASN A C 1
ATOM 2647 O O . ASN A 1 330 ? -5.940 10.851 -14.100 1.00 89.00 330 ASN A O 1
ATOM 2651 N N . GLN A 1 331 ? -7.810 12.067 -13.824 1.00 90.56 331 GLN A N 1
ATOM 2652 C CA . GLN A 1 331 ? -8.755 10.951 -13.690 1.00 90.56 331 GLN A CA 1
ATOM 2653 C C . GLN A 1 331 ? -8.520 9.997 -12.501 1.00 90.56 331 GLN A C 1
ATOM 2655 O O . GLN A 1 331 ? -9.321 9.084 -12.315 1.00 90.56 331 GLN A O 1
ATOM 2660 N N . LEU A 1 332 ? -7.502 10.221 -11.656 1.00 93.00 332 LEU A N 1
ATOM 2661 C CA . LEU A 1 332 ? -7.428 9.526 -10.371 1.00 93.00 332 LEU A CA 1
ATOM 2662 C C . LEU A 1 332 ? -8.651 9.877 -9.509 1.00 93.00 332 LEU A C 1
ATOM 2664 O O . LEU A 1 332 ? -9.064 11.051 -9.506 1.00 93.00 332 LEU A O 1
ATOM 2668 N N . PRO A 1 333 ? -9.202 8.904 -8.756 1.00 93.50 333 PRO A N 1
ATOM 2669 C CA . PRO A 1 333 ? -10.291 9.155 -7.822 1.00 93.50 333 PRO A CA 1
ATOM 2670 C C . PRO A 1 333 ? -9.945 10.278 -6.832 1.00 93.50 333 PRO A C 1
ATOM 2672 O O . PRO A 1 333 ? -8.783 10.500 -6.483 1.00 93.50 333 PRO A O 1
ATOM 2675 N N . ARG A 1 334 ? -10.959 11.026 -6.391 1.00 92.69 334 ARG A N 1
ATOM 2676 C CA . ARG A 1 334 ? -10.795 12.174 -5.488 1.00 92.69 334 ARG A CA 1
ATOM 2677 C C . ARG A 1 334 ? -11.940 12.265 -4.487 1.00 92.69 334 ARG A C 1
ATOM 2679 O O . ARG A 1 334 ? -13.069 11.911 -4.816 1.00 92.69 334 ARG A O 1
ATOM 2686 N N . LEU A 1 335 ? -11.669 12.810 -3.303 1.00 90.81 335 LEU A N 1
ATOM 2687 C CA . LEU A 1 335 ? -12.706 13.183 -2.337 1.00 90.81 335 LEU A CA 1
ATOM 2688 C C . LEU A 1 335 ? -13.124 14.640 -2.581 1.00 90.81 335 LEU A C 1
ATOM 2690 O O . LEU A 1 335 ? -12.451 15.566 -2.140 1.00 90.81 335 LEU A O 1
ATOM 2694 N N . GLU A 1 336 ? -14.221 14.857 -3.312 1.00 77.94 336 GLU A N 1
ATOM 2695 C CA . GLU A 1 336 ? -14.610 16.201 -3.783 1.00 77.94 336 GLU A CA 1
ATOM 2696 C C . GLU A 1 336 ? -15.025 17.173 -2.670 1.00 77.94 336 GLU A C 1
ATOM 2698 O O . GLU A 1 336 ? -14.773 18.369 -2.778 1.00 77.94 336 GLU A O 1
ATOM 2703 N N . ALA A 1 337 ? -15.647 16.673 -1.601 1.00 67.19 337 ALA A N 1
ATOM 2704 C CA . ALA A 1 337 ? -16.243 17.494 -0.543 1.00 67.19 337 ALA A CA 1
ATOM 2705 C C . ALA A 1 337 ? -15.401 17.567 0.746 1.00 67.19 337 ALA A C 1
ATOM 2707 O O . ALA A 1 337 ? -15.925 17.939 1.798 1.00 67.19 337 ALA A O 1
ATOM 2708 N N . GLN A 1 338 ? -14.126 17.169 0.695 1.00 78.06 338 GLN A N 1
ATOM 2709 C CA . GLN A 1 338 ? -13.256 17.076 1.871 1.00 78.06 338 GLN A CA 1
ATOM 2710 C C . GLN A 1 338 ? -12.122 18.098 1.848 1.00 78.06 338 GLN A C 1
ATOM 2712 O O . GLN A 1 338 ? -11.623 18.478 0.787 1.00 78.06 338 GLN A O 1
ATOM 2717 N N . LEU A 1 339 ? -11.715 18.527 3.045 1.00 86.88 339 LEU A N 1
ATOM 2718 C CA . LEU A 1 339 ? -10.501 19.316 3.219 1.00 86.88 339 LEU A CA 1
ATOM 2719 C C . LEU A 1 339 ? -9.285 18.472 2.794 1.00 86.88 339 LEU A C 1
ATOM 2721 O O . LEU A 1 339 ? -9.263 17.265 3.053 1.00 86.88 339 LEU A O 1
ATOM 2725 N N . PRO A 1 340 ? -8.287 19.072 2.123 1.00 91.25 340 PRO A N 1
ATOM 2726 C CA . PRO A 1 340 ? -7.138 18.326 1.637 1.00 91.25 340 PRO A CA 1
ATOM 2727 C C . PRO A 1 340 ? -6.232 17.909 2.806 1.00 91.25 340 PRO A C 1
ATOM 2729 O O . PRO A 1 340 ? -6.015 18.687 3.735 1.00 91.25 340 PRO A O 1
ATOM 2732 N N . TRP A 1 341 ? -5.712 16.681 2.765 1.00 91.94 341 TRP A N 1
ATOM 2733 C CA . TRP A 1 341 ? -4.898 16.069 3.826 1.00 91.94 341 TRP A CA 1
ATOM 2734 C C . TRP A 1 341 ? -3.453 15.859 3.371 1.00 91.94 341 TRP A C 1
ATOM 2736 O O . TRP A 1 341 ? -3.147 15.971 2.189 1.00 91.94 341 TRP A O 1
ATOM 2746 N N . VAL A 1 342 ? -2.559 15.556 4.311 1.00 90.81 342 VAL A N 1
ATOM 2747 C CA . VAL A 1 342 ? -1.135 15.318 4.054 1.00 90.81 342 VAL A CA 1
ATOM 2748 C C . VAL A 1 342 ? -0.955 14.190 3.039 1.00 90.81 342 VAL A C 1
ATOM 2750 O O . VAL A 1 342 ? -1.386 13.060 3.262 1.00 90.81 342 VAL A O 1
ATOM 2753 N N . ASP A 1 343 ? -0.274 14.498 1.941 1.00 90.69 343 ASP A N 1
ATOM 2754 C CA . ASP A 1 343 ? 0.056 13.549 0.887 1.00 90.69 343 ASP A CA 1
ATOM 2755 C C . ASP A 1 343 ? 1.281 12.708 1.278 1.00 90.69 343 ASP A C 1
ATOM 2757 O O . ASP A 1 343 ? 2.437 13.106 1.107 1.00 90.69 343 ASP A O 1
ATOM 2761 N N . TRP A 1 344 ? 1.030 11.509 1.798 1.00 89.69 344 TRP A N 1
ATOM 2762 C CA . TRP A 1 344 ? 2.084 10.567 2.187 1.00 89.69 344 TRP A CA 1
ATOM 2763 C C . TRP A 1 344 ? 2.841 9.981 0.988 1.00 89.69 344 TRP A C 1
ATOM 2765 O O . TRP A 1 344 ? 3.952 9.476 1.157 1.00 89.69 344 TRP A O 1
ATOM 2775 N N . THR A 1 345 ? 2.335 10.124 -0.242 1.00 90.44 345 THR A N 1
ATOM 2776 C CA . THR A 1 345 ? 3.084 9.734 -1.448 1.00 90.44 345 THR A CA 1
ATOM 2777 C C . THR A 1 345 ? 4.315 10.621 -1.679 1.00 90.44 345 THR A C 1
ATOM 2779 O O . THR A 1 345 ? 5.215 10.252 -2.439 1.00 90.44 345 THR A O 1
ATOM 2782 N N . LYS A 1 346 ? 4.395 11.766 -0.984 1.00 89.62 346 LYS A N 1
ATOM 2783 C CA . LYS A 1 346 ? 5.534 12.697 -0.990 1.00 89.62 346 LYS A CA 1
ATOM 2784 C C . LYS A 1 346 ? 6.570 12.419 0.099 1.00 89.62 346 LYS A C 1
ATOM 2786 O O . LYS A 1 346 ? 7.497 13.202 0.256 1.00 89.62 346 LYS A O 1
ATOM 2791 N N . CYS A 1 347 ? 6.461 11.317 0.844 1.00 85.50 347 CYS A N 1
ATOM 2792 C CA . CYS A 1 347 ? 7.536 10.900 1.746 1.00 85.50 347 CYS A CA 1
ATOM 2793 C C . CYS A 1 347 ? 8.830 10.643 0.977 1.00 85.50 347 CYS A C 1
ATOM 2795 O O . CYS A 1 347 ? 8.831 9.885 0.007 1.00 85.50 347 CYS A O 1
ATOM 2797 N N . GLU A 1 348 ? 9.944 11.203 1.439 1.00 83.94 348 GLU A N 1
ATOM 2798 C CA . GLU A 1 348 ? 11.263 10.795 0.962 1.00 83.94 348 GLU A CA 1
ATOM 2799 C C . GLU A 1 348 ? 11.486 9.304 1.274 1.00 83.94 348 GLU A C 1
ATOM 2801 O O . GLU A 1 348 ? 11.115 8.819 2.348 1.00 83.94 348 GLU A O 1
ATOM 2806 N N . PHE A 1 349 ? 12.094 8.565 0.346 1.00 84.94 349 PHE A N 1
ATOM 2807 C CA . PHE A 1 349 ? 12.547 7.197 0.590 1.00 84.94 349 PHE A CA 1
ATOM 2808 C C . PHE A 1 349 ? 14.072 7.148 0.515 1.00 84.94 349 PHE A C 1
ATOM 2810 O O . PHE A 1 349 ? 14.696 7.950 -0.180 1.00 84.94 349 PHE A O 1
ATOM 2817 N N . ARG A 1 350 ? 14.673 6.192 1.225 1.00 84.12 350 ARG A N 1
ATOM 2818 C CA . ARG A 1 350 ? 16.130 6.028 1.237 1.00 84.12 350 ARG A CA 1
ATOM 2819 C C . ARG A 1 350 ? 16.562 4.978 0.219 1.00 84.12 350 ARG A C 1
ATOM 2821 O O . ARG A 1 350 ? 16.118 3.835 0.294 1.00 84.12 350 ARG A O 1
ATOM 2828 N N . GLU A 1 351 ? 17.396 5.385 -0.734 1.00 75.44 351 GLU A N 1
ATOM 2829 C CA . GLU A 1 351 ? 17.853 4.549 -1.859 1.00 75.44 351 GLU A CA 1
ATOM 2830 C C . GLU A 1 351 ? 18.718 3.354 -1.406 1.00 75.44 351 GLU A C 1
ATOM 2832 O O . GLU A 1 351 ? 18.751 2.320 -2.070 1.00 75.44 351 GLU A O 1
ATOM 2837 N N . ASP A 1 352 ? 19.351 3.450 -0.237 1.00 78.62 352 ASP A N 1
ATOM 2838 C CA . ASP A 1 352 ? 20.145 2.386 0.387 1.00 78.62 352 ASP A CA 1
ATOM 2839 C C . ASP A 1 352 ? 19.300 1.321 1.113 1.00 78.62 352 ASP A C 1
ATOM 2841 O O . ASP A 1 352 ? 19.828 0.288 1.527 1.00 78.62 352 ASP A O 1
ATOM 2845 N N . SER A 1 353 ? 17.985 1.524 1.242 1.00 85.00 353 SER A N 1
ATOM 2846 C CA . SER A 1 353 ? 17.094 0.595 1.940 1.00 85.00 353 SER A CA 1
ATOM 2847 C C . SER A 1 353 ? 16.899 -0.707 1.170 1.00 85.00 353 SER A C 1
ATOM 2849 O O . SER A 1 353 ? 16.377 -0.722 0.051 1.00 85.00 353 SER A O 1
ATOM 2851 N N . LYS A 1 354 ? 17.208 -1.837 1.810 1.00 84.00 354 LYS A N 1
ATOM 2852 C CA . LYS A 1 354 ? 16.934 -3.176 1.276 1.00 84.00 354 LYS A CA 1
ATOM 2853 C C . LYS A 1 354 ? 15.444 -3.404 1.066 1.00 84.00 354 LYS A C 1
ATOM 2855 O O . LYS A 1 354 ? 15.076 -4.052 0.092 1.00 84.00 354 LYS A O 1
ATOM 2860 N N . ILE A 1 355 ? 14.593 -2.857 1.938 1.00 84.81 355 ILE A N 1
ATOM 2861 C CA . ILE A 1 355 ? 13.133 -2.973 1.814 1.00 84.81 355 ILE A CA 1
ATOM 2862 C C . ILE A 1 355 ? 12.659 -2.281 0.532 1.00 84.81 355 ILE A C 1
ATOM 2864 O O . ILE A 1 355 ? 11.958 -2.893 -0.271 1.00 84.81 355 ILE A O 1
ATOM 2868 N N . VAL A 1 356 ? 13.074 -1.027 0.316 1.00 87.25 356 VAL A N 1
ATOM 2869 C CA . VAL A 1 356 ? 12.672 -0.255 -0.872 1.00 87.25 356 VAL A CA 1
ATOM 2870 C C . VAL A 1 356 ? 13.193 -0.914 -2.144 1.00 87.25 356 VAL A C 1
ATOM 2872 O O . VAL A 1 356 ? 12.441 -1.094 -3.102 1.00 87.25 356 VAL A O 1
ATOM 2875 N N . ASN A 1 357 ? 14.462 -1.326 -2.142 1.00 83.88 357 ASN A N 1
ATOM 2876 C CA . ASN A 1 357 ? 15.072 -2.024 -3.271 1.00 83.88 357 ASN A CA 1
ATOM 2877 C C . ASN A 1 357 ? 14.321 -3.323 -3.602 1.00 83.88 357 ASN A C 1
ATOM 2879 O O . ASN A 1 357 ? 14.023 -3.573 -4.764 1.00 83.88 357 ASN A O 1
ATOM 2883 N N . SER A 1 358 ? 13.927 -4.095 -2.589 1.00 84.06 358 SER A N 1
ATOM 2884 C CA . SER A 1 358 ? 13.186 -5.350 -2.769 1.00 84.06 358 SER A CA 1
ATOM 2885 C C . SER A 1 358 ? 11.779 -5.141 -3.341 1.00 84.06 358 SER A C 1
ATOM 2887 O O . SER A 1 358 ? 11.386 -5.814 -4.294 1.00 84.06 358 SER A O 1
ATOM 2889 N N . MET A 1 359 ? 11.017 -4.180 -2.807 1.00 87.38 359 MET A N 1
ATOM 2890 C CA . MET A 1 359 ? 9.668 -3.892 -3.314 1.00 87.38 359 MET A CA 1
ATOM 2891 C C . MET A 1 359 ? 9.714 -3.342 -4.742 1.00 87.38 359 MET A C 1
ATOM 2893 O O . MET A 1 359 ? 8.993 -3.806 -5.619 1.00 87.38 359 MET A O 1
ATOM 2897 N N . THR A 1 360 ? 10.620 -2.405 -5.017 1.00 87.94 360 THR A N 1
ATOM 2898 C CA . THR A 1 360 ? 10.728 -1.801 -6.353 1.00 87.94 360 THR A CA 1
ATOM 2899 C C . THR A 1 360 ? 11.307 -2.752 -7.400 1.00 87.94 360 THR A C 1
ATOM 2901 O O . THR A 1 360 ? 10.972 -2.617 -8.576 1.00 87.94 360 THR A O 1
ATOM 2904 N N . ALA A 1 361 ? 12.120 -3.741 -7.010 1.00 85.00 361 ALA A N 1
ATOM 2905 C CA . ALA A 1 361 ? 12.598 -4.790 -7.914 1.00 85.00 361 ALA A CA 1
ATOM 2906 C C . ALA A 1 361 ? 11.457 -5.649 -8.484 1.00 85.00 361 ALA A C 1
ATOM 2908 O O . ALA A 1 361 ? 11.561 -6.123 -9.612 1.00 85.00 361 ALA A O 1
ATOM 2909 N N . THR A 1 362 ? 10.359 -5.785 -7.737 1.00 88.00 362 THR A N 1
ATOM 2910 C CA . THR A 1 362 ? 9.133 -6.489 -8.152 1.00 88.00 362 THR A CA 1
ATOM 2911 C C . THR A 1 362 ? 8.052 -5.530 -8.663 1.00 88.00 362 THR A C 1
ATOM 2913 O O . THR A 1 362 ? 6.890 -5.896 -8.787 1.00 88.00 362 THR A O 1
ATOM 2916 N N . GLU A 1 363 ? 8.411 -4.272 -8.943 1.00 90.88 363 GLU A N 1
ATOM 2917 C CA . GLU A 1 363 ? 7.470 -3.224 -9.365 1.00 90.88 363 GLU A CA 1
ATOM 2918 C C . GLU A 1 363 ? 6.314 -3.002 -8.378 1.00 90.88 363 GLU A C 1
ATOM 2920 O O . GLU A 1 363 ? 5.224 -2.580 -8.759 1.00 90.88 363 GLU A O 1
ATOM 2925 N N . THR A 1 364 ? 6.548 -3.286 -7.098 1.00 91.25 364 THR A N 1
ATOM 2926 C CA . THR A 1 364 ? 5.605 -3.001 -6.018 1.00 91.25 364 THR A CA 1
ATOM 2927 C C . THR A 1 364 ? 5.801 -1.554 -5.560 1.00 91.25 364 THR A C 1
ATOM 2929 O O . THR A 1 364 ? 6.937 -1.176 -5.239 1.00 91.25 364 THR A O 1
ATOM 2932 N N . PRO A 1 365 ? 4.749 -0.714 -5.506 1.00 90.88 365 PRO A N 1
ATOM 2933 C CA . PRO A 1 365 ? 4.889 0.645 -4.999 1.00 90.88 365 PRO A CA 1
ATOM 2934 C C . PRO A 1 365 ? 5.284 0.638 -3.518 1.00 90.88 365 PRO A C 1
ATOM 2936 O O . PRO A 1 365 ? 4.739 -0.109 -2.701 1.00 90.88 365 PRO A O 1
ATOM 2939 N N . PHE A 1 366 ? 6.215 1.522 -3.159 1.00 91.25 366 PHE A N 1
ATOM 2940 C CA . PHE A 1 366 ? 6.634 1.749 -1.779 1.00 91.25 366 PHE A CA 1
ATOM 2941 C C . PHE A 1 366 ? 6.361 3.197 -1.381 1.00 91.25 366 PHE A C 1
ATOM 2943 O O . PHE A 1 366 ? 6.894 4.135 -1.990 1.00 91.25 366 PHE A O 1
ATOM 2950 N N . ILE A 1 367 ? 5.560 3.401 -0.334 1.00 90.12 367 ILE A N 1
ATOM 2951 C CA . ILE A 1 367 ? 5.221 4.749 0.124 1.00 90.12 367 ILE A CA 1
ATOM 2952 C C . ILE A 1 367 ? 6.106 5.175 1.284 1.00 90.12 367 ILE A C 1
ATOM 2954 O O . ILE A 1 367 ? 6.772 6.208 1.183 1.00 90.12 367 ILE A O 1
ATOM 2958 N N . SER A 1 368 ? 6.119 4.414 2.380 1.00 82.12 368 SER A N 1
ATOM 2959 C CA . SER A 1 368 ? 6.808 4.872 3.593 1.00 82.12 368 SER A CA 1
ATOM 2960 C C . SER A 1 368 ? 7.217 3.788 4.599 1.00 82.12 368 SER A C 1
ATOM 2962 O O . SER A 1 368 ? 7.767 4.139 5.636 1.00 82.12 368 SER A O 1
ATOM 2964 N N . SER A 1 369 ? 7.017 2.498 4.321 1.00 84.44 369 SER A N 1
ATOM 2965 C CA . SER A 1 369 ? 7.140 1.303 5.184 1.00 84.44 369 SER A CA 1
ATOM 2966 C C . SER A 1 369 ? 5.797 0.730 5.638 1.00 84.44 369 SER A C 1
ATOM 2968 O O . SER A 1 369 ? 4.749 1.355 5.514 1.00 84.44 369 SER A O 1
ATOM 2970 N N . PHE A 1 370 ? 5.842 -0.460 6.247 1.00 83.69 370 PHE A N 1
ATOM 2971 C CA . PHE A 1 370 ? 4.693 -1.121 6.857 1.00 83.69 370 PHE A CA 1
ATOM 2972 C C . PHE A 1 370 ? 3.907 -0.188 7.783 1.00 83.69 370 PHE A C 1
ATOM 2974 O O . PHE A 1 370 ? 4.456 0.464 8.687 1.00 83.69 370 PHE A O 1
ATOM 2981 N N . SER A 1 371 ? 2.599 -0.139 7.557 1.00 84.38 371 SER A N 1
ATOM 2982 C CA . SER A 1 371 ? 1.746 0.899 8.114 1.00 84.38 371 SER A CA 1
ATOM 2983 C C . SER A 1 371 ? 1.581 0.773 9.627 1.00 84.38 371 SER A C 1
ATOM 2985 O O . SER A 1 371 ? 1.253 -0.288 10.161 1.00 84.38 371 SER A O 1
ATOM 2987 N N . GLY A 1 372 ? 1.770 1.888 10.337 1.00 88.75 372 GLY A N 1
ATOM 2988 C CA . GLY A 1 372 ? 1.396 1.982 11.748 1.00 88.75 372 GLY A CA 1
ATOM 2989 C C . GLY A 1 372 ? -0.119 1.974 11.943 1.00 88.75 372 GLY A C 1
ATOM 2990 O O . GLY A 1 372 ? -0.629 1.309 12.835 1.00 88.75 372 GLY A O 1
ATOM 2991 N N . THR A 1 373 ? -0.856 2.644 11.060 1.00 92.69 373 THR A N 1
ATOM 2992 C CA . THR A 1 373 ? -2.325 2.664 11.075 1.00 92.69 373 THR A CA 1
ATOM 2993 C C . THR A 1 373 ? -2.907 1.262 10.910 1.00 92.69 373 THR A C 1
ATOM 2995 O O . THR A 1 373 ? -3.851 0.904 11.611 1.00 92.69 373 THR A O 1
ATOM 2998 N N . THR A 1 374 ? -2.295 0.429 10.063 1.00 95.56 374 THR A N 1
ATOM 2999 C CA . THR A 1 374 ? -2.687 -0.982 9.919 1.00 95.56 374 THR A CA 1
ATOM 3000 C C . THR A 1 374 ? -2.545 -1.752 11.229 1.00 95.56 374 THR A C 1
ATOM 3002 O O . THR A 1 374 ? -3.464 -2.480 11.598 1.00 95.56 374 THR A O 1
ATOM 3005 N N . SER A 1 375 ? -1.457 -1.557 11.984 1.00 95.12 375 SER A N 1
ATOM 3006 C CA . SER A 1 375 ? -1.280 -2.261 13.263 1.00 95.12 375 SER A CA 1
ATOM 3007 C C . SER A 1 375 ? -2.314 -1.856 14.310 1.00 95.12 375 SER A C 1
ATOM 3009 O O . SER A 1 375 ? -2.783 -2.695 15.079 1.00 95.12 375 SER A O 1
ATOM 3011 N N . LEU A 1 376 ? -2.723 -0.586 14.308 1.00 95.50 376 LEU A N 1
ATOM 3012 C CA . LEU A 1 376 ? -3.780 -0.077 15.177 1.00 95.50 376 LEU A CA 1
ATOM 3013 C C . LEU A 1 376 ? -5.146 -0.657 14.795 1.00 95.50 376 LEU A C 1
ATOM 3015 O O . LEU A 1 376 ? -5.860 -1.149 15.665 1.00 95.50 376 LEU A O 1
ATOM 3019 N N . LEU A 1 377 ? -5.496 -0.650 13.506 1.00 97.12 377 LEU A N 1
ATOM 3020 C CA . LEU A 1 377 ? -6.783 -1.155 13.021 1.00 97.12 377 LEU A CA 1
ATOM 3021 C C . LEU A 1 377 ? -6.913 -2.678 13.181 1.00 97.12 377 LEU A C 1
ATOM 3023 O O . LEU A 1 377 ? -7.973 -3.156 13.585 1.00 97.12 377 LEU A O 1
ATOM 3027 N N . LEU A 1 378 ? -5.836 -3.435 12.948 1.00 97.06 378 LEU A N 1
ATOM 3028 C CA . LEU A 1 378 ? -5.794 -4.874 13.225 1.00 97.06 378 LEU A CA 1
ATOM 3029 C C . LEU A 1 378 ? -5.892 -5.166 14.727 1.00 97.06 378 LEU A C 1
ATOM 3031 O O . LEU A 1 378 ? -6.550 -6.122 15.126 1.00 97.06 378 LEU A O 1
ATOM 3035 N N . ASN A 1 379 ? -5.305 -4.324 15.583 1.00 95.56 379 ASN A N 1
ATOM 3036 C CA . ASN A 1 379 ? -5.489 -4.461 17.024 1.00 95.56 379 ASN A CA 1
ATOM 3037 C C . ASN A 1 379 ? -6.957 -4.220 17.429 1.00 95.56 379 ASN A C 1
ATOM 3039 O O . ASN A 1 379 ? -7.494 -4.987 18.221 1.00 95.56 379 ASN A O 1
ATOM 3043 N N . ILE A 1 380 ? -7.646 -3.227 16.846 1.00 94.88 380 ILE A N 1
ATOM 3044 C CA . ILE A 1 380 ? -9.089 -2.999 17.088 1.00 94.88 380 ILE A CA 1
ATOM 3045 C C . ILE A 1 380 ? -9.915 -4.203 16.654 1.00 94.88 380 ILE A C 1
ATOM 3047 O O . ILE A 1 380 ? -10.787 -4.649 17.402 1.00 94.88 380 ILE A O 1
ATOM 3051 N N . MET A 1 381 ? -9.628 -4.739 15.468 1.00 94.19 381 MET A N 1
ATOM 3052 C CA . MET A 1 381 ? -10.301 -5.917 14.927 1.00 94.19 381 MET A CA 1
ATOM 3053 C C . MET A 1 381 ? -10.309 -7.069 15.940 1.00 94.19 381 MET A C 1
ATOM 3055 O O . MET A 1 381 ? -11.359 -7.646 16.209 1.00 94.19 381 MET A O 1
ATOM 3059 N N . ILE A 1 382 ? -9.159 -7.349 16.558 1.00 92.12 382 ILE A N 1
ATOM 3060 C CA . ILE A 1 382 ? -9.028 -8.431 17.537 1.00 92.12 382 ILE A CA 1
ATOM 3061 C C . ILE A 1 382 ? -9.570 -8.034 18.911 1.00 92.12 382 ILE A C 1
ATOM 3063 O O . ILE A 1 382 ? -10.365 -8.768 19.494 1.00 92.12 382 ILE A O 1
ATOM 3067 N N . SER A 1 383 ? -9.168 -6.876 19.436 1.00 90.12 383 SER A N 1
ATOM 3068 C CA . SER A 1 383 ? -9.496 -6.465 20.805 1.00 90.12 383 SER A CA 1
ATOM 3069 C C . SER A 1 383 ? -10.986 -6.186 21.005 1.00 90.12 383 SER A C 1
ATOM 3071 O O . SER A 1 383 ? -11.504 -6.374 22.105 1.00 90.12 383 SER A O 1
ATOM 3073 N N . SER A 1 384 ? -11.694 -5.775 19.948 1.00 89.81 384 SER A N 1
ATOM 3074 C CA . SER A 1 384 ? -13.154 -5.631 19.982 1.00 89.81 384 SER A CA 1
ATOM 3075 C C . SER A 1 384 ? -13.885 -6.972 20.063 1.00 89.81 384 SER A C 1
ATOM 3077 O O . SER A 1 384 ? -15.020 -7.008 20.536 1.00 89.81 384 SER A O 1
ATOM 3079 N N . ASN A 1 385 ? -13.256 -8.059 19.596 1.00 87.88 385 ASN A N 1
ATOM 3080 C CA . ASN A 1 385 ? -13.861 -9.382 19.434 1.00 87.88 385 ASN A CA 1
ATOM 3081 C C . ASN A 1 385 ? -15.211 -9.360 18.684 1.00 87.88 385 ASN A C 1
ATOM 3083 O O . ASN A 1 385 ? -16.070 -10.210 18.906 1.00 87.88 385 ASN A O 1
ATOM 3087 N N . ALA A 1 386 ? -15.430 -8.361 17.826 1.00 90.69 386 ALA A N 1
ATOM 3088 C CA . ALA A 1 386 ? -16.698 -8.197 17.118 1.00 90.69 386 ALA A CA 1
ATOM 3089 C C . ALA A 1 386 ? -16.808 -9.094 15.872 1.00 90.69 386 ALA A C 1
ATOM 3091 O O . ALA A 1 386 ? -17.909 -9.349 15.390 1.00 90.69 386 ALA A O 1
ATOM 3092 N N . LEU A 1 387 ? -15.668 -9.562 15.355 1.00 91.62 387 LEU A N 1
ATOM 3093 C CA . LEU A 1 387 ? -15.556 -10.388 14.153 1.00 91.62 387 LEU A CA 1
ATOM 3094 C C . LEU A 1 387 ? -15.098 -11.787 14.549 1.00 91.62 387 LEU A C 1
ATOM 3096 O O . LEU A 1 387 ? -13.937 -11.977 14.926 1.00 91.62 387 LEU A O 1
ATOM 3100 N N . LYS A 1 388 ? -16.021 -12.745 14.497 1.00 85.06 388 LYS A N 1
ATOM 3101 C CA . LYS A 1 388 ? -15.863 -14.072 15.102 1.00 85.06 388 LYS A CA 1
ATOM 3102 C C . LYS A 1 388 ? -15.131 -15.042 14.186 1.00 85.06 388 LYS A C 1
ATOM 3104 O O . LYS A 1 388 ? -14.400 -15.909 14.654 1.00 85.06 388 LYS A O 1
ATOM 3109 N N . THR A 1 389 ? -15.328 -14.899 12.882 1.00 90.81 389 THR A N 1
ATOM 3110 C CA . THR A 1 389 ? -14.776 -15.809 11.874 1.00 90.81 389 THR A CA 1
ATOM 3111 C C . THR A 1 389 ? -13.535 -15.227 11.203 1.00 90.81 389 THR A C 1
ATOM 3113 O O . THR A 1 389 ? -13.346 -14.009 11.152 1.00 90.81 389 THR A O 1
ATOM 3116 N N . LEU A 1 390 ? -12.691 -16.104 10.647 1.00 93.44 390 LEU A N 1
ATOM 3117 C CA . LEU A 1 390 ? -11.565 -15.687 9.807 1.00 93.44 390 LEU A CA 1
ATOM 3118 C C . LEU A 1 390 ? -12.049 -14.865 8.601 1.00 93.44 390 LEU A C 1
ATOM 3120 O O . LEU A 1 390 ? -11.441 -13.854 8.267 1.00 93.44 390 LEU A O 1
ATOM 3124 N N . GLU A 1 391 ? -13.167 -15.264 7.994 1.00 94.94 391 GLU A N 1
ATOM 3125 C CA . GLU A 1 391 ? -13.753 -14.594 6.829 1.00 94.94 391 GLU A CA 1
ATOM 3126 C C . GLU A 1 391 ? -14.148 -13.145 7.149 1.00 94.94 391 GLU A C 1
ATOM 3128 O O . GLU A 1 391 ? -13.788 -12.225 6.418 1.00 94.94 391 GLU A O 1
ATOM 3133 N N . GLU A 1 392 ? -14.817 -12.903 8.282 1.00 95.38 392 GLU A N 1
ATOM 3134 C CA . GLU A 1 392 ? -15.161 -11.543 8.720 1.00 95.38 392 GLU A CA 1
ATOM 3135 C C . GLU A 1 392 ? -13.914 -10.682 8.962 1.00 95.38 392 GLU A C 1
ATOM 3137 O O . GLU A 1 392 ? -13.892 -9.506 8.599 1.00 95.38 392 GLU A O 1
ATOM 3142 N N . GLN A 1 393 ? -12.863 -11.261 9.550 1.00 96.25 393 GLN A N 1
ATOM 3143 C CA . GLN A 1 393 ? -11.594 -10.567 9.787 1.00 96.25 393 GLN A CA 1
ATOM 3144 C C . GLN A 1 393 ? -10.868 -10.244 8.473 1.00 96.25 393 GLN A C 1
ATOM 3146 O O . GLN A 1 393 ? -10.304 -9.159 8.330 1.00 96.25 393 GLN A O 1
ATOM 3151 N N . GLN A 1 394 ? -10.923 -11.141 7.487 1.00 97.56 394 GLN A N 1
ATOM 3152 C CA . GLN A 1 394 ? -10.393 -10.910 6.142 1.00 97.56 394 GLN A CA 1
ATOM 3153 C C . GLN A 1 394 ? -11.176 -9.815 5.404 1.00 97.56 394 GLN A C 1
ATOM 3155 O O . GLN A 1 394 ? -10.573 -8.927 4.810 1.00 97.56 394 GLN A O 1
ATOM 3160 N N . ILE A 1 395 ? -12.506 -9.777 5.513 1.00 98.38 395 ILE A N 1
ATOM 3161 C CA . ILE A 1 395 ? -13.308 -8.673 4.956 1.00 98.38 395 ILE A CA 1
ATOM 3162 C C . ILE A 1 395 ? -12.979 -7.351 5.671 1.00 98.38 395 ILE A C 1
ATOM 3164 O O . ILE A 1 395 ? -12.854 -6.301 5.037 1.00 98.38 395 ILE A O 1
ATOM 3168 N N . TYR A 1 396 ? -12.766 -7.361 6.988 1.00 98.44 396 TYR A N 1
ATOM 3169 C CA . TYR A 1 396 ? -12.332 -6.154 7.694 1.00 98.44 396 TYR A CA 1
ATOM 3170 C C . TYR A 1 396 ? -10.921 -5.707 7.284 1.00 98.44 396 TYR A C 1
ATOM 3172 O O . TYR A 1 396 ? -10.676 -4.508 7.167 1.00 98.44 396 TYR A O 1
ATOM 3180 N N . LEU A 1 397 ? -10.015 -6.630 6.946 1.00 98.56 397 LEU A N 1
ATOM 3181 C CA . LEU A 1 397 ? -8.732 -6.289 6.324 1.00 98.56 397 LEU A CA 1
ATOM 3182 C C . LEU A 1 397 ? -8.917 -5.574 4.971 1.00 98.56 397 LEU A C 1
ATOM 3184 O O . LEU A 1 397 ? -8.147 -4.663 4.678 1.00 98.56 397 LEU A O 1
ATOM 3188 N N . VAL A 1 398 ? -9.958 -5.887 4.187 1.00 98.50 398 VAL A N 1
ATOM 3189 C CA . VAL A 1 398 ? -10.305 -5.111 2.976 1.00 98.50 398 VAL A CA 1
ATOM 3190 C C . VAL A 1 398 ? -10.705 -3.672 3.326 1.00 98.50 398 VAL A C 1
ATOM 3192 O O . VAL A 1 398 ? -10.280 -2.753 2.633 1.00 98.50 398 VAL A O 1
ATOM 3195 N N . ASN A 1 399 ? -11.433 -3.445 4.427 1.00 98.62 399 ASN A N 1
ATOM 3196 C CA . ASN A 1 399 ? -11.740 -2.090 4.920 1.00 98.62 399 ASN A CA 1
ATOM 3197 C C . ASN A 1 399 ? -10.466 -1.329 5.343 1.00 98.62 399 ASN A C 1
ATOM 3199 O O . ASN A 1 399 ? -10.334 -0.128 5.110 1.00 98.62 399 ASN A O 1
ATOM 3203 N N . ILE A 1 400 ? -9.503 -2.020 5.963 1.00 98.56 400 ILE A N 1
ATOM 3204 C CA . ILE A 1 400 ? -8.198 -1.433 6.306 1.00 98.56 400 ILE A CA 1
ATOM 3205 C C . ILE A 1 400 ? -7.430 -1.081 5.029 1.00 98.56 400 ILE A C 1
ATOM 3207 O O . ILE A 1 400 ? -6.903 0.023 4.918 1.00 98.56 400 ILE A O 1
ATOM 3211 N N . MET A 1 401 ? -7.388 -1.999 4.063 1.00 98.12 401 MET A N 1
ATOM 3212 C CA . MET A 1 401 ? -6.712 -1.809 2.783 1.00 98.12 401 MET A CA 1
ATOM 3213 C C . MET A 1 401 ? -7.312 -0.641 1.995 1.00 98.12 401 MET A C 1
ATOM 3215 O O . MET A 1 401 ? -6.567 0.229 1.547 1.00 98.12 401 MET A O 1
ATOM 3219 N N . SER A 1 402 ? -8.642 -0.580 1.872 1.00 97.88 402 SER A N 1
ATOM 3220 C CA . SER A 1 402 ? -9.338 0.500 1.168 1.00 97.88 402 SER A CA 1
ATOM 3221 C C . SER A 1 402 ? -9.072 1.857 1.815 1.00 97.88 402 SER A C 1
ATOM 3223 O O . SER A 1 402 ? -8.792 2.818 1.109 1.00 97.88 402 SER A O 1
ATOM 3225 N N . TYR A 1 403 ? -9.072 1.953 3.147 1.00 97.69 403 TYR A N 1
ATOM 3226 C CA . TYR A 1 403 ? -8.780 3.213 3.827 1.00 97.69 403 TYR A CA 1
ATOM 3227 C C . TYR A 1 403 ? -7.303 3.601 3.726 1.00 97.69 403 TYR A C 1
ATOM 3229 O O . TYR A 1 403 ? -6.978 4.697 3.281 1.00 97.69 403 TYR A O 1
ATOM 3237 N N . VAL A 1 404 ? -6.390 2.713 4.117 1.00 97.00 404 VAL A N 1
ATOM 3238 C CA . VAL A 1 404 ? -4.965 3.048 4.233 1.00 97.00 404 VAL A CA 1
ATOM 3239 C C . VAL A 1 404 ? -4.316 3.221 2.856 1.00 97.00 404 VAL A C 1
ATOM 3241 O O . VAL A 1 404 ? -3.604 4.203 2.642 1.00 97.00 404 VAL A O 1
ATOM 3244 N N . SER A 1 405 ? -4.575 2.311 1.913 1.00 96.81 405 SER A N 1
ATOM 3245 C CA . SER A 1 405 ? -4.039 2.418 0.551 1.00 96.81 405 SER A CA 1
ATOM 3246 C C . SER A 1 405 ? -4.875 3.329 -0.334 1.00 96.81 405 SER A C 1
ATOM 3248 O O . SER A 1 405 ? -4.319 4.138 -1.075 1.00 96.81 405 SER A O 1
ATOM 3250 N N . GLY A 1 406 ? -6.204 3.310 -0.192 1.00 96.12 406 GLY A N 1
ATOM 3251 C CA . GLY A 1 406 ? -7.063 4.181 -0.992 1.00 96.12 406 GLY A CA 1
ATOM 3252 C C . GLY A 1 406 ? -6.826 5.664 -0.720 1.00 96.12 406 GLY A C 1
ATOM 3253 O O . GLY A 1 406 ? -6.844 6.451 -1.657 1.00 96.12 406 GLY A O 1
ATOM 3254 N N . VAL A 1 407 ? -6.518 6.059 0.517 1.00 94.06 407 VAL A N 1
ATOM 3255 C CA . VAL A 1 407 ? -6.154 7.451 0.847 1.00 94.06 407 VAL A CA 1
ATOM 3256 C C . VAL A 1 407 ? -4.711 7.808 0.443 1.00 94.06 407 VAL A C 1
ATOM 3258 O O . VAL A 1 407 ? -4.359 8.986 0.401 1.00 94.06 407 VAL A O 1
ATOM 3261 N N . GLY A 1 408 ? -3.878 6.815 0.119 1.00 93.94 408 GLY A N 1
ATOM 3262 C CA . GLY A 1 408 ? -2.487 7.027 -0.282 1.00 93.94 408 GLY A CA 1
ATOM 3263 C C . GLY A 1 408 ? -1.481 7.050 0.870 1.00 93.94 408 GLY A C 1
ATOM 3264 O O . GLY A 1 408 ? -0.370 7.546 0.694 1.00 93.94 408 GLY A O 1
ATOM 3265 N N . PHE A 1 409 ? -1.835 6.530 2.053 1.00 92.88 409 PHE A N 1
ATOM 3266 C CA . PHE A 1 409 ? -0.903 6.468 3.186 1.00 92.88 409 PHE A CA 1
ATOM 3267 C C . PHE A 1 409 ? 0.199 5.432 2.980 1.00 92.88 409 PHE A C 1
ATOM 3269 O O . PHE A 1 409 ? 1.350 5.678 3.339 1.00 92.88 409 PHE A O 1
ATOM 3276 N N . HIS A 1 410 ? -0.170 4.271 2.438 1.00 94.25 410 HIS A N 1
ATOM 3277 C CA . HIS A 1 410 ? 0.710 3.121 2.248 1.00 94.25 410 HIS A CA 1
ATOM 3278 C C . HIS A 1 410 ? 0.253 2.274 1.052 1.00 94.25 410 HIS A C 1
ATOM 3280 O O . HIS A 1 410 ? -0.921 2.310 0.696 1.00 94.25 410 HIS A O 1
ATOM 3286 N N . SER A 1 411 ? 1.138 1.490 0.444 1.00 94.69 411 SER A N 1
ATOM 3287 C CA . SER A 1 411 ? 0.754 0.503 -0.572 1.00 94.69 411 SER A CA 1
ATOM 3288 C C . SER A 1 411 ? -0.018 -0.674 0.028 1.00 94.69 411 SER A C 1
ATOM 3290 O O . SER A 1 411 ? -0.015 -0.902 1.243 1.00 94.69 411 SER A O 1
ATOM 3292 N N . MET A 1 412 ? -0.678 -1.458 -0.823 1.00 96.44 412 MET A N 1
ATOM 3293 C CA . MET A 1 412 ? -1.392 -2.668 -0.417 1.00 96.44 412 MET A CA 1
ATOM 3294 C C . MET A 1 412 ? -0.460 -3.658 0.285 1.00 96.44 412 MET A C 1
ATOM 3296 O O . MET A 1 412 ? -0.835 -4.241 1.305 1.00 96.44 412 MET A O 1
ATOM 3300 N N . HIS A 1 413 ? 0.780 -3.825 -0.191 1.00 94.19 413 HIS A N 1
ATOM 3301 C CA . HIS A 1 413 ? 1.725 -4.740 0.459 1.00 94.19 413 HIS A CA 1
ATOM 3302 C C . HIS A 1 413 ? 2.103 -4.290 1.878 1.00 94.19 413 HIS A C 1
ATOM 3304 O O . HIS A 1 413 ? 2.222 -5.116 2.786 1.00 94.19 413 HIS A O 1
ATOM 3310 N N . GLU A 1 414 ? 2.225 -2.980 2.100 1.00 93.06 414 GLU A N 1
ATOM 3311 C CA . GLU A 1 414 ? 2.520 -2.394 3.413 1.00 93.06 414 GLU A CA 1
ATOM 3312 C C . GLU A 1 414 ? 1.396 -2.632 4.452 1.00 93.06 414 GLU A C 1
ATOM 3314 O O . GLU A 1 414 ? 1.586 -2.342 5.640 1.00 93.06 414 GLU A O 1
ATOM 3319 N N . ILE A 1 415 ? 0.255 -3.186 4.014 1.00 95.69 415 ILE A N 1
ATOM 3320 C CA . ILE A 1 415 ? -0.925 -3.554 4.811 1.00 95.69 415 ILE A CA 1
ATOM 3321 C C . ILE A 1 415 ? -1.086 -5.083 4.889 1.00 95.69 415 ILE A C 1
ATOM 3323 O O . ILE A 1 415 ? -1.181 -5.646 5.983 1.00 95.69 415 ILE A O 1
ATOM 3327 N N . LEU A 1 416 ? -1.090 -5.770 3.740 1.00 95.69 416 LEU A N 1
ATOM 3328 C CA . LEU A 1 416 ? -1.308 -7.219 3.654 1.00 95.69 416 LEU A CA 1
ATOM 3329 C C . LEU A 1 416 ? -0.127 -8.021 4.218 1.00 95.69 416 LEU A C 1
ATOM 3331 O O . LEU A 1 416 ? -0.337 -9.055 4.853 1.00 95.69 416 LEU A O 1
ATOM 3335 N N . GLY A 1 417 ? 1.106 -7.532 4.051 1.00 92.81 417 GLY A N 1
ATOM 3336 C CA . GLY A 1 417 ? 2.307 -8.213 4.535 1.00 92.81 417 GLY A CA 1
ATOM 3337 C C . GLY A 1 417 ? 2.314 -8.447 6.050 1.00 92.81 417 GLY A C 1
ATOM 3338 O O . GLY A 1 417 ? 2.411 -9.597 6.485 1.00 92.81 417 GLY A O 1
ATOM 3339 N N . PRO A 1 418 ? 2.136 -7.403 6.881 1.00 92.50 418 PRO A N 1
ATOM 3340 C CA . PRO A 1 418 ? 2.009 -7.556 8.329 1.00 92.50 418 PRO A CA 1
ATOM 3341 C C . PRO A 1 418 ? 0.827 -8.438 8.749 1.00 92.50 418 PRO A C 1
ATOM 3343 O O . PRO A 1 418 ? 0.949 -9.209 9.702 1.00 92.50 418 PRO A O 1
ATOM 3346 N N . ALA A 1 419 ? -0.305 -8.364 8.041 1.00 95.50 419 ALA A N 1
ATOM 3347 C CA . ALA A 1 419 ? -1.479 -9.180 8.343 1.00 95.50 419 ALA A CA 1
ATOM 3348 C C . ALA A 1 419 ? -1.219 -10.682 8.112 1.00 95.50 419 ALA A C 1
ATOM 3350 O O . ALA A 1 419 ? -1.556 -11.510 8.963 1.00 95.50 419 ALA A O 1
ATOM 3351 N N . ALA A 1 420 ? -0.563 -11.034 7.004 1.00 94.25 420 ALA A N 1
ATOM 3352 C CA . ALA A 1 420 ? -0.157 -12.405 6.705 1.00 94.25 420 ALA A CA 1
ATOM 3353 C C . ALA A 1 420 ? 0.932 -12.900 7.674 1.00 94.25 420 ALA A C 1
ATOM 3355 O O . ALA A 1 420 ? 0.813 -13.964 8.281 1.00 94.25 420 ALA A O 1
ATOM 3356 N N . TRP A 1 421 ? 1.991 -12.112 7.875 1.00 92.00 421 TRP A N 1
ATOM 3357 C CA . TRP A 1 421 ? 3.162 -12.550 8.635 1.00 92.00 421 TRP A CA 1
ATOM 3358 C C . TRP A 1 421 ? 2.926 -12.620 10.142 1.00 92.00 421 TRP A C 1
ATOM 3360 O O . TRP A 1 421 ? 3.282 -13.627 10.767 1.00 92.00 421 TRP A O 1
ATOM 3370 N N . CYS A 1 422 ? 2.377 -11.548 10.723 1.00 93.38 422 CYS A N 1
ATOM 3371 C CA . CYS A 1 422 ? 2.271 -11.391 12.171 1.00 93.38 422 CYS A CA 1
ATOM 3372 C C . CYS A 1 422 ? 1.033 -12.094 12.725 1.00 93.38 422 CYS A C 1
ATOM 3374 O O . CYS A 1 422 ? 1.098 -12.654 13.815 1.00 93.38 422 CYS A O 1
ATOM 3376 N N . LEU A 1 423 ? -0.080 -12.070 11.986 1.00 94.25 423 LEU A N 1
ATOM 3377 C CA . LEU A 1 423 ? -1.373 -12.555 12.474 1.00 94.25 423 LEU A CA 1
ATOM 3378 C C . LEU A 1 423 ? -1.859 -13.832 11.796 1.00 94.25 423 LEU A C 1
ATOM 3380 O O . LEU A 1 423 ? -2.823 -14.409 12.276 1.00 94.25 423 LEU A O 1
ATOM 3384 N N . ASN A 1 424 ? -1.214 -14.294 10.721 1.00 93.44 424 ASN A N 1
ATOM 3385 C CA . ASN A 1 424 ? -1.693 -15.436 9.938 1.00 93.44 424 ASN A CA 1
ATOM 3386 C C . ASN A 1 424 ? -3.124 -15.223 9.396 1.00 93.44 424 ASN A C 1
ATOM 3388 O O . ASN A 1 424 ? -3.898 -16.169 9.264 1.00 93.44 424 ASN A O 1
ATOM 3392 N N . LEU A 1 425 ? -3.478 -13.960 9.112 1.00 95.06 425 LEU A N 1
ATOM 3393 C CA . LEU A 1 425 ? -4.795 -13.578 8.592 1.00 95.06 425 LEU A CA 1
ATOM 3394 C C . LEU A 1 425 ? -4.967 -13.984 7.120 1.00 95.06 425 LEU A C 1
ATOM 3396 O O . LEU A 1 425 ? -6.080 -14.187 6.638 1.00 95.06 425 LEU A O 1
ATOM 3400 N N . ILE A 1 426 ? -3.844 -14.133 6.422 1.00 94.69 426 ILE A N 1
ATOM 3401 C CA . ILE A 1 426 ? -3.751 -14.708 5.086 1.00 94.69 426 ILE A CA 1
ATOM 3402 C C . ILE A 1 426 ? -2.784 -15.893 5.191 1.00 94.69 426 ILE A C 1
ATOM 3404 O O . ILE A 1 426 ? -1.697 -15.715 5.754 1.00 94.69 426 ILE A O 1
ATOM 3408 N N . PRO A 1 427 ? -3.146 -17.085 4.686 1.00 90.38 427 PRO A N 1
ATOM 3409 C CA . PRO A 1 427 ? -2.242 -18.229 4.673 1.00 90.38 427 PRO A CA 1
ATOM 3410 C C . PRO A 1 427 ? -0.927 -17.903 3.950 1.00 90.38 427 PRO A C 1
ATOM 3412 O O . PRO A 1 427 ? -0.930 -17.313 2.868 1.00 90.38 427 PRO A O 1
ATOM 3415 N N . ARG A 1 428 ? 0.210 -18.276 4.552 1.00 85.25 428 ARG A N 1
ATOM 3416 C CA . ARG A 1 428 ? 1.553 -17.948 4.031 1.00 85.25 428 ARG A CA 1
ATOM 3417 C C . ARG A 1 428 ? 1.867 -18.593 2.681 1.00 85.25 428 ARG A C 1
ATOM 3419 O O . ARG A 1 428 ? 2.687 -18.069 1.941 1.00 85.25 428 ARG A O 1
ATOM 3426 N N . ASP A 1 429 ? 1.247 -19.725 2.378 1.00 87.00 429 ASP A N 1
ATOM 3427 C CA . ASP A 1 429 ? 1.330 -20.401 1.083 1.00 87.00 429 ASP A CA 1
ATOM 3428 C C . ASP A 1 429 ? 0.600 -19.630 -0.026 1.00 87.00 429 ASP A C 1
ATOM 3430 O O . ASP A 1 429 ? 1.001 -19.703 -1.184 1.00 87.00 429 ASP A O 1
ATOM 3434 N N . LEU A 1 430 ? -0.426 -18.848 0.327 1.00 89.06 430 LEU A N 1
ATOM 3435 C CA . LEU A 1 430 ? -1.177 -18.014 -0.613 1.00 89.06 430 LEU A CA 1
ATOM 3436 C C . LEU A 1 430 ? -0.596 -16.603 -0.741 1.00 89.06 430 LEU A C 1
ATOM 3438 O O . LEU A 1 430 ? -0.634 -16.033 -1.830 1.00 89.06 430 LEU A O 1
ATOM 3442 N N . TYR A 1 431 ? -0.049 -16.047 0.341 1.00 91.25 431 TYR A N 1
ATOM 3443 C CA . TYR A 1 431 ? 0.592 -14.732 0.349 1.00 91.25 431 TYR A CA 1
ATOM 3444 C C . TYR A 1 431 ? 1.959 -14.815 1.044 1.00 91.25 431 TYR A C 1
ATOM 3446 O O . TYR A 1 431 ? 2.062 -14.570 2.253 1.00 91.25 431 TYR A O 1
ATOM 3454 N N . PRO A 1 432 ? 3.010 -15.222 0.309 1.00 85.06 432 PRO A N 1
ATOM 3455 C CA . PRO A 1 432 ? 4.325 -15.418 0.890 1.00 85.06 432 PRO A CA 1
ATOM 3456 C C . PRO A 1 432 ? 4.925 -14.072 1.281 1.00 85.06 432 PRO A C 1
ATOM 3458 O O . PRO A 1 432 ? 4.961 -13.134 0.489 1.00 85.06 432 PRO A O 1
ATOM 3461 N N . ILE A 1 433 ? 5.415 -13.996 2.515 1.00 85.69 433 ILE A N 1
ATOM 3462 C CA . ILE A 1 433 ? 6.123 -12.831 3.036 1.00 85.69 433 ILE A CA 1
ATOM 3463 C C . ILE A 1 433 ? 7.512 -13.265 3.440 1.00 85.69 433 ILE A C 1
ATOM 3465 O O . ILE A 1 433 ? 7.665 -14.157 4.274 1.00 85.69 433 ILE A O 1
ATOM 3469 N N . GLU A 1 434 ? 8.508 -12.592 2.884 1.00 78.7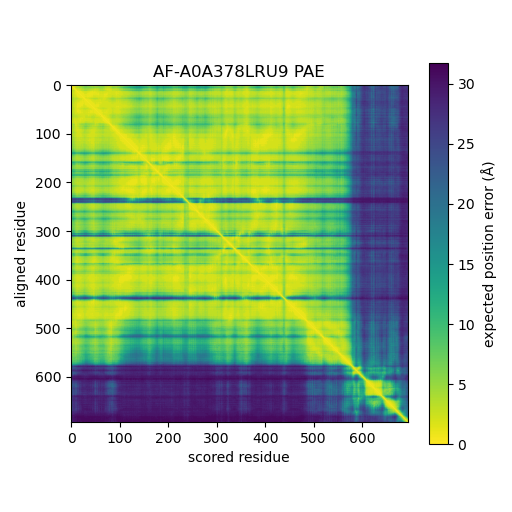5 434 GLU A N 1
ATOM 3470 C CA . GLU A 1 434 ? 9.897 -12.756 3.272 1.00 78.75 434 GLU A CA 1
ATOM 3471 C C . GLU A 1 434 ? 10.414 -11.442 3.856 1.00 78.75 434 GLU A C 1
ATOM 3473 O O . GLU A 1 434 ? 10.102 -10.351 3.375 1.00 78.75 434 GLU A O 1
ATOM 3478 N N . VAL A 1 435 ? 11.169 -11.537 4.950 1.00 77.12 435 VAL A N 1
ATOM 3479 C CA . VAL A 1 435 ? 11.840 -10.369 5.524 1.00 77.12 435 VAL A CA 1
ATOM 3480 C C . VAL A 1 435 ? 13.051 -10.074 4.639 1.00 77.12 435 VAL A C 1
ATOM 3482 O O . VAL A 1 435 ? 13.875 -10.975 4.483 1.00 77.12 435 VAL A O 1
ATOM 3485 N N . PRO A 1 436 ? 13.216 -8.848 4.111 1.00 68.00 436 PRO A N 1
ATOM 3486 C CA . PRO A 1 436 ? 14.358 -8.512 3.265 1.00 68.00 436 PRO A CA 1
ATOM 3487 C C . PRO A 1 436 ? 15.693 -8.726 3.998 1.00 68.00 436 PRO A C 1
ATOM 3489 O O . PRO A 1 436 ? 16.110 -7.902 4.808 1.00 68.00 436 PRO A O 1
ATOM 3492 N N . ASN A 1 437 ? 16.374 -9.843 3.743 1.00 61.59 437 ASN A N 1
ATOM 3493 C CA . ASN A 1 437 ? 17.681 -10.164 4.330 1.00 61.59 437 ASN A CA 1
ATOM 3494 C C . ASN A 1 437 ? 18.830 -9.783 3.360 1.00 61.59 437 ASN A C 1
ATOM 3496 O O . ASN A 1 437 ? 19.882 -9.282 3.783 1.00 61.59 437 ASN A O 1
AT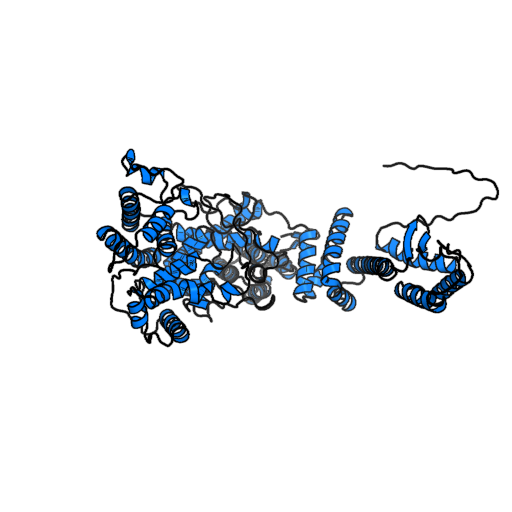OM 3500 N N . THR A 1 438 ? 18.581 -9.916 2.053 1.00 52.00 438 THR A N 1
ATOM 3501 C CA . THR A 1 438 ? 19.474 -9.732 0.901 1.00 52.00 438 THR A CA 1
ATOM 3502 C C . THR A 1 438 ? 18.669 -9.236 -0.315 1.00 52.00 438 THR A C 1
ATOM 3504 O O . THR A 1 438 ? 17.442 -9.308 -0.311 1.00 52.00 438 THR A O 1
ATOM 3507 N N . LYS A 1 439 ? 19.336 -8.705 -1.355 1.00 50.66 439 LYS A N 1
ATOM 3508 C CA . LYS A 1 439 ? 18.676 -8.174 -2.570 1.00 50.66 439 LYS A CA 1
ATOM 3509 C C . LYS A 1 439 ? 17.987 -9.251 -3.436 1.00 50.66 439 LYS A C 1
ATOM 3511 O O . LYS A 1 439 ? 17.179 -8.890 -4.280 1.00 50.66 439 LYS A O 1
ATOM 3516 N N . LEU A 1 440 ? 18.300 -10.537 -3.243 1.00 48.25 440 LEU A N 1
ATOM 3517 C CA . LEU A 1 440 ? 17.965 -11.614 -4.190 1.00 48.25 440 LEU A CA 1
ATOM 3518 C C . LEU A 1 440 ? 16.777 -12.504 -3.779 1.00 48.25 440 LEU A C 1
ATOM 3520 O O . LEU A 1 440 ? 16.319 -13.290 -4.599 1.00 48.25 440 LEU A O 1
ATOM 3524 N N . GLU A 1 441 ? 16.271 -12.406 -2.545 1.00 56.91 441 GLU A N 1
ATOM 3525 C CA . GLU A 1 441 ? 15.296 -13.383 -2.014 1.00 56.91 441 GLU A CA 1
ATOM 3526 C C . GLU A 1 441 ? 13.865 -12.843 -1.858 1.00 56.91 441 GLU A C 1
ATOM 3528 O O . GLU A 1 441 ? 12.946 -13.599 -1.566 1.00 56.91 441 GLU A O 1
ATOM 3533 N N . TYR A 1 442 ? 13.609 -11.552 -2.081 1.00 69.19 442 TYR A N 1
ATOM 3534 C CA . TYR A 1 442 ? 12.271 -11.022 -1.823 1.00 69.19 442 TYR A CA 1
ATOM 3535 C C . TYR A 1 442 ? 11.252 -11.441 -2.892 1.00 69.19 442 TYR A C 1
ATOM 3537 O O . TYR A 1 442 ? 11.350 -11.054 -4.056 1.00 69.19 442 TYR A O 1
ATOM 3545 N N . ARG A 1 443 ? 10.237 -12.207 -2.477 1.00 79.56 443 ARG A N 1
ATOM 3546 C CA . ARG A 1 443 ? 9.137 -12.627 -3.352 1.00 79.56 443 ARG A CA 1
ATOM 3547 C C . ARG A 1 443 ? 8.159 -11.489 -3.607 1.00 79.56 443 ARG A C 1
ATOM 3549 O O . ARG A 1 443 ? 7.771 -10.770 -2.688 1.00 79.56 443 ARG A O 1
ATOM 3556 N N . ALA A 1 444 ? 7.725 -11.387 -4.858 1.00 85.50 444 ALA A N 1
ATOM 3557 C CA . ALA A 1 444 ? 6.700 -10.447 -5.269 1.00 85.50 444 ALA A CA 1
ATOM 3558 C C . ALA A 1 444 ? 5.374 -10.701 -4.519 1.00 85.50 444 ALA A C 1
ATOM 3560 O O . ALA A 1 444 ? 5.045 -11.853 -4.207 1.00 85.50 444 ALA A O 1
ATOM 3561 N N . PRO A 1 445 ? 4.601 -9.649 -4.206 1.00 87.88 445 PRO A N 1
ATOM 3562 C CA . PRO A 1 445 ? 3.311 -9.819 -3.563 1.00 87.88 445 PRO A CA 1
ATOM 3563 C C . PRO A 1 445 ? 2.301 -10.478 -4.503 1.00 87.88 445 PRO A C 1
ATOM 3565 O O . PRO A 1 445 ? 2.107 -10.052 -5.636 1.00 87.88 445 PRO A O 1
ATOM 3568 N N . LEU A 1 446 ? 1.596 -11.487 -3.991 1.00 92.62 446 LEU A N 1
ATOM 3569 C CA . LEU A 1 446 ? 0.584 -12.233 -4.741 1.00 92.62 446 LEU A CA 1
ATOM 3570 C C . LEU A 1 446 ? -0.824 -11.706 -4.433 1.00 92.62 446 LEU A C 1
ATOM 3572 O O . LEU A 1 446 ? -1.617 -12.390 -3.777 1.00 92.62 446 LEU A O 1
ATOM 3576 N N . TYR A 1 447 ? -1.139 -10.462 -4.823 1.00 95.50 447 TYR A N 1
ATOM 3577 C CA . TYR A 1 447 ? -2.425 -9.853 -4.454 1.00 95.50 447 TYR A CA 1
ATOM 3578 C C . TYR A 1 447 ? -3.618 -10.650 -4.970 1.00 95.50 447 TYR A C 1
ATOM 3580 O O . TYR A 1 447 ? -4.605 -10.794 -4.247 1.00 95.50 447 TYR A O 1
ATOM 3588 N N . HIS A 1 448 ? -3.516 -11.233 -6.168 1.00 96.56 448 HIS A N 1
ATOM 3589 C CA . HIS A 1 448 ? -4.615 -11.992 -6.751 1.00 96.56 448 HIS A CA 1
ATOM 3590 C C . HIS A 1 448 ? -5.009 -13.190 -5.882 1.00 96.56 448 HIS A C 1
ATOM 3592 O O . HIS A 1 448 ? -6.193 -13.478 -5.729 1.00 96.56 448 HIS A O 1
ATOM 3598 N N . ASN A 1 449 ? -4.045 -13.860 -5.246 1.00 94.94 449 ASN A N 1
ATOM 3599 C CA . ASN A 1 449 ? -4.340 -14.992 -4.366 1.00 94.94 449 ASN A CA 1
ATOM 3600 C C . ASN A 1 449 ? -5.203 -14.561 -3.176 1.00 94.94 449 ASN A C 1
ATOM 3602 O O . ASN A 1 449 ? -6.154 -15.252 -2.812 1.00 94.94 449 ASN A O 1
ATOM 3606 N N . TYR A 1 450 ? -4.917 -13.391 -2.601 1.00 95.38 450 TYR A N 1
ATOM 3607 C CA . TYR A 1 450 ? -5.770 -12.807 -1.570 1.00 95.38 450 TYR A CA 1
ATOM 3608 C C . TYR A 1 450 ? -7.135 -12.393 -2.136 1.00 95.38 450 TYR A C 1
ATOM 3610 O O . TYR A 1 450 ? -8.166 -12.700 -1.540 1.00 95.38 450 TYR A O 1
ATOM 3618 N N . PHE A 1 451 ? -7.171 -11.778 -3.318 1.00 97.31 451 PHE A N 1
ATOM 3619 C CA . PHE A 1 451 ? -8.418 -11.391 -3.982 1.00 97.31 451 PHE A CA 1
ATOM 3620 C C . PHE A 1 451 ? -9.320 -12.588 -4.287 1.00 97.31 451 PHE A C 1
ATOM 3622 O O . PHE A 1 451 ? -10.533 -12.466 -4.171 1.00 97.31 451 PHE A O 1
ATOM 3629 N N . GLN A 1 452 ? -8.764 -13.763 -4.587 1.00 96.62 452 GLN A N 1
ATOM 3630 C CA . GLN A 1 452 ? -9.537 -14.995 -4.742 1.00 96.62 452 GLN A CA 1
ATOM 3631 C C . GLN A 1 452 ? -10.157 -15.477 -3.428 1.00 96.62 452 GLN A C 1
ATOM 3633 O O . GLN A 1 452 ? -11.282 -15.978 -3.441 1.00 96.62 452 GLN A O 1
ATOM 3638 N N . ILE A 1 453 ? -9.454 -15.333 -2.298 1.00 95.62 453 ILE A N 1
ATOM 3639 C CA . ILE A 1 453 ? -10.029 -15.621 -0.975 1.00 95.62 453 ILE A CA 1
ATOM 3640 C C . ILE A 1 453 ? -11.219 -14.689 -0.747 1.00 95.62 453 ILE A C 1
ATOM 3642 O O . ILE A 1 453 ? -12.319 -15.162 -0.465 1.00 95.62 453 ILE A O 1
ATOM 3646 N N . ILE A 1 454 ? -11.014 -13.383 -0.950 1.00 97.88 454 ILE A N 1
ATOM 3647 C CA . ILE A 1 454 ? -12.060 -12.378 -0.763 1.00 97.88 454 ILE A CA 1
ATOM 3648 C C . ILE A 1 454 ? -13.229 -12.608 -1.718 1.00 97.88 454 ILE A C 1
ATOM 3650 O O . ILE A 1 454 ? -14.360 -12.631 -1.266 1.00 97.88 454 ILE A O 1
ATOM 3654 N N . GLY A 1 455 ? -12.996 -12.878 -2.999 1.00 97.38 455 GLY A N 1
ATOM 3655 C CA . GLY A 1 455 ? -14.063 -13.097 -3.976 1.00 97.38 455 GLY A CA 1
ATOM 3656 C C . GLY A 1 455 ? -14.952 -14.309 -3.681 1.00 97.38 455 GLY A C 1
ATOM 3657 O O . GLY A 1 455 ? -16.119 -14.317 -4.069 1.00 97.38 455 GLY A O 1
ATOM 3658 N N . ARG A 1 456 ? -14.442 -15.319 -2.961 1.00 97.12 456 ARG A N 1
ATOM 3659 C CA . ARG A 1 456 ? -15.253 -16.458 -2.489 1.00 97.12 456 ARG A CA 1
ATOM 3660 C C . ARG A 1 456 ? -16.191 -16.063 -1.354 1.00 97.12 456 ARG A C 1
ATOM 3662 O O . ARG A 1 456 ? -17.315 -16.554 -1.303 1.00 97.12 456 ARG A O 1
ATOM 3669 N N . ILE A 1 457 ? -15.727 -15.199 -0.453 1.00 97.00 457 ILE A N 1
ATOM 3670 C CA . ILE A 1 457 ? -16.500 -14.769 0.716 1.00 97.00 457 ILE A CA 1
ATOM 3671 C C . ILE A 1 457 ? -17.301 -13.495 0.447 1.00 97.00 457 ILE A C 1
ATOM 3673 O O . ILE A 1 457 ? -18.287 -13.274 1.128 1.00 97.00 457 ILE A O 1
ATOM 3677 N N . ASP A 1 458 ? -16.953 -12.686 -0.545 1.00 98.12 458 ASP A N 1
ATOM 3678 C CA . ASP A 1 458 ? -17.606 -11.435 -0.927 1.00 98.12 458 ASP A CA 1
ATOM 3679 C C . ASP A 1 458 ? -17.610 -11.277 -2.461 1.00 98.12 458 ASP A C 1
ATOM 3681 O O . ASP A 1 458 ? -16.702 -10.676 -3.032 1.00 98.12 458 ASP A O 1
ATOM 3685 N N . PRO A 1 459 ? -18.615 -11.820 -3.170 1.00 96.75 459 PRO A N 1
ATOM 3686 C CA . PRO A 1 459 ? -18.670 -11.732 -4.631 1.00 96.75 459 PRO A CA 1
ATOM 3687 C C . PRO A 1 459 ? -18.762 -10.296 -5.176 1.00 96.75 459 PRO A C 1
ATOM 3689 O O . PRO A 1 459 ? -18.313 -10.041 -6.293 1.00 96.75 459 PRO A O 1
ATOM 3692 N N . GLU A 1 460 ? -19.305 -9.352 -4.396 1.00 98.25 460 GLU A N 1
ATOM 3693 C CA . GLU A 1 460 ? -19.395 -7.933 -4.772 1.00 98.25 460 GLU A CA 1
ATOM 3694 C C . GLU A 1 460 ? -17.995 -7.313 -4.916 1.00 98.25 460 GLU A C 1
ATOM 3696 O O . GLU A 1 460 ? -17.760 -6.493 -5.803 1.00 98.25 460 GLU A O 1
ATOM 3701 N N . PHE A 1 461 ? -17.017 -7.789 -4.136 1.00 98.44 461 PHE A N 1
ATOM 3702 C CA . PHE A 1 461 ? -15.620 -7.375 -4.268 1.00 98.44 461 PHE A CA 1
ATOM 3703 C C . PHE A 1 461 ? -15.070 -7.642 -5.674 1.00 98.44 461 PHE A C 1
ATOM 3705 O O . PHE A 1 461 ? -14.359 -6.804 -6.228 1.00 98.44 461 PHE A O 1
ATOM 3712 N N . MET A 1 462 ? -15.411 -8.784 -6.283 1.00 96.88 462 MET A N 1
ATOM 3713 C CA . MET A 1 462 ? -14.933 -9.120 -7.630 1.00 96.88 462 MET A CA 1
ATOM 3714 C C . MET A 1 462 ? -15.535 -8.206 -8.694 1.00 96.88 462 MET A C 1
ATOM 3716 O O . MET A 1 462 ? -14.856 -7.877 -9.667 1.00 96.88 462 MET A O 1
ATOM 3720 N N . GLN A 1 463 ? -16.776 -7.755 -8.497 1.00 96.69 463 GLN A N 1
ATOM 3721 C CA . GLN A 1 463 ? -17.375 -6.744 -9.361 1.00 96.69 463 GLN A CA 1
ATOM 3722 C C . GLN A 1 463 ? -16.587 -5.431 -9.275 1.00 96.69 463 GLN A C 1
ATOM 3724 O O . GLN A 1 463 ? -16.136 -4.931 -10.307 1.00 96.69 463 GLN A O 1
ATOM 3729 N N . VAL A 1 464 ? -16.335 -4.927 -8.061 1.00 97.62 464 VAL A N 1
ATOM 3730 C CA . VAL A 1 464 ? -15.561 -3.690 -7.856 1.00 97.62 464 VAL A CA 1
ATOM 3731 C C . VAL A 1 464 ? -14.140 -3.826 -8.411 1.00 97.62 464 VAL A C 1
ATOM 3733 O O . VAL A 1 464 ? -13.655 -2.917 -9.080 1.00 97.62 464 VAL A O 1
ATOM 3736 N N . ARG A 1 465 ? -13.483 -4.980 -8.223 1.00 97.19 465 ARG A N 1
ATOM 3737 C CA . ARG A 1 465 ? -12.179 -5.290 -8.834 1.00 97.19 465 ARG A CA 1
ATOM 3738 C C . ARG A 1 465 ? -12.212 -5.142 -10.351 1.00 97.19 465 ARG A C 1
ATOM 3740 O O . ARG A 1 465 ? -11.344 -4.481 -10.917 1.00 97.19 465 ARG A O 1
ATOM 3747 N N . ASN A 1 466 ? -13.202 -5.736 -11.008 1.00 95.81 466 ASN A N 1
ATOM 3748 C CA . ASN A 1 466 ? -13.303 -5.698 -12.464 1.00 95.81 466 ASN A CA 1
ATOM 3749 C C . ASN A 1 466 ? -13.571 -4.273 -12.977 1.00 95.81 466 ASN A C 1
ATOM 3751 O O . ASN A 1 466 ? -12.956 -3.846 -13.956 1.00 95.81 466 ASN A O 1
ATOM 3755 N N . GLU A 1 467 ? -14.422 -3.511 -12.288 1.00 96.62 467 GLU A N 1
ATOM 3756 C CA . GLU A 1 467 ? -14.677 -2.096 -12.584 1.00 96.62 467 GLU A CA 1
ATOM 3757 C C . GLU A 1 467 ? -13.417 -1.233 -12.391 1.00 96.62 467 GLU A C 1
ATOM 3759 O O . GLU A 1 467 ? -13.084 -0.410 -13.248 1.00 96.62 467 GLU A O 1
ATOM 3764 N N . SER A 1 468 ? -12.658 -1.462 -11.316 1.00 97.19 468 SER A N 1
ATOM 3765 C CA . SER A 1 468 ? -11.372 -0.803 -11.063 1.00 97.19 468 SER A CA 1
ATOM 3766 C C . SER A 1 468 ? -10.320 -1.137 -12.116 1.00 97.19 468 SER A C 1
ATOM 3768 O O . SER A 1 468 ? -9.617 -0.235 -12.572 1.00 97.19 468 SER A O 1
ATOM 3770 N N . ASN A 1 469 ? -10.233 -2.394 -12.556 1.00 96.25 469 ASN A N 1
ATOM 3771 C CA . ASN A 1 469 ? -9.325 -2.798 -13.629 1.00 96.25 469 ASN A CA 1
ATOM 3772 C C . ASN A 1 469 ? -9.708 -2.133 -14.959 1.00 96.25 469 ASN A C 1
ATOM 3774 O O . ASN A 1 469 ? -8.836 -1.644 -15.680 1.00 96.25 469 ASN A O 1
ATOM 3778 N N . ALA A 1 470 ? -11.003 -2.029 -15.267 1.00 95.50 470 ALA A N 1
ATOM 3779 C CA . ALA A 1 470 ? -11.468 -1.292 -16.440 1.00 95.50 470 ALA A CA 1
ATOM 3780 C C . ALA A 1 470 ? -11.106 0.204 -16.359 1.00 95.50 470 ALA A C 1
ATOM 3782 O O . ALA A 1 470 ? -10.637 0.779 -17.345 1.00 95.50 470 ALA A O 1
ATOM 3783 N N . ALA A 1 471 ? -11.261 0.827 -15.186 1.00 96.44 471 ALA A N 1
ATOM 3784 C CA . ALA A 1 471 ? -10.864 2.215 -14.954 1.00 96.44 471 ALA A CA 1
ATOM 3785 C C . ALA A 1 471 ? -9.345 2.420 -15.096 1.00 96.44 471 ALA A C 1
ATOM 3787 O O . ALA A 1 471 ? -8.920 3.387 -15.728 1.00 96.44 471 ALA A O 1
ATOM 3788 N N . PHE A 1 472 ? -8.533 1.487 -14.591 1.00 96.94 472 PHE A N 1
ATOM 3789 C CA . PHE A 1 472 ? -7.080 1.515 -14.745 1.00 96.94 472 PHE A CA 1
ATOM 3790 C C . PHE A 1 472 ? -6.656 1.423 -16.217 1.00 96.94 472 PHE A C 1
ATOM 3792 O O . PHE A 1 472 ? -5.857 2.236 -16.682 1.00 96.94 472 PHE A O 1
ATOM 3799 N N . LEU A 1 473 ? -7.234 0.493 -16.985 1.00 96.00 473 LEU A N 1
ATOM 3800 C CA . LEU A 1 473 ? -6.950 0.361 -18.418 1.00 96.00 473 LEU A CA 1
ATOM 3801 C C . LEU A 1 473 ? -7.398 1.592 -19.215 1.00 96.00 473 LEU A C 1
ATOM 3803 O O . LEU A 1 473 ? -6.721 2.003 -20.160 1.00 96.00 473 LEU A O 1
ATOM 3807 N N . LYS A 1 474 ? -8.521 2.207 -18.833 1.00 96.38 474 LYS A N 1
ATOM 3808 C CA . LYS A 1 474 ? -8.964 3.477 -19.414 1.00 96.38 474 LYS A CA 1
ATOM 3809 C C . LYS A 1 474 ? -7.962 4.595 -19.121 1.00 96.38 474 LYS A C 1
ATOM 3811 O O . LYS A 1 474 ? -7.525 5.267 -20.052 1.00 96.38 474 LYS A O 1
ATOM 3816 N N . TRP A 1 475 ? -7.543 4.749 -17.865 1.00 97.12 475 TRP A N 1
ATOM 3817 C CA . TRP A 1 475 ? -6.527 5.729 -17.477 1.00 97.12 475 TRP A CA 1
ATOM 3818 C C . TRP A 1 475 ? -5.200 5.499 -18.212 1.00 97.12 475 TRP A C 1
ATOM 3820 O O . TRP A 1 475 ? -4.588 6.451 -18.690 1.00 97.12 475 TRP A O 1
ATOM 3830 N N . TYR A 1 476 ? -4.779 4.244 -18.385 1.00 96.19 476 TYR A N 1
ATOM 3831 C CA . TYR A 1 476 ? -3.577 3.912 -19.150 1.00 96.19 476 TYR A CA 1
ATOM 3832 C C . TYR A 1 476 ? -3.639 4.476 -20.581 1.00 96.19 476 TYR A C 1
ATOM 3834 O O . TYR A 1 476 ? -2.699 5.129 -21.036 1.00 96.19 476 TYR A O 1
ATOM 3842 N N . ARG A 1 477 ? -4.770 4.290 -21.270 1.00 95.56 477 ARG A N 1
ATOM 3843 C CA . ARG A 1 477 ? -4.972 4.747 -22.656 1.00 95.56 477 ARG A CA 1
ATOM 3844 C C . ARG A 1 477 ? -5.163 6.256 -22.778 1.00 95.56 477 ARG A C 1
ATOM 3846 O O . ARG A 1 477 ? -4.655 6.859 -23.717 1.00 95.56 477 ARG A O 1
ATOM 3853 N N . GLU A 1 478 ? -5.924 6.857 -21.868 1.00 96.50 478 GLU A N 1
ATOM 3854 C CA . GLU A 1 478 ? -6.350 8.259 -21.975 1.00 96.50 478 GLU A CA 1
ATOM 3855 C C . GLU A 1 478 ? -5.413 9.242 -21.268 1.00 96.50 478 GLU A C 1
ATOM 3857 O O . GLU A 1 478 ? -5.398 10.425 -21.607 1.00 96.50 478 GLU A O 1
ATOM 3862 N N . VAL A 1 479 ? -4.643 8.776 -20.284 1.00 96.19 479 VAL A N 1
ATOM 3863 C CA . VAL A 1 479 ? -3.789 9.626 -19.446 1.00 96.19 479 VAL A CA 1
ATOM 3864 C C . VAL A 1 479 ? -2.330 9.221 -19.562 1.00 96.19 479 VAL A C 1
ATOM 3866 O O . VAL A 1 479 ? -1.512 10.063 -19.919 1.00 96.19 479 VAL A O 1
ATOM 3869 N N . TYR A 1 480 ? -1.977 7.962 -19.298 1.00 95.44 480 TYR A N 1
ATOM 3870 C CA . TYR A 1 480 ? -0.565 7.570 -19.316 1.00 95.44 480 TYR A CA 1
ATOM 3871 C C . TYR A 1 480 ? 0.037 7.652 -20.719 1.00 95.44 480 TYR A C 1
ATOM 3873 O O . TYR A 1 480 ? 1.018 8.362 -20.916 1.00 95.44 480 TYR A O 1
ATOM 3881 N N . PHE A 1 481 ? -0.559 6.967 -21.698 1.00 92.00 481 PHE A N 1
ATOM 3882 C CA . PHE A 1 481 ? 0.003 6.864 -23.044 1.00 92.00 481 PHE A CA 1
ATOM 3883 C C . PHE A 1 481 ? 0.169 8.230 -23.744 1.00 92.00 481 PHE A C 1
ATOM 3885 O O . PHE A 1 481 ? 1.243 8.474 -24.293 1.00 92.00 481 PHE A O 1
ATOM 3892 N N . PRO A 1 482 ? -0.799 9.171 -23.682 1.00 93.31 482 PRO A N 1
ATOM 3893 C CA . PRO A 1 482 ? -0.640 10.494 -24.291 1.00 93.31 482 PRO A CA 1
ATOM 3894 C C . PRO A 1 482 ? 0.409 11.379 -23.608 1.00 93.31 482 PRO A C 1
ATOM 3896 O O . PRO A 1 482 ? 0.961 12.266 -24.253 1.00 93.31 482 PRO A O 1
ATOM 3899 N N . ASN A 1 483 ? 0.677 11.152 -22.318 1.00 92.06 483 ASN A N 1
ATOM 3900 C CA . ASN A 1 483 ? 1.667 11.913 -21.550 1.00 92.06 483 ASN A CA 1
ATOM 3901 C C . ASN A 1 483 ? 3.012 11.179 -21.419 1.00 92.06 483 ASN A C 1
ATOM 3903 O O . ASN A 1 483 ? 3.919 11.705 -20.775 1.00 92.06 483 ASN A O 1
ATOM 3907 N N . LEU A 1 484 ? 3.153 9.990 -22.019 1.00 89.69 484 LEU A N 1
ATOM 3908 C CA . LEU A 1 484 ? 4.322 9.124 -21.892 1.00 89.69 484 LEU A CA 1
ATOM 3909 C C . LEU A 1 484 ? 5.608 9.871 -22.258 1.00 89.69 484 LEU A C 1
ATOM 3911 O O . LEU A 1 484 ? 5.809 10.305 -23.394 1.00 89.69 484 LEU A O 1
ATOM 3915 N N . ILE A 1 485 ? 6.524 9.942 -21.294 1.00 84.38 485 ILE A N 1
ATOM 3916 C CA . ILE A 1 485 ? 7.875 10.456 -21.505 1.00 84.38 485 ILE A CA 1
ATOM 3917 C C . ILE A 1 485 ? 8.819 9.267 -21.651 1.00 84.38 485 ILE A C 1
ATOM 3919 O O . ILE A 1 485 ? 8.991 8.486 -20.717 1.00 84.38 485 ILE A O 1
ATOM 3923 N N . MET A 1 486 ? 9.459 9.156 -22.817 1.00 89.38 486 MET A N 1
ATOM 3924 C CA . MET A 1 486 ? 10.448 8.108 -23.073 1.00 89.38 486 MET A CA 1
ATOM 3925 C C . MET A 1 486 ? 11.610 8.194 -22.078 1.00 89.38 486 MET A C 1
ATOM 3927 O O . MET A 1 486 ? 12.172 9.268 -21.831 1.00 89.38 486 MET A O 1
ATOM 3931 N N . THR A 1 487 ? 12.005 7.044 -21.540 1.00 88.56 487 THR A N 1
ATOM 3932 C CA . THR A 1 487 ? 13.142 6.933 -20.631 1.00 88.56 487 THR A CA 1
ATOM 3933 C C . THR A 1 487 ? 14.416 7.365 -21.340 1.00 88.56 487 THR A C 1
ATOM 3935 O O . THR A 1 487 ? 14.734 6.921 -22.444 1.00 88.56 487 THR A O 1
ATOM 3938 N N . SER A 1 488 ? 15.174 8.255 -20.697 1.00 88.94 488 SER A N 1
ATOM 3939 C CA . SER A 1 488 ? 16.406 8.754 -21.289 1.00 88.94 488 SER A CA 1
ATOM 3940 C C . SER A 1 488 ? 17.494 7.682 -21.293 1.00 88.94 488 SER A C 1
ATOM 3942 O O . SER A 1 488 ? 17.699 6.957 -20.319 1.00 88.94 488 SER A O 1
ATOM 3944 N N . TYR A 1 489 ? 18.259 7.647 -22.379 1.00 88.25 489 TYR A N 1
ATOM 3945 C CA . TYR A 1 489 ? 19.382 6.734 -22.558 1.00 88.25 489 TYR A CA 1
ATOM 3946 C C . TYR A 1 489 ? 20.373 6.691 -21.381 1.00 88.25 489 TYR A C 1
ATOM 3948 O O . TYR A 1 489 ? 20.710 5.587 -20.969 1.00 88.25 489 TYR A O 1
ATOM 3956 N N . PRO A 1 490 ? 20.797 7.812 -20.756 1.00 89.00 490 PRO A N 1
ATOM 3957 C CA . PRO A 1 490 ? 21.657 7.740 -19.574 1.00 89.00 490 PRO A CA 1
ATOM 3958 C C . PRO A 1 490 ? 21.025 7.024 -18.377 1.00 89.00 490 PRO A C 1
ATOM 3960 O O . PRO A 1 490 ? 21.729 6.316 -17.667 1.00 89.00 490 PRO A O 1
ATOM 3963 N N . LYS A 1 491 ? 19.711 7.184 -18.151 1.00 89.06 491 LYS A N 1
ATOM 3964 C CA . LYS A 1 491 ? 19.006 6.499 -17.055 1.00 89.06 491 LYS A CA 1
ATOM 3965 C C 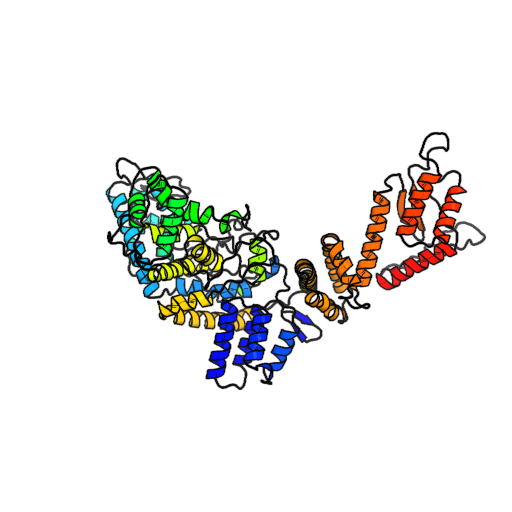. LYS A 1 491 ? 18.928 4.998 -17.309 1.00 89.06 491 LYS A C 1
ATOM 3967 O O . LYS A 1 491 ? 19.214 4.220 -16.408 1.00 89.06 491 LYS A O 1
ATOM 3972 N N . LEU A 1 492 ? 18.574 4.620 -18.537 1.00 88.56 492 LEU A N 1
ATOM 3973 C CA . LEU A 1 492 ? 18.523 3.226 -18.966 1.00 88.56 492 LEU A CA 1
ATOM 3974 C C . LEU A 1 492 ? 19.901 2.562 -18.855 1.00 88.56 492 LEU A C 1
ATOM 3976 O O . LEU A 1 492 ? 20.030 1.497 -18.266 1.00 88.56 492 LEU A O 1
ATOM 3980 N N . PHE A 1 493 ? 20.932 3.224 -19.379 1.00 89.25 493 PHE A N 1
ATOM 3981 C CA . PHE A 1 493 ? 22.310 2.746 -19.349 1.00 89.25 493 PHE A CA 1
ATOM 3982 C C . PHE A 1 493 ? 22.816 2.527 -17.922 1.00 89.25 493 PHE A C 1
ATOM 3984 O O . PHE A 1 493 ? 23.371 1.472 -17.624 1.00 89.25 493 PHE A O 1
ATOM 3991 N N . LYS A 1 494 ? 22.565 3.501 -17.036 1.00 89.44 494 LYS A N 1
ATOM 3992 C CA . LYS A 1 494 ? 22.886 3.397 -15.611 1.00 89.44 494 LYS A CA 1
ATOM 3993 C C . LYS A 1 494 ? 22.226 2.165 -14.989 1.00 89.44 494 LYS A C 1
ATOM 3995 O O . LYS A 1 494 ? 22.909 1.350 -14.390 1.00 89.44 494 LYS A O 1
ATOM 4000 N N . GLY A 1 495 ? 20.919 2.008 -15.192 1.00 89.06 495 GLY A N 1
ATOM 4001 C CA . GLY A 1 495 ? 20.163 0.918 -14.587 1.00 89.06 495 GLY A CA 1
ATOM 4002 C C . GLY A 1 495 ? 20.514 -0.476 -15.118 1.00 89.06 495 GLY A C 1
ATOM 4003 O O . GLY A 1 495 ? 20.569 -1.413 -14.329 1.00 89.06 495 GLY A O 1
ATOM 4004 N N . ILE A 1 496 ? 20.830 -0.617 -16.413 1.00 89.94 496 ILE A N 1
ATOM 4005 C CA . ILE A 1 496 ? 21.349 -1.877 -16.980 1.00 89.94 496 ILE A CA 1
ATOM 4006 C C . ILE A 1 496 ? 22.683 -2.253 -16.328 1.00 89.94 496 ILE A C 1
ATOM 4008 O O . ILE A 1 496 ? 22.874 -3.411 -15.967 1.00 89.94 496 ILE A O 1
ATOM 4012 N N . LEU A 1 497 ? 23.601 -1.291 -16.183 1.00 88.00 497 LEU A N 1
ATOM 4013 C CA . LEU A 1 497 ? 24.899 -1.533 -15.554 1.00 88.00 497 LEU A CA 1
ATOM 4014 C C . LEU A 1 497 ? 24.750 -1.892 -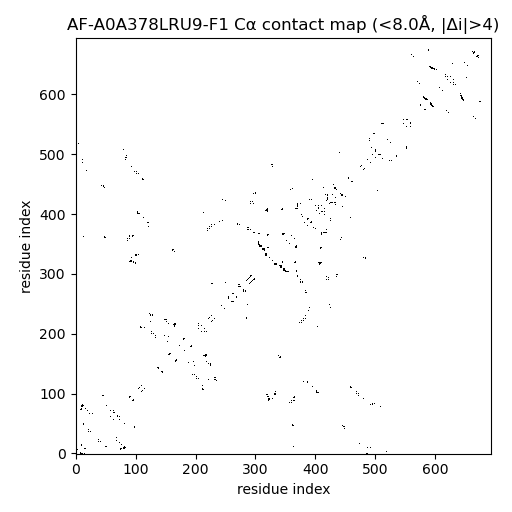14.077 1.00 88.00 497 LEU A C 1
ATOM 4016 O O . LEU A 1 497 ? 25.228 -2.944 -13.674 1.00 88.00 497 LEU A O 1
ATOM 4020 N N . GLU A 1 498 ? 24.077 -1.046 -13.294 1.00 86.62 498 GLU A N 1
ATOM 4021 C CA . GLU A 1 498 ? 23.910 -1.249 -11.851 1.00 86.62 498 GLU A CA 1
ATOM 4022 C C . GLU A 1 498 ? 23.219 -2.582 -11.569 1.00 86.62 498 GLU A C 1
ATOM 4024 O O . GLU A 1 498 ? 23.779 -3.418 -10.870 1.00 86.62 498 GLU A O 1
ATOM 4029 N N . LYS A 1 499 ? 22.056 -2.848 -12.176 1.00 83.62 499 LYS A N 1
ATOM 4030 C CA . LYS A 1 499 ? 21.339 -4.108 -11.936 1.00 83.62 499 LYS A CA 1
ATOM 4031 C C . LYS A 1 499 ? 22.072 -5.317 -12.496 1.00 83.62 499 LYS A C 1
ATOM 4033 O O . LYS A 1 499 ? 22.114 -6.350 -11.841 1.00 83.62 499 LYS A O 1
ATOM 4038 N N . GLY A 1 500 ? 22.672 -5.190 -13.680 1.00 86.12 500 GLY A N 1
ATOM 4039 C CA . GLY A 1 500 ? 23.449 -6.266 -14.284 1.00 86.12 500 GLY A CA 1
ATOM 4040 C C . GLY A 1 500 ? 24.626 -6.682 -13.405 1.00 86.12 500 GLY A C 1
ATOM 4041 O O . GLY A 1 500 ? 24.856 -7.873 -13.215 1.00 86.12 500 GLY A O 1
ATOM 4042 N N . ILE A 1 501 ? 25.336 -5.711 -12.826 1.00 85.38 501 ILE A N 1
ATOM 4043 C CA . ILE A 1 501 ? 26.441 -5.949 -11.893 1.00 85.38 501 ILE A CA 1
ATOM 4044 C C . ILE A 1 501 ? 25.922 -6.522 -10.571 1.00 85.38 501 ILE A C 1
ATOM 4046 O O . ILE A 1 501 ? 26.402 -7.561 -10.122 1.00 85.38 501 ILE A O 1
ATOM 4050 N N . GLU A 1 502 ? 24.937 -5.863 -9.958 1.00 80.81 502 GLU A N 1
ATOM 4051 C CA . GLU A 1 502 ? 24.412 -6.230 -8.640 1.00 80.81 502 GLU A CA 1
ATOM 4052 C C . GLU A 1 502 ? 23.800 -7.634 -8.618 1.00 80.81 502 GLU A C 1
ATOM 4054 O O . GLU A 1 502 ? 24.016 -8.380 -7.662 1.00 80.81 502 GLU A O 1
ATOM 4059 N N . ASN A 1 503 ? 23.075 -8.003 -9.676 1.00 78.38 503 ASN A N 1
ATOM 4060 C CA . ASN A 1 503 ? 22.420 -9.304 -9.797 1.00 78.38 503 ASN A CA 1
ATOM 4061 C C . ASN A 1 503 ? 23.290 -10.354 -10.501 1.00 78.38 503 ASN A C 1
ATOM 4063 O O . ASN A 1 503 ? 22.889 -11.512 -10.584 1.00 78.38 503 ASN A O 1
ATOM 4067 N N . GLN A 1 504 ? 24.468 -9.969 -11.009 1.00 83.00 504 GLN A N 1
ATOM 4068 C CA . GLN A 1 504 ? 25.327 -10.822 -11.840 1.00 83.00 504 GLN A CA 1
ATOM 4069 C C . GLN A 1 504 ? 24.585 -11.372 -13.074 1.00 83.00 504 GLN A C 1
ATOM 4071 O O . GLN A 1 504 ? 24.697 -12.543 -13.434 1.00 83.00 504 GLN A O 1
ATOM 4076 N N . GLU A 1 505 ? 23.794 -10.516 -13.722 1.00 84.94 505 GLU A N 1
ATOM 4077 C CA . GLU A 1 505 ? 22.992 -10.861 -14.894 1.00 84.94 505 GLU A CA 1
ATOM 4078 C C . GLU A 1 505 ? 23.738 -10.527 -16.195 1.00 84.94 505 GLU A C 1
ATOM 4080 O O . GLU A 1 505 ? 23.511 -9.493 -16.829 1.00 84.94 505 GLU A O 1
ATOM 4085 N N . ASP A 1 506 ? 24.598 -11.440 -16.647 1.00 87.44 506 ASP A N 1
ATOM 4086 C CA . ASP A 1 506 ? 25.385 -11.275 -17.880 1.00 87.44 506 ASP A CA 1
ATOM 4087 C C . ASP A 1 506 ? 24.510 -10.967 -19.104 1.00 87.44 506 ASP A C 1
ATOM 4089 O O . ASP A 1 506 ? 24.876 -10.167 -19.968 1.00 87.44 506 ASP A O 1
ATOM 4093 N N . SER A 1 507 ? 23.318 -11.572 -19.170 1.00 84.31 507 SER A N 1
ATOM 4094 C CA . SER A 1 507 ? 22.362 -11.339 -20.257 1.00 84.31 507 SER A CA 1
ATOM 4095 C C . SER A 1 507 ? 21.883 -9.884 -20.303 1.00 84.31 507 SER A C 1
ATOM 4097 O O . SER A 1 507 ? 21.812 -9.302 -21.389 1.00 84.31 507 SER A O 1
ATOM 4099 N N . LEU A 1 508 ? 21.657 -9.263 -19.143 1.00 86.69 508 LEU A N 1
ATOM 4100 C CA . LEU A 1 508 ? 21.280 -7.860 -19.022 1.00 86.69 508 LEU A CA 1
ATOM 4101 C C . LEU A 1 508 ? 22.439 -6.949 -19.445 1.00 86.69 508 LEU A C 1
ATOM 4103 O O . LEU A 1 508 ? 22.251 -6.042 -20.254 1.00 86.69 508 LEU A O 1
ATOM 4107 N N . ILE A 1 509 ? 23.659 -7.241 -18.992 1.00 87.56 509 ILE A N 1
ATOM 4108 C CA . ILE A 1 509 ? 24.859 -6.482 -19.374 1.00 87.56 509 ILE A CA 1
ATOM 4109 C C . ILE A 1 509 ? 25.131 -6.587 -20.878 1.00 87.56 509 ILE A C 1
ATOM 4111 O O . ILE A 1 509 ? 25.472 -5.594 -21.524 1.00 87.56 509 ILE A O 1
ATOM 4115 N N . SER A 1 510 ? 24.924 -7.762 -21.473 1.00 87.88 510 SER A N 1
ATOM 4116 C CA . SER A 1 510 ? 25.114 -7.974 -22.910 1.00 87.88 510 SER A CA 1
ATOM 4117 C C . SER A 1 510 ? 24.195 -7.095 -23.771 1.00 87.88 510 SER A C 1
ATOM 4119 O O . SER A 1 510 ? 24.541 -6.776 -24.913 1.00 87.88 510 SER A O 1
ATOM 4121 N N . PHE A 1 511 ? 23.065 -6.623 -23.221 1.00 87.75 511 PHE A N 1
ATOM 4122 C CA . PHE A 1 511 ? 22.169 -5.680 -23.894 1.00 87.75 511 PHE A CA 1
ATOM 4123 C C . PHE A 1 511 ? 22.861 -4.344 -24.213 1.00 87.75 511 PHE A C 1
ATOM 4125 O O . PHE A 1 511 ? 22.509 -3.675 -25.186 1.00 87.75 511 PHE A O 1
ATOM 4132 N N . LEU A 1 512 ? 23.925 -3.980 -23.487 1.00 87.25 512 LEU A N 1
ATOM 4133 C CA . LEU A 1 512 ? 24.744 -2.807 -23.806 1.00 87.25 512 LEU A CA 1
ATOM 4134 C C . LEU A 1 512 ? 25.404 -2.915 -25.189 1.00 87.25 512 LEU A C 1
ATOM 4136 O O . LEU A 1 512 ? 25.640 -1.894 -25.832 1.00 87.25 512 LEU A O 1
ATOM 4140 N N . ASN A 1 513 ? 25.632 -4.126 -25.708 1.00 85.62 513 ASN A N 1
ATOM 4141 C CA . ASN A 1 513 ? 26.102 -4.312 -27.084 1.00 85.62 513 ASN A CA 1
ATOM 4142 C C . ASN A 1 513 ? 25.058 -3.846 -28.109 1.00 85.62 513 ASN A C 1
ATOM 4144 O O . ASN A 1 513 ? 25.420 -3.355 -29.173 1.00 85.62 513 ASN A O 1
ATOM 4148 N N . VAL A 1 514 ? 23.761 -3.984 -27.814 1.00 82.19 514 VAL A N 1
ATOM 4149 C CA . VAL A 1 514 ? 22.684 -3.451 -28.667 1.00 82.19 514 VAL A CA 1
ATOM 4150 C C . VAL A 1 514 ? 22.679 -1.926 -28.598 1.00 82.19 514 VAL A C 1
ATOM 4152 O O . VAL A 1 514 ? 22.567 -1.255 -29.621 1.00 82.19 514 VAL A O 1
ATOM 4155 N N . PHE A 1 515 ? 22.884 -1.385 -27.400 1.00 76.00 515 PHE A N 1
ATOM 4156 C CA . PHE A 1 515 ? 22.874 0.048 -27.134 1.00 76.00 515 PHE A CA 1
ATOM 4157 C C . PHE A 1 515 ? 23.943 0.824 -27.922 1.00 76.00 515 PHE A C 1
ATOM 4159 O O . PHE A 1 515 ? 23.658 1.883 -28.478 1.00 76.00 515 PHE A O 1
ATOM 4166 N N . PHE A 1 516 ? 25.160 0.279 -28.030 1.00 77.75 516 PHE A N 1
ATOM 4167 C CA . PHE A 1 516 ? 26.268 0.916 -28.758 1.00 77.75 516 PHE A CA 1
ATOM 4168 C C . PHE A 1 516 ? 26.318 0.619 -30.262 1.00 77.75 516 PHE A C 1
ATOM 4170 O O . PHE A 1 516 ? 27.118 1.229 -30.967 1.00 77.75 516 PHE A O 1
ATOM 4177 N N . LYS A 1 517 ? 25.436 -0.238 -30.790 1.00 79.56 517 LYS A N 1
ATOM 4178 C CA . LYS A 1 517 ? 25.288 -0.435 -32.247 1.00 79.56 517 LYS A CA 1
ATOM 4179 C C . LYS A 1 517 ? 24.569 0.725 -32.945 1.00 79.56 517 LYS A C 1
ATOM 4181 O O . LYS A 1 517 ? 24.421 0.717 -34.165 1.00 79.56 517 LYS A O 1
ATOM 4186 N N . ILE A 1 518 ? 24.110 1.716 -32.182 1.00 72.12 518 ILE A N 1
ATOM 4187 C CA . ILE A 1 518 ? 23.397 2.891 -32.675 1.00 72.12 518 ILE A CA 1
ATOM 4188 C C . ILE A 1 518 ? 24.397 4.034 -32.896 1.00 72.12 518 ILE A C 1
ATOM 4190 O O . ILE A 1 518 ? 25.188 4.330 -31.995 1.00 72.12 518 ILE A O 1
ATOM 4194 N N . PRO A 1 519 ? 24.339 4.747 -34.037 1.00 74.56 519 PRO A N 1
ATOM 4195 C CA . PRO A 1 519 ? 25.053 6.007 -34.197 1.00 74.56 519 PRO A CA 1
ATOM 4196 C C . PRO A 1 519 ? 24.630 6.999 -33.106 1.00 74.56 519 PRO A C 1
ATOM 4198 O O . PRO A 1 519 ? 23.486 7.451 -33.069 1.00 74.56 519 PRO A O 1
ATOM 4201 N N . MET A 1 520 ? 25.548 7.335 -32.202 1.00 78.62 520 MET A N 1
ATOM 4202 C CA . MET A 1 520 ? 25.264 8.236 -31.089 1.00 78.62 520 MET A CA 1
ATOM 4203 C C . MET A 1 520 ? 25.806 9.634 -31.324 1.00 78.62 520 MET A C 1
ATOM 4205 O O . MET A 1 520 ? 26.956 9.835 -31.718 1.00 78.62 520 MET A O 1
ATOM 4209 N N . GLU A 1 521 ? 24.988 10.628 -30.986 1.00 83.94 521 GLU A N 1
ATOM 4210 C CA . GLU A 1 521 ? 25.453 12.002 -30.914 1.00 83.94 521 GLU A CA 1
ATOM 4211 C C . GLU A 1 521 ? 26.586 12.139 -29.891 1.00 83.94 521 GLU A C 1
ATOM 4213 O O . GLU A 1 521 ? 26.526 11.616 -28.774 1.00 83.94 521 GLU A O 1
ATOM 4218 N N . LYS A 1 522 ? 27.601 12.938 -30.234 1.00 81.19 522 LYS A N 1
ATOM 4219 C CA . LYS A 1 522 ? 28.792 13.160 -29.400 1.00 81.19 522 LYS A CA 1
ATOM 4220 C C . LYS A 1 522 ? 28.459 13.577 -27.962 1.00 81.19 522 LYS A C 1
ATOM 4222 O O . LYS A 1 522 ? 29.151 13.183 -27.025 1.00 81.19 522 LYS A O 1
ATOM 4227 N N . ASN A 1 523 ? 27.415 14.385 -27.774 1.00 82.69 523 ASN A N 1
ATOM 4228 C CA . ASN A 1 523 ? 26.996 14.842 -26.447 1.00 82.69 523 ASN A CA 1
ATOM 4229 C C . ASN A 1 523 ? 26.348 13.729 -25.620 1.00 82.69 523 ASN A C 1
ATOM 4231 O O . ASN A 1 523 ? 26.596 13.651 -24.418 1.00 82.69 523 ASN A O 1
ATOM 4235 N N . LEU A 1 524 ? 25.543 12.870 -26.246 1.00 82.81 524 LEU A N 1
ATOM 4236 C CA . LEU A 1 524 ? 24.964 11.706 -25.585 1.00 82.81 524 LEU A CA 1
ATOM 4237 C C . LEU A 1 524 ? 26.064 10.721 -25.181 1.00 82.81 524 LEU A C 1
ATOM 4239 O O . LEU A 1 524 ? 26.117 10.333 -24.018 1.00 82.81 524 LEU A O 1
ATOM 4243 N N . TYR A 1 525 ? 26.992 10.419 -26.091 1.00 82.94 525 TYR A N 1
ATOM 4244 C CA . TYR A 1 525 ? 28.146 9.563 -25.811 1.00 82.94 525 TYR A CA 1
ATOM 4245 C C . TYR A 1 525 ? 28.936 10.050 -24.585 1.00 82.94 525 TYR A C 1
ATOM 4247 O O . TYR A 1 525 ? 29.190 9.290 -23.655 1.00 82.94 525 TYR A O 1
ATOM 4255 N N . LYS A 1 526 ? 29.215 11.360 -24.501 1.00 81.19 526 LYS A N 1
ATOM 4256 C CA . LYS A 1 526 ? 29.839 11.988 -23.319 1.00 81.19 526 LYS A CA 1
ATOM 4257 C C . LYS A 1 526 ? 29.036 11.843 -22.025 1.00 81.19 526 LYS A C 1
ATOM 4259 O O . LYS A 1 526 ? 29.636 11.788 -20.956 1.00 81.19 526 LYS A O 1
ATOM 4264 N N . LYS A 1 527 ? 27.702 11.834 -22.083 1.00 86.38 527 LYS A N 1
ATOM 4265 C CA . LYS A 1 527 ? 26.866 11.613 -20.892 1.00 86.38 527 LYS A CA 1
ATOM 4266 C C . LYS A 1 527 ? 26.956 10.162 -20.428 1.00 86.38 527 LYS A C 1
ATOM 4268 O O . LYS A 1 527 ? 27.119 9.938 -19.238 1.00 86.38 527 LYS A O 1
ATOM 4273 N N . LEU A 1 528 ? 26.903 9.208 -21.357 1.00 85.62 528 LEU A N 1
ATOM 4274 C CA . LEU A 1 528 ? 27.052 7.782 -21.051 1.00 85.62 528 LEU A CA 1
ATOM 4275 C C . LEU A 1 528 ? 28.432 7.470 -20.467 1.00 85.62 528 LEU A C 1
ATOM 4277 O O . LEU A 1 528 ? 28.523 6.748 -19.486 1.00 85.62 528 LEU A O 1
ATOM 4281 N N . LEU A 1 529 ? 29.478 8.104 -21.004 1.00 79.00 529 LEU A N 1
ATOM 4282 C CA . LEU A 1 529 ? 30.840 8.049 -20.467 1.00 79.00 529 LEU A CA 1
ATOM 4283 C C . LEU A 1 529 ? 30.909 8.431 -18.986 1.00 79.00 529 LEU A C 1
ATOM 4285 O O . LEU A 1 529 ? 31.563 7.752 -18.203 1.00 79.00 529 LEU A O 1
ATOM 4289 N N . ARG A 1 530 ? 30.236 9.521 -18.602 1.00 84.38 530 ARG A N 1
ATOM 4290 C CA . ARG A 1 530 ? 30.193 9.963 -17.201 1.00 84.38 530 ARG A CA 1
ATOM 4291 C C . ARG A 1 530 ? 29.466 8.951 -16.327 1.00 84.38 530 ARG A C 1
ATOM 4293 O O . ARG A 1 530 ? 30.003 8.564 -15.306 1.00 84.38 530 ARG A O 1
ATOM 4300 N N . VAL A 1 531 ? 28.310 8.466 -16.784 1.00 87.94 531 VAL A N 1
ATOM 4301 C CA . VAL A 1 531 ? 27.554 7.428 -16.068 1.00 87.94 531 VAL A CA 1
ATOM 4302 C C . VAL A 1 531 ? 28.394 6.164 -15.868 1.00 87.94 531 VAL A C 1
ATOM 4304 O O . VAL A 1 531 ? 28.411 5.622 -14.771 1.00 87.94 531 VAL A O 1
ATOM 4307 N N . PHE A 1 532 ? 29.112 5.704 -16.898 1.00 86.75 532 PHE A N 1
ATOM 4308 C CA . PHE A 1 532 ? 29.999 4.548 -16.772 1.00 86.75 532 PHE A CA 1
ATOM 4309 C C . PHE A 1 532 ? 31.127 4.802 -15.769 1.00 86.75 532 PHE A C 1
ATOM 4311 O O . PHE A 1 532 ? 31.411 3.933 -14.955 1.00 86.75 532 PHE A O 1
ATOM 4318 N N . ALA A 1 533 ? 31.754 5.981 -15.812 1.00 81.56 533 ALA A N 1
ATOM 4319 C CA . ALA A 1 533 ? 32.812 6.338 -14.874 1.00 81.56 533 ALA A CA 1
ATOM 4320 C C . ALA A 1 533 ? 32.313 6.346 -13.422 1.00 81.56 533 ALA A C 1
ATOM 4322 O O . ALA A 1 533 ? 32.994 5.798 -12.561 1.00 81.56 533 ALA A O 1
ATOM 4323 N N . ASP A 1 534 ? 31.122 6.897 -13.173 1.00 85.31 534 ASP A N 1
ATOM 4324 C CA . ASP A 1 534 ? 30.505 6.920 -11.842 1.00 85.31 534 ASP A CA 1
ATOM 4325 C C . ASP A 1 534 ? 30.322 5.488 -11.299 1.00 85.31 534 ASP A C 1
ATOM 4327 O O . ASP A 1 534 ? 30.763 5.186 -10.194 1.00 85.31 534 ASP A O 1
ATOM 4331 N N . VAL A 1 535 ? 29.773 4.578 -12.115 1.00 85.12 535 VAL A N 1
ATOM 4332 C CA . VAL A 1 535 ? 29.576 3.162 -11.742 1.00 85.12 535 VAL A CA 1
ATOM 4333 C C . VAL A 1 535 ? 30.910 2.409 -11.626 1.00 85.12 535 VAL A C 1
ATOM 4335 O O . VAL A 1 535 ? 31.066 1.537 -10.772 1.00 85.12 535 VAL A O 1
ATOM 4338 N N . TYR A 1 536 ? 31.902 2.739 -12.460 1.00 85.06 536 TYR A N 1
ATOM 4339 C CA . TYR A 1 536 ? 33.194 2.050 -12.496 1.00 85.06 536 TYR A CA 1
ATOM 4340 C C . TYR A 1 536 ? 33.946 2.108 -11.172 1.00 85.06 536 TYR A C 1
ATOM 4342 O O . TYR A 1 536 ? 34.495 1.097 -10.736 1.00 85.06 536 TYR A O 1
ATOM 4350 N N . TYR A 1 537 ? 33.990 3.275 -10.533 1.00 81.31 537 TYR A N 1
ATOM 4351 C CA . TYR A 1 537 ? 34.734 3.413 -9.284 1.00 81.31 537 TYR A CA 1
ATOM 4352 C C . TYR A 1 537 ? 34.078 2.658 -8.124 1.00 81.31 537 TYR A C 1
ATOM 4354 O O . TYR A 1 537 ? 34.789 2.214 -7.223 1.00 81.31 537 TYR A O 1
ATOM 4362 N N . GLU A 1 538 ? 32.760 2.465 -8.170 1.00 83.00 538 GLU A N 1
ATOM 4363 C CA . GLU A 1 538 ? 32.002 1.711 -7.167 1.00 83.00 538 GLU A CA 1
ATOM 4364 C C . GLU A 1 538 ? 32.091 0.191 -7.386 1.00 83.00 538 GLU A C 1
ATOM 4366 O O . GLU A 1 538 ? 32.124 -0.565 -6.417 1.00 83.00 538 GLU A O 1
ATOM 4371 N N . HIS A 1 539 ? 32.211 -0.256 -8.643 1.00 86.06 539 HIS A N 1
ATOM 4372 C CA . HIS A 1 539 ? 32.105 -1.668 -9.042 1.00 86.06 539 HIS A CA 1
ATOM 4373 C C . HIS A 1 539 ? 33.288 -2.171 -9.881 1.00 86.06 539 HIS A C 1
ATOM 4375 O O . HIS A 1 539 ? 33.134 -2.956 -10.824 1.00 86.06 539 HIS A O 1
ATOM 4381 N N . LYS A 1 540 ? 34.495 -1.682 -9.581 1.00 85.06 540 LYS A N 1
ATOM 4382 C CA . LYS A 1 540 ? 35.687 -1.950 -10.395 1.00 85.06 540 LYS A CA 1
ATOM 4383 C C . LYS A 1 540 ? 35.935 -3.448 -10.608 1.00 85.06 540 LYS A C 1
ATOM 4385 O O . LYS A 1 540 ? 36.140 -3.868 -11.741 1.00 85.06 540 LYS A O 1
ATOM 4390 N N . SER A 1 541 ? 35.909 -4.251 -9.544 1.00 85.81 541 SER A N 1
ATOM 4391 C CA . SER A 1 541 ? 36.178 -5.698 -9.603 1.00 85.81 541 SER A CA 1
ATOM 4392 C C . SER A 1 541 ? 35.201 -6.458 -10.499 1.00 85.81 541 SER A C 1
ATOM 4394 O O . SER A 1 541 ? 35.586 -7.360 -11.240 1.00 85.81 541 SER A O 1
ATOM 4396 N N . GLU A 1 542 ? 33.929 -6.097 -10.434 1.00 89.31 542 GLU A N 1
ATOM 4397 C CA . GLU A 1 542 ? 32.851 -6.713 -11.186 1.00 89.31 542 GLU A CA 1
ATOM 4398 C C . GLU A 1 542 ? 32.965 -6.340 -12.662 1.00 89.31 542 GLU A C 1
ATOM 4400 O O . GLU A 1 542 ? 32.841 -7.203 -13.530 1.00 89.31 542 GLU A O 1
ATOM 4405 N N . ILE A 1 543 ? 33.299 -5.081 -12.957 1.00 86.50 543 ILE A N 1
ATOM 4406 C CA . ILE A 1 543 ? 33.556 -4.618 -14.323 1.00 86.50 543 ILE A CA 1
ATOM 4407 C C . ILE A 1 543 ? 34.802 -5.287 -14.914 1.00 86.50 543 ILE A C 1
ATOM 4409 O O . ILE A 1 543 ? 34.756 -5.712 -16.069 1.00 86.50 543 ILE A O 1
ATOM 4413 N N . ASP A 1 544 ? 35.880 -5.453 -14.139 1.00 84.94 544 ASP A N 1
ATOM 4414 C CA . ASP A 1 544 ? 37.060 -6.221 -14.562 1.00 84.94 544 ASP A CA 1
ATOM 4415 C C . ASP A 1 544 ? 36.641 -7.628 -15.026 1.00 84.94 544 ASP A C 1
ATOM 4417 O O . ASP A 1 544 ? 37.018 -8.076 -16.113 1.00 84.94 544 ASP A O 1
ATOM 4421 N N . LYS A 1 545 ? 35.807 -8.310 -14.228 1.00 87.38 545 LYS A N 1
ATOM 4422 C CA . LYS A 1 545 ? 35.272 -9.638 -14.555 1.00 87.38 545 LYS A CA 1
ATOM 4423 C C . LYS A 1 545 ? 34.435 -9.613 -15.838 1.00 87.38 545 LYS A C 1
ATOM 4425 O O . LYS A 1 545 ? 34.715 -10.386 -16.748 1.00 87.38 545 LYS A O 1
ATOM 4430 N N . ILE A 1 546 ? 33.483 -8.687 -15.956 1.00 86.25 546 ILE A N 1
ATOM 4431 C CA . ILE A 1 546 ? 32.595 -8.554 -17.126 1.00 86.25 546 ILE A CA 1
ATOM 4432 C C . ILE A 1 546 ? 33.382 -8.433 -18.439 1.00 86.25 546 ILE A C 1
ATOM 4434 O O . ILE A 1 546 ? 33.022 -9.022 -19.465 1.00 86.25 546 ILE A O 1
ATOM 4438 N N . LEU A 1 547 ? 34.463 -7.653 -18.422 1.00 84.06 547 LEU A N 1
ATOM 4439 C CA . LEU A 1 547 ? 35.287 -7.413 -19.604 1.00 84.06 547 LEU A CA 1
ATOM 4440 C C . LEU A 1 547 ? 36.190 -8.607 -19.929 1.00 84.06 547 LEU A C 1
ATOM 4442 O O . LEU A 1 547 ? 36.380 -8.909 -21.114 1.00 84.06 547 LEU A O 1
ATOM 4446 N N . ASN A 1 548 ? 36.703 -9.296 -18.908 1.00 84.69 548 ASN A N 1
ATOM 4447 C CA . ASN A 1 548 ? 37.502 -10.512 -19.062 1.00 84.69 548 ASN A CA 1
ATOM 4448 C C . ASN A 1 548 ? 36.667 -11.688 -19.584 1.00 84.69 548 ASN A C 1
ATOM 4450 O O . ASN A 1 548 ? 37.114 -12.398 -20.485 1.00 84.69 548 ASN A O 1
ATOM 4454 N N . ASP A 1 549 ? 35.430 -11.823 -19.105 1.00 87.31 549 ASP A N 1
ATOM 4455 C CA . ASP A 1 549 ? 34.492 -12.886 -19.488 1.00 87.31 549 ASP A CA 1
ATOM 4456 C C . ASP A 1 549 ? 33.880 -12.670 -20.885 1.00 87.31 549 ASP A C 1
ATOM 4458 O O . ASP A 1 549 ? 33.120 -13.495 -21.387 1.00 87.31 549 ASP A O 1
ATOM 4462 N N . LYS A 1 550 ? 34.240 -11.570 -21.561 1.00 85.62 550 LYS A N 1
ATOM 4463 C CA . LYS A 1 550 ? 33.777 -11.219 -22.914 1.00 85.62 550 LYS A CA 1
ATOM 4464 C C . LYS A 1 550 ? 32.261 -11.081 -23.064 1.00 85.62 550 LYS A C 1
ATOM 4466 O O . LYS A 1 550 ? 31.732 -11.256 -24.159 1.00 85.62 550 LYS A O 1
ATOM 4471 N N . ILE A 1 551 ? 31.581 -10.665 -21.997 1.00 85.81 551 ILE A N 1
ATOM 4472 C CA . ILE A 1 551 ? 30.144 -10.349 -22.026 1.00 85.81 551 ILE A CA 1
ATOM 4473 C C . ILE A 1 551 ? 29.867 -9.179 -22.987 1.00 85.81 551 ILE A C 1
ATOM 4475 O O . ILE A 1 551 ? 28.900 -9.180 -23.754 1.00 85.81 551 ILE A O 1
ATOM 4479 N N . LEU A 1 552 ? 30.745 -8.173 -22.976 1.00 85.56 552 LEU A N 1
ATOM 4480 C CA . LEU A 1 552 ? 30.725 -7.073 -23.937 1.00 85.56 552 LEU A CA 1
ATOM 4481 C C . LEU A 1 552 ? 31.597 -7.408 -25.147 1.00 85.56 552 LEU A C 1
ATOM 4483 O O . LEU A 1 552 ? 32.722 -7.894 -24.986 1.00 85.56 552 LEU A O 1
ATOM 4487 N N . SER A 1 553 ? 31.094 -7.121 -26.347 1.00 83.75 553 SER A N 1
ATOM 4488 C CA . SER A 1 553 ? 31.825 -7.360 -27.592 1.00 83.75 553 SER A CA 1
ATOM 4489 C C . SER A 1 553 ? 33.111 -6.528 -27.658 1.00 83.75 553 SER A C 1
ATOM 4491 O O . SER A 1 553 ? 33.233 -5.503 -26.988 1.00 83.75 553 SER A O 1
ATOM 4493 N N . ASP A 1 554 ? 34.104 -6.984 -28.428 1.00 79.69 554 ASP A N 1
ATOM 4494 C CA . ASP A 1 554 ? 35.423 -6.331 -28.504 1.00 79.69 554 ASP A CA 1
ATOM 4495 C C . ASP A 1 554 ? 35.350 -4.905 -29.080 1.00 79.69 554 ASP A C 1
ATOM 4497 O O . ASP A 1 554 ? 36.168 -4.053 -28.748 1.00 79.69 554 ASP A O 1
ATOM 4501 N N . ASP A 1 555 ? 34.339 -4.637 -29.905 1.00 80.00 555 ASP A N 1
ATOM 4502 C CA . ASP A 1 555 ? 34.017 -3.329 -30.476 1.00 80.00 555 ASP A CA 1
ATOM 4503 C C . ASP A 1 555 ? 33.135 -2.461 -29.561 1.00 80.00 555 ASP A C 1
ATOM 4505 O O . ASP A 1 555 ? 32.809 -1.331 -29.925 1.00 80.00 555 ASP A O 1
ATOM 4509 N N . ASN A 1 556 ? 32.740 -2.956 -28.380 1.00 81.62 556 ASN A N 1
ATOM 4510 C CA . ASN A 1 556 ? 31.918 -2.188 -27.456 1.00 81.62 556 ASN A CA 1
ATOM 4511 C C . ASN A 1 556 ? 32.735 -1.025 -26.861 1.00 81.62 556 ASN A C 1
ATOM 4513 O O . ASN A 1 556 ? 33.741 -1.272 -26.184 1.00 81.62 556 ASN A O 1
ATOM 4517 N N . PRO A 1 557 ? 32.284 0.233 -27.017 1.00 80.38 557 PRO A N 1
ATOM 4518 C CA . PRO A 1 557 ? 32.999 1.400 -26.515 1.00 80.38 557 PRO A CA 1
ATOM 4519 C C . PRO A 1 557 ? 33.323 1.356 -25.017 1.00 80.38 557 PRO A C 1
ATOM 4521 O O . PRO A 1 557 ? 34.338 1.909 -24.608 1.00 80.38 557 PRO A O 1
ATOM 4524 N N . ILE A 1 558 ? 32.541 0.646 -24.192 1.00 80.25 558 ILE A N 1
ATOM 4525 C CA . ILE A 1 558 ? 32.830 0.466 -22.757 1.00 80.25 558 ILE A CA 1
ATOM 4526 C C . ILE A 1 558 ? 34.231 -0.115 -22.510 1.00 80.25 558 ILE A C 1
ATOM 4528 O O . ILE A 1 558 ? 34.890 0.286 -21.552 1.00 80.25 558 ILE A O 1
ATOM 4532 N N . ARG A 1 559 ? 34.719 -1.031 -23.359 1.00 77.62 559 ARG A N 1
ATOM 4533 C CA . ARG A 1 559 ? 36.069 -1.611 -23.211 1.00 77.62 559 ARG A CA 1
ATOM 4534 C C . ARG A 1 559 ? 37.149 -0.541 -23.290 1.00 77.62 559 ARG A C 1
ATOM 4536 O O . ARG A 1 559 ? 38.058 -0.491 -22.469 1.00 77.62 559 ARG A O 1
ATOM 4543 N N . GLU A 1 560 ? 37.004 0.337 -24.266 1.00 71.44 560 GLU A N 1
ATOM 4544 C CA . GLU A 1 560 ? 37.880 1.479 -24.482 1.00 71.44 560 GLU A CA 1
ATOM 4545 C C . GLU A 1 560 ? 37.780 2.488 -23.324 1.00 71.44 560 GLU A C 1
ATOM 4547 O O . GLU A 1 560 ? 38.802 2.967 -22.826 1.00 71.44 560 GLU A O 1
ATOM 4552 N N . MET A 1 561 ? 36.569 2.733 -22.811 1.00 71.94 561 MET A N 1
ATOM 4553 C CA . MET A 1 561 ? 36.337 3.579 -21.630 1.00 71.94 561 MET A CA 1
ATOM 4554 C C . MET A 1 561 ? 37.037 3.039 -20.385 1.00 71.94 561 MET A C 1
ATOM 4556 O O . MET A 1 561 ? 37.683 3.785 -19.648 1.00 71.94 561 MET A O 1
ATOM 4560 N N . TYR A 1 562 ? 36.930 1.737 -20.160 1.00 74.44 562 TYR A N 1
ATOM 4561 C CA . TYR A 1 562 ? 37.569 1.054 -19.050 1.00 74.44 562 TYR A CA 1
ATOM 4562 C C . TYR A 1 562 ? 39.094 1.175 -19.104 1.00 74.44 562 TYR A C 1
ATOM 4564 O O . TYR A 1 562 ? 39.711 1.527 -18.098 1.00 74.44 562 TYR A O 1
ATOM 4572 N N . SER A 1 563 ? 39.708 0.985 -20.279 1.00 68.25 563 SER A N 1
ATOM 4573 C CA . SER A 1 563 ? 41.153 1.183 -20.448 1.00 68.25 563 SER A CA 1
ATOM 4574 C C . SER A 1 563 ? 41.586 2.607 -20.080 1.00 68.25 563 SER A C 1
ATOM 4576 O O . SER A 1 563 ? 42.607 2.789 -19.417 1.00 68.25 563 SER A O 1
ATOM 4578 N N . ILE A 1 564 ? 40.796 3.624 -20.446 1.00 65.75 564 ILE A N 1
ATOM 4579 C CA . ILE A 1 564 ? 41.063 5.026 -20.082 1.00 65.75 564 ILE A CA 1
ATOM 4580 C C . ILE A 1 564 ? 41.011 5.226 -18.558 1.00 65.75 564 ILE A C 1
ATOM 4582 O O . ILE A 1 564 ? 41.905 5.861 -17.995 1.00 65.75 564 ILE A O 1
ATOM 4586 N N . LEU A 1 565 ? 40.002 4.672 -17.879 1.00 66.75 565 LEU A N 1
ATOM 4587 C CA . LEU A 1 565 ? 39.835 4.806 -16.425 1.00 66.75 565 LEU A CA 1
ATOM 4588 C C . LEU A 1 565 ? 40.889 4.027 -15.629 1.00 66.75 565 LEU A C 1
ATOM 4590 O O . LEU A 1 565 ? 41.366 4.513 -14.602 1.00 66.75 565 LEU A O 1
ATOM 4594 N N . GLN A 1 566 ? 41.302 2.849 -16.105 1.00 64.94 566 GLN A N 1
ATOM 4595 C CA . GLN A 1 566 ? 42.433 2.122 -15.532 1.00 64.94 566 GLN A CA 1
ATOM 4596 C C . GLN A 1 566 ? 43.718 2.947 -15.602 1.00 64.94 566 GLN A C 1
ATOM 4598 O O . GLN A 1 566 ? 44.415 3.071 -14.596 1.00 64.94 566 GLN A O 1
ATOM 4603 N N . MET A 1 567 ? 44.005 3.554 -16.757 1.00 58.16 567 MET A N 1
ATOM 4604 C CA . MET A 1 567 ? 45.177 4.414 -16.918 1.00 58.16 567 MET A CA 1
ATOM 4605 C C . MET A 1 567 ? 45.125 5.623 -15.979 1.00 58.16 567 MET A C 1
ATOM 4607 O O . MET A 1 567 ? 46.114 5.897 -15.302 1.00 58.16 567 MET A O 1
ATOM 4611 N N . ALA A 1 568 ? 43.978 6.303 -15.867 1.00 56.66 568 ALA A N 1
ATOM 4612 C CA . ALA A 1 568 ? 43.800 7.419 -14.934 1.00 56.66 568 ALA A CA 1
ATOM 4613 C C . ALA A 1 568 ? 44.054 7.005 -13.472 1.00 56.66 568 ALA A C 1
ATOM 4615 O O . ALA A 1 568 ? 44.821 7.660 -12.771 1.00 56.66 568 ALA A O 1
ATOM 4616 N N . ALA A 1 569 ? 43.504 5.865 -13.040 1.00 59.81 569 ALA A N 1
ATOM 4617 C CA . ALA A 1 569 ? 43.719 5.340 -11.692 1.00 59.81 569 ALA A CA 1
ATOM 4618 C C . ALA A 1 569 ? 45.186 4.962 -11.423 1.00 59.81 569 ALA A C 1
ATOM 4620 O O . ALA A 1 569 ? 45.662 5.112 -10.298 1.00 59.81 569 ALA A O 1
ATOM 4621 N N . ILE A 1 570 ? 45.916 4.482 -12.437 1.00 56.50 570 ILE A N 1
ATOM 4622 C CA . ILE A 1 570 ? 47.355 4.229 -12.315 1.00 56.50 570 ILE A CA 1
ATOM 4623 C C . ILE A 1 570 ? 48.107 5.553 -12.131 1.00 56.50 570 ILE A C 1
ATOM 4625 O O . ILE A 1 570 ? 48.948 5.630 -11.242 1.00 56.50 570 ILE A O 1
ATOM 4629 N N . PHE A 1 571 ? 47.785 6.601 -12.896 1.00 53.09 571 PHE A N 1
ATOM 4630 C CA . PHE A 1 571 ? 48.402 7.921 -12.715 1.00 53.09 571 PHE A CA 1
ATOM 4631 C C . PHE A 1 571 ? 48.115 8.519 -11.332 1.00 53.09 571 PHE A C 1
ATOM 4633 O O . PHE A 1 571 ? 49.038 9.008 -10.683 1.00 53.09 571 PHE A O 1
ATOM 4640 N N . ASP A 1 572 ? 46.879 8.421 -10.840 1.00 54.56 572 ASP A N 1
ATOM 4641 C CA . ASP A 1 572 ? 46.513 8.901 -9.502 1.00 54.56 572 ASP A CA 1
ATOM 4642 C C . ASP A 1 572 ? 47.220 8.109 -8.396 1.00 54.56 572 ASP A C 1
ATOM 4644 O O . ASP A 1 572 ? 47.742 8.696 -7.449 1.00 54.56 572 ASP A O 1
ATOM 4648 N N . LYS A 1 573 ? 47.313 6.781 -8.541 1.00 50.25 573 LYS A N 1
ATOM 4649 C CA . LYS A 1 573 ? 48.026 5.908 -7.600 1.00 50.25 573 LYS A CA 1
ATOM 4650 C C . LYS A 1 573 ? 49.526 6.185 -7.588 1.00 50.25 573 LYS A C 1
ATOM 4652 O O . LYS A 1 573 ? 50.134 6.229 -6.521 1.00 50.25 573 LYS A O 1
ATOM 4657 N N . VAL A 1 574 ? 50.116 6.401 -8.760 1.00 47.25 574 VAL A N 1
ATOM 4658 C CA . VAL A 1 574 ? 51.514 6.813 -8.891 1.00 47.25 574 VAL A CA 1
ATOM 4659 C C . VAL A 1 574 ? 51.723 8.184 -8.230 1.00 47.25 574 VAL A C 1
ATOM 4661 O O . VAL A 1 574 ? 52.674 8.340 -7.476 1.00 47.25 574 VAL A O 1
ATOM 4664 N N . ASN A 1 575 ? 50.802 9.137 -8.388 1.00 48.69 575 ASN A N 1
ATOM 4665 C CA . ASN A 1 575 ? 50.851 10.419 -7.674 1.00 48.69 575 ASN A CA 1
ATOM 4666 C C . ASN A 1 575 ? 50.667 10.277 -6.143 1.00 48.69 575 ASN A C 1
ATOM 4668 O O . ASN A 1 575 ? 51.222 11.069 -5.383 1.00 48.69 575 ASN A O 1
ATOM 4672 N N . SER A 1 576 ? 49.889 9.299 -5.658 1.00 45.88 576 SER A N 1
ATOM 4673 C CA . SER A 1 576 ? 49.561 9.159 -4.228 1.00 45.88 576 SER A CA 1
ATOM 4674 C C . SER A 1 576 ? 50.521 8.270 -3.426 1.00 45.88 576 SER A C 1
ATOM 4676 O O . SER A 1 576 ? 50.870 8.624 -2.302 1.00 45.88 576 SER A O 1
ATOM 4678 N N . GLU A 1 577 ? 50.939 7.115 -3.962 1.00 42.28 577 GLU A N 1
ATOM 4679 C CA . GLU A 1 577 ? 51.896 6.199 -3.304 1.00 42.28 577 GLU A CA 1
ATOM 4680 C C . GLU A 1 577 ? 53.323 6.750 -3.359 1.00 42.28 577 GLU A C 1
ATOM 4682 O O . GLU A 1 577 ? 54.118 6.511 -2.453 1.00 42.28 577 GLU A O 1
ATOM 4687 N N . TYR A 1 578 ? 53.624 7.563 -4.373 1.00 45.69 578 TYR A N 1
ATOM 4688 C CA . TYR A 1 578 ? 54.879 8.297 -4.481 1.00 45.69 578 TYR A CA 1
ATOM 4689 C C . TYR A 1 578 ? 54.713 9.750 -4.031 1.00 45.69 578 TYR A C 1
ATOM 4691 O O . TYR A 1 578 ? 55.408 10.634 -4.530 1.00 45.69 578 TYR A O 1
ATOM 4699 N N . ARG A 1 579 ? 53.911 9.975 -2.971 1.00 39.16 579 ARG A N 1
ATOM 4700 C CA . ARG A 1 579 ? 54.043 11.160 -2.094 1.00 39.16 579 ARG A CA 1
ATOM 4701 C C . ARG A 1 579 ? 55.455 11.325 -1.516 1.00 39.16 579 ARG A C 1
ATOM 4703 O O . ARG A 1 579 ? 55.728 12.335 -0.886 1.00 39.16 579 ARG A O 1
ATOM 4710 N N . ASN A 1 580 ? 56.368 10.397 -1.798 1.00 39.78 580 ASN A N 1
ATOM 4711 C CA . ASN A 1 580 ? 57.804 10.654 -1.836 1.00 39.78 580 ASN A CA 1
ATOM 4712 C C . ASN A 1 580 ? 58.171 11.465 -3.090 1.00 39.78 580 ASN A C 1
ATOM 4714 O O . ASN A 1 580 ? 59.021 11.075 -3.896 1.00 39.78 580 ASN A O 1
ATOM 4718 N N . ASN A 1 581 ? 57.534 12.632 -3.179 1.00 46.06 581 ASN A N 1
ATOM 4719 C CA . ASN A 1 581 ? 57.945 13.795 -3.935 1.00 46.06 581 ASN A CA 1
ATOM 4720 C C . ASN A 1 581 ? 57.638 13.814 -5.435 1.00 46.06 581 ASN A C 1
ATOM 4722 O O . ASN A 1 581 ? 57.656 14.908 -5.977 1.00 46.06 581 ASN A O 1
ATOM 4726 N N . LEU A 1 582 ? 57.273 12.711 -6.106 1.00 41.88 582 LEU A N 1
ATOM 4727 C CA . LEU A 1 582 ? 57.016 12.709 -7.558 1.00 41.88 582 LEU A CA 1
ATOM 4728 C C . LEU A 1 582 ? 55.595 13.207 -7.916 1.00 41.88 582 LEU A C 1
ATOM 4730 O O . LEU A 1 582 ? 54.600 12.569 -7.590 1.00 41.88 582 LEU A O 1
ATOM 4734 N N . SER A 1 583 ? 55.503 14.316 -8.650 1.00 45.09 583 SER A N 1
ATOM 4735 C CA . SER A 1 583 ? 54.286 14.872 -9.251 1.00 45.09 583 SER A CA 1
ATOM 4736 C C . SER A 1 583 ? 54.311 14.697 -10.766 1.00 45.09 583 SER A C 1
ATOM 4738 O O . SER A 1 583 ? 55.300 15.019 -11.426 1.00 45.09 583 SER A O 1
ATOM 4740 N N . PHE A 1 584 ? 53.214 14.187 -11.321 1.00 47.25 584 PHE A N 1
ATOM 4741 C CA . PHE A 1 584 ? 53.055 13.974 -12.755 1.00 47.25 584 PHE A CA 1
ATOM 4742 C C . PHE A 1 584 ? 52.165 15.086 -13.328 1.00 47.25 584 PHE A C 1
ATOM 4744 O O . PHE A 1 584 ? 50.943 15.043 -13.191 1.00 47.25 584 PHE A O 1
ATOM 4751 N N . ASP A 1 585 ? 52.779 16.100 -13.948 1.00 44.34 585 ASP A N 1
ATOM 4752 C CA . ASP A 1 585 ? 52.093 17.262 -14.536 1.00 44.34 585 ASP A CA 1
ATOM 4753 C C . ASP A 1 585 ? 52.154 17.229 -16.074 1.00 44.34 585 ASP A C 1
ATOM 4755 O O . ASP A 1 585 ? 53.184 16.937 -16.696 1.00 44.34 585 ASP A O 1
ATOM 4759 N N . ARG A 1 586 ? 51.032 17.558 -16.716 1.00 41.38 586 ARG A N 1
ATOM 4760 C CA . ARG A 1 586 ? 50.885 17.552 -18.175 1.00 41.38 586 ARG A CA 1
ATOM 4761 C C . ARG A 1 586 ? 51.209 18.939 -18.728 1.00 41.38 586 ARG A C 1
ATOM 4763 O O . ARG A 1 586 ? 50.372 19.839 -18.684 1.00 41.38 586 ARG A O 1
ATOM 4770 N N . ARG A 1 587 ? 52.382 19.102 -19.361 1.00 38.28 587 ARG A N 1
ATOM 4771 C CA . ARG A 1 587 ? 52.779 20.364 -20.024 1.00 38.28 587 ARG A CA 1
ATOM 4772 C C . ARG A 1 587 ? 53.203 20.157 -21.473 1.00 38.28 587 ARG A C 1
ATOM 4774 O O . ARG A 1 587 ? 54.355 19.858 -21.784 1.00 38.28 587 ARG A O 1
ATOM 4781 N N . GLY A 1 588 ? 52.264 20.369 -22.391 1.00 42.75 588 GLY A N 1
ATOM 4782 C CA . GLY A 1 588 ? 52.529 20.238 -23.824 1.00 42.75 588 GLY A CA 1
ATOM 4783 C C . GLY A 1 588 ? 52.866 18.794 -24.210 1.00 42.75 588 GLY A C 1
ATOM 4784 O O . GLY A 1 588 ? 52.004 17.928 -24.124 1.00 42.75 588 GLY A O 1
ATOM 4785 N N . ARG A 1 589 ? 54.105 18.542 -24.653 1.00 28.38 589 ARG A N 1
ATOM 4786 C CA . ARG A 1 589 ? 54.576 17.240 -25.187 1.00 28.38 589 ARG A CA 1
ATOM 4787 C C . ARG A 1 589 ? 55.320 16.376 -24.180 1.00 28.38 589 ARG A C 1
ATOM 4789 O O . ARG A 1 589 ? 55.912 15.367 -24.546 1.00 28.38 589 ARG A O 1
ATOM 4796 N N . TYR A 1 590 ? 55.369 16.826 -22.942 1.00 35.41 590 TYR A N 1
ATOM 4797 C CA . TYR A 1 590 ? 56.113 16.172 -21.890 1.00 35.41 590 TYR A CA 1
ATOM 4798 C C . TYR A 1 590 ? 55.117 15.789 -20.801 1.00 35.41 590 TYR A C 1
ATOM 4800 O O . TYR A 1 590 ? 54.288 16.609 -20.394 1.00 35.41 590 TYR A O 1
ATOM 4808 N N . ILE A 1 591 ? 55.209 14.547 -20.335 1.00 41.56 591 ILE A N 1
ATOM 4809 C CA . ILE A 1 591 ? 54.781 14.222 -18.978 1.00 41.56 591 ILE A CA 1
ATOM 4810 C C . ILE A 1 591 ? 55.943 14.693 -18.113 1.00 41.56 591 ILE A C 1
ATOM 4812 O O . ILE A 1 591 ? 57.028 14.111 -18.172 1.00 41.56 591 ILE A O 1
ATOM 4816 N N . MET A 1 592 ? 55.770 15.814 -17.411 1.00 42.38 592 MET A N 1
ATOM 4817 C CA . MET A 1 592 ? 56.761 16.209 -16.421 1.00 42.38 592 MET A CA 1
ATOM 4818 C C . MET A 1 592 ? 56.562 15.336 -15.201 1.00 42.38 592 MET A C 1
ATOM 4820 O O . MET A 1 592 ? 55.481 15.314 -14.626 1.00 42.38 592 MET A O 1
ATOM 4824 N N . ILE A 1 593 ? 57.628 14.646 -14.828 1.00 45.66 593 ILE A N 1
ATOM 4825 C CA . ILE A 1 593 ? 57.730 13.954 -13.558 1.00 45.66 593 ILE A CA 1
ATOM 4826 C C . ILE A 1 593 ? 58.658 14.824 -12.705 1.00 45.66 593 ILE A C 1
ATOM 4828 O O . ILE A 1 593 ? 59.863 14.880 -12.954 1.00 45.66 593 ILE A O 1
ATOM 4832 N N . SER A 1 594 ? 58.096 15.588 -11.778 1.00 46.19 594 SER A N 1
ATOM 4833 C CA . SER A 1 594 ? 58.834 16.506 -10.896 1.00 46.19 594 SER A CA 1
ATOM 4834 C C . SER A 1 594 ? 58.970 15.896 -9.514 1.00 46.19 594 SER A C 1
ATOM 4836 O O . SER A 1 594 ? 57.973 15.399 -9.017 1.00 46.19 594 SER A O 1
ATOM 4838 N N . SER A 1 595 ? 60.153 15.943 -8.887 1.00 43.53 595 SER A N 1
ATOM 4839 C CA . SER A 1 595 ? 60.329 15.503 -7.495 1.00 43.53 595 SER A CA 1
ATOM 4840 C C . SER A 1 595 ? 60.768 16.627 -6.558 1.00 43.53 595 SER A C 1
ATOM 4842 O O . SER A 1 595 ? 61.813 17.225 -6.798 1.00 43.53 595 SER A O 1
ATOM 4844 N N . GLU A 1 596 ? 59.992 16.903 -5.503 1.00 41.97 596 GLU A N 1
ATOM 4845 C CA . GLU A 1 596 ? 60.349 17.830 -4.405 1.00 41.97 596 GLU A CA 1
ATOM 4846 C C . GLU A 1 596 ? 61.622 17.428 -3.617 1.00 41.97 596 GLU A C 1
ATOM 4848 O O . GLU A 1 596 ? 62.290 18.309 -3.096 1.00 41.97 596 GLU A O 1
ATOM 4853 N N . GLU A 1 597 ? 62.045 16.154 -3.581 1.00 43.12 597 GLU A N 1
ATOM 4854 C CA . GLU A 1 597 ? 63.207 15.696 -2.775 1.00 43.12 597 GLU A CA 1
ATOM 4855 C C . GLU A 1 597 ? 64.543 15.682 -3.525 1.00 43.12 597 GLU A C 1
ATOM 4857 O O . GLU A 1 597 ? 65.586 15.385 -2.949 1.00 43.12 597 GLU A O 1
ATOM 4862 N N . LEU A 1 598 ? 64.542 15.940 -4.829 1.00 43.25 598 LEU A N 1
ATOM 4863 C CA . LEU A 1 598 ? 65.779 15.964 -5.614 1.00 43.25 598 LEU A CA 1
ATOM 4864 C C . LEU A 1 598 ? 66.430 17.362 -5.634 1.00 43.25 598 LEU A C 1
ATOM 4866 O O . LEU A 1 598 ? 67.371 17.593 -6.402 1.00 43.25 598 LEU A O 1
ATOM 4870 N N . SER A 1 599 ? 65.920 18.293 -4.816 1.00 39.91 599 SER A N 1
ATOM 4871 C CA . SER A 1 599 ? 66.535 19.598 -4.557 1.00 39.91 599 SER A CA 1
ATOM 4872 C C . SER A 1 599 ? 67.560 19.588 -3.426 1.00 39.91 599 SER A C 1
ATOM 4874 O O . SER A 1 599 ? 68.311 20.556 -3.325 1.00 39.91 599 SER A O 1
ATOM 4876 N N . ASP A 1 600 ? 67.622 18.533 -2.611 1.00 38.34 600 ASP A N 1
ATOM 4877 C CA . ASP A 1 600 ? 68.609 18.450 -1.538 1.00 38.34 600 ASP A CA 1
ATOM 4878 C C . ASP A 1 600 ? 69.912 17.850 -2.075 1.00 38.34 600 ASP A C 1
ATOM 4880 O O . ASP A 1 600 ? 69.928 16.842 -2.788 1.00 38.34 600 ASP A O 1
ATOM 4884 N N . GLU A 1 601 ? 71.017 18.540 -1.795 1.00 42.06 601 GLU A N 1
ATOM 4885 C CA . GLU A 1 601 ? 72.359 18.144 -2.208 1.00 42.06 601 GLU A CA 1
ATOM 4886 C C . GLU A 1 601 ? 72.642 16.681 -1.844 1.00 42.06 601 GLU A C 1
ATOM 4888 O O . GLU A 1 601 ? 72.250 16.188 -0.788 1.00 42.06 601 GLU A O 1
ATOM 4893 N N . PHE A 1 602 ? 73.356 15.981 -2.732 1.00 43.66 602 PHE A N 1
ATOM 4894 C CA . PHE A 1 602 ? 73.824 14.603 -2.556 1.00 43.66 602 PHE A CA 1
ATOM 4895 C C . PHE A 1 602 ? 74.899 14.494 -1.456 1.00 43.66 602 PHE A C 1
ATOM 4897 O O . PHE A 1 602 ? 76.024 14.056 -1.702 1.00 43.66 602 PHE A O 1
ATOM 4904 N N . THR A 1 603 ? 74.558 14.885 -0.234 1.00 41.88 603 THR A N 1
ATOM 4905 C CA . THR A 1 603 ? 75.382 14.776 0.964 1.00 41.88 603 THR A CA 1
ATOM 4906 C C . THR A 1 603 ? 74.504 14.314 2.128 1.00 41.88 603 THR A C 1
ATOM 4908 O O . THR A 1 603 ? 73.948 15.114 2.865 1.00 41.88 603 THR A O 1
ATOM 4911 N N . GLU A 1 604 ? 74.442 12.986 2.262 1.00 43.28 604 GLU A N 1
ATOM 4912 C CA . GLU A 1 604 ? 74.111 12.197 3.462 1.00 43.28 604 GLU A CA 1
ATOM 4913 C C . GLU A 1 604 ? 72.637 11.902 3.859 1.00 43.28 604 GLU A C 1
ATOM 4915 O O . GLU A 1 604 ? 71.812 12.769 4.107 1.00 43.28 604 GLU A O 1
ATOM 4920 N N . ILE A 1 605 ? 72.401 10.582 3.998 1.00 46.38 605 ILE A N 1
ATOM 4921 C CA . ILE A 1 605 ? 71.319 9.816 4.658 1.00 46.38 605 ILE A CA 1
ATOM 4922 C C . ILE A 1 605 ? 69.886 9.984 4.104 1.00 46.38 605 ILE A C 1
ATOM 4924 O O . ILE A 1 605 ? 68.992 10.532 4.737 1.00 46.38 605 ILE A O 1
ATOM 4928 N N . GLY A 1 606 ? 69.643 9.340 2.957 1.00 49.53 606 GLY A N 1
ATOM 4929 C CA . GLY A 1 606 ? 68.330 8.876 2.482 1.00 49.53 606 GLY A CA 1
ATOM 4930 C C . GLY A 1 606 ? 68.470 7.472 1.866 1.00 49.53 606 GLY A C 1
ATOM 4931 O O . GLY A 1 606 ? 69.609 7.028 1.677 1.00 49.53 606 GLY A O 1
ATOM 4932 N N . PRO A 1 607 ? 67.372 6.738 1.568 1.00 44.09 607 PRO A N 1
ATOM 4933 C CA . PRO A 1 607 ? 67.468 5.361 1.080 1.00 44.09 607 PRO A CA 1
ATOM 4934 C C . PRO A 1 607 ? 68.354 5.300 -0.174 1.00 44.09 607 PRO A C 1
ATOM 4936 O O . PRO A 1 607 ? 68.308 6.236 -0.985 1.00 44.09 607 PRO A O 1
ATOM 4939 N N . PRO A 1 608 ? 69.188 4.249 -0.335 1.00 56.28 608 PRO A N 1
ATOM 4940 C CA . PRO A 1 608 ? 70.174 4.196 -1.405 1.00 56.28 608 PRO A CA 1
ATOM 4941 C C . PRO A 1 608 ? 69.494 4.441 -2.752 1.00 56.28 608 PRO A C 1
ATOM 4943 O O . PRO A 1 608 ? 68.393 3.946 -2.981 1.00 56.28 608 PRO A O 1
ATOM 4946 N N . LEU A 1 609 ? 70.156 5.157 -3.668 1.00 51.03 609 LEU A N 1
ATOM 4947 C CA . LEU A 1 609 ? 69.671 5.417 -5.034 1.00 51.03 609 LEU A CA 1
ATOM 4948 C C . LEU A 1 609 ? 69.042 4.162 -5.671 1.00 51.03 609 LEU A C 1
ATOM 4950 O O . LEU A 1 609 ? 68.017 4.261 -6.335 1.00 51.03 609 LEU A O 1
ATOM 4954 N N . ALA A 1 610 ? 69.601 2.981 -5.396 1.00 51.84 610 ALA A N 1
ATOM 4955 C CA . ALA A 1 610 ? 69.093 1.678 -5.817 1.00 51.84 610 ALA A CA 1
ATOM 4956 C C . ALA A 1 610 ? 67.640 1.379 -5.389 1.00 51.84 610 ALA A C 1
ATOM 4958 O O . ALA A 1 610 ? 66.875 0.859 -6.195 1.00 51.84 610 ALA A O 1
ATOM 4959 N N . GLU A 1 611 ? 67.237 1.736 -4.169 1.00 53.16 611 GLU A N 1
ATOM 4960 C CA . GLU A 1 611 ? 65.883 1.515 -3.650 1.00 53.16 611 GLU A CA 1
ATOM 4961 C C . GLU A 1 611 ? 64.879 2.454 -4.333 1.00 53.16 611 GLU A C 1
ATOM 4963 O O . GLU A 1 611 ? 63.891 1.986 -4.890 1.00 53.16 611 GLU A O 1
ATOM 4968 N N . LYS A 1 612 ? 65.189 3.757 -4.441 1.00 53.09 612 LYS A N 1
ATOM 4969 C CA . LYS A 1 612 ? 64.350 4.726 -5.182 1.00 53.09 612 LYS A CA 1
ATOM 4970 C C . LYS A 1 612 ? 64.230 4.365 -6.672 1.00 53.09 612 LYS A C 1
ATOM 4972 O O . LYS A 1 612 ? 63.165 4.506 -7.273 1.00 53.09 612 LYS A O 1
ATOM 4977 N N . THR A 1 613 ? 65.312 3.852 -7.257 1.00 57.00 613 THR A N 1
ATOM 4978 C CA . THR A 1 613 ? 65.345 3.381 -8.647 1.00 57.00 613 THR A CA 1
ATOM 4979 C C . THR A 1 613 ? 64.470 2.140 -8.842 1.00 57.00 613 THR A C 1
ATOM 4981 O O . THR A 1 613 ? 63.745 2.059 -9.831 1.00 57.00 613 THR A O 1
ATOM 4984 N N . ALA A 1 614 ? 64.498 1.186 -7.907 1.00 60.22 614 ALA A N 1
ATOM 4985 C CA . ALA A 1 614 ? 63.684 -0.026 -7.967 1.00 60.22 614 ALA A CA 1
ATOM 4986 C C . ALA A 1 614 ? 62.184 0.288 -7.874 1.00 60.22 614 ALA A C 1
ATOM 4988 O O . ALA A 1 614 ? 61.399 -0.230 -8.668 1.00 60.22 614 ALA A O 1
ATOM 4989 N N . THR A 1 615 ? 61.795 1.197 -6.978 1.00 55.00 615 THR A N 1
ATOM 4990 C CA . THR A 1 615 ? 60.401 1.633 -6.823 1.00 55.00 615 THR A CA 1
ATOM 4991 C C . THR A 1 615 ? 59.904 2.338 -8.095 1.00 55.00 615 THR A C 1
ATOM 4993 O O . THR A 1 615 ? 58.859 1.980 -8.632 1.00 55.00 615 THR A O 1
ATOM 4996 N N . LEU A 1 616 ? 60.693 3.258 -8.670 1.00 52.91 616 LEU A N 1
ATOM 4997 C CA . LEU A 1 616 ? 60.361 3.902 -9.950 1.00 52.91 616 LEU A CA 1
ATOM 4998 C C . LEU A 1 616 ? 60.284 2.897 -11.114 1.00 52.91 616 LEU A C 1
ATOM 5000 O O . LEU A 1 616 ? 59.367 2.971 -11.927 1.00 52.91 616 LEU A O 1
ATOM 5004 N N . THR A 1 617 ? 61.212 1.941 -11.183 1.00 61.34 617 THR A N 1
ATOM 5005 C CA . THR A 1 617 ? 61.212 0.868 -12.195 1.00 61.34 617 THR A CA 1
ATOM 5006 C C . THR A 1 617 ? 59.905 0.077 -12.141 1.00 61.34 617 THR A C 1
ATOM 5008 O O . THR A 1 617 ? 59.283 -0.167 -13.172 1.00 61.34 617 THR A O 1
ATOM 5011 N N . GLU A 1 618 ? 59.442 -0.267 -10.940 1.00 57.50 618 GLU A N 1
ATOM 5012 C CA . GLU A 1 618 ? 58.203 -1.017 -10.740 1.00 57.50 618 GLU A CA 1
ATOM 5013 C C . GLU A 1 618 ? 56.946 -0.197 -11.084 1.00 57.50 618 GLU A C 1
ATOM 5015 O O . GLU A 1 618 ? 56.003 -0.727 -11.672 1.00 57.50 618 GLU A O 1
ATOM 5020 N N . ALA A 1 619 ? 56.928 1.110 -10.797 1.00 50.75 619 ALA A N 1
ATOM 5021 C CA . ALA A 1 619 ? 55.866 2.001 -11.275 1.00 50.75 619 ALA A CA 1
ATOM 5022 C C . ALA A 1 619 ? 55.828 2.090 -12.806 1.00 50.75 619 ALA A C 1
ATOM 5024 O O . ALA A 1 619 ? 54.752 2.005 -13.399 1.00 50.75 619 ALA A O 1
ATOM 5025 N N . LEU A 1 620 ? 56.994 2.220 -13.450 1.00 56.19 620 LEU A N 1
ATOM 5026 C CA . LEU A 1 620 ? 57.101 2.302 -14.907 1.00 56.19 620 LEU A CA 1
ATOM 5027 C C . LEU A 1 620 ? 56.684 0.984 -15.593 1.00 56.19 620 LEU A C 1
ATOM 5029 O O . LEU A 1 620 ? 56.066 1.017 -16.655 1.00 56.19 620 LEU A O 1
ATOM 5033 N N . ARG A 1 621 ? 56.926 -0.173 -14.960 1.00 66.81 621 ARG A N 1
ATOM 5034 C CA . ARG A 1 621 ? 56.393 -1.472 -15.418 1.00 66.81 621 ARG A CA 1
ATOM 5035 C C . ARG A 1 621 ? 54.874 -1.521 -15.352 1.00 66.81 621 ARG A C 1
ATOM 5037 O O . ARG A 1 621 ? 54.228 -1.969 -16.295 1.00 66.81 621 ARG A O 1
ATOM 5044 N N . LYS A 1 622 ? 54.290 -1.029 -14.256 1.00 49.75 622 LYS A N 1
ATOM 5045 C CA . LYS A 1 622 ? 52.835 -1.036 -14.035 1.00 49.75 622 LYS A CA 1
ATOM 5046 C C . LYS A 1 622 ? 52.059 -0.132 -15.000 1.00 49.75 622 LYS A C 1
ATOM 5048 O O . LYS A 1 622 ? 50.884 -0.394 -15.228 1.00 49.75 622 LYS A O 1
ATOM 5053 N N . VAL A 1 623 ? 52.698 0.879 -15.599 1.00 45.53 623 VAL A N 1
ATOM 5054 C CA . VAL A 1 623 ? 52.124 1.689 -16.700 1.00 45.53 623 VAL A CA 1
ATOM 5055 C C . VAL A 1 623 ? 52.366 1.088 -18.095 1.00 45.53 623 VAL A C 1
ATOM 5057 O O . VAL A 1 623 ? 51.997 1.704 -19.092 1.00 45.53 623 VAL A O 1
ATOM 5060 N N . GLY A 1 624 ? 52.967 -0.105 -18.186 1.00 48.34 624 GLY A N 1
ATOM 5061 C CA . GLY A 1 624 ? 53.101 -0.866 -19.432 1.00 48.34 624 GLY A CA 1
ATOM 5062 C C . GLY A 1 624 ? 54.274 -0.469 -20.334 1.00 48.34 624 GLY A C 1
ATOM 5063 O O . GLY A 1 624 ? 54.270 -0.831 -21.509 1.00 48.34 624 GLY A O 1
ATOM 5064 N N . LEU A 1 625 ? 55.271 0.266 -19.826 1.00 55.25 625 LEU A N 1
ATOM 5065 C CA . LEU A 1 625 ? 56.497 0.550 -20.581 1.00 55.25 625 LEU A CA 1
ATOM 5066 C C . LEU A 1 625 ? 57.337 -0.722 -20.753 1.00 55.25 625 LEU A C 1
ATOM 5068 O O . LEU A 1 625 ? 57.397 -1.564 -19.856 1.00 55.25 625 LEU A O 1
ATOM 5072 N N . SER A 1 626 ? 58.029 -0.856 -21.888 1.00 64.38 626 SER A N 1
ATOM 5073 C CA . SER A 1 626 ? 58.935 -1.989 -22.081 1.00 64.38 626 SER A CA 1
ATOM 5074 C C . SER A 1 626 ? 60.152 -1.892 -21.162 1.00 64.38 626 SER A C 1
ATOM 5076 O O . SER A 1 626 ? 60.673 -0.806 -20.906 1.00 64.38 626 SER A O 1
ATOM 5078 N N . GLU A 1 627 ? 60.683 -3.041 -20.730 1.00 71.50 627 GLU A N 1
ATOM 5079 C CA . GLU A 1 627 ? 61.910 -3.107 -19.917 1.00 71.50 627 GLU A CA 1
ATOM 5080 C C . GLU A 1 627 ? 63.062 -2.297 -20.516 1.00 71.50 627 GLU A C 1
ATOM 5082 O O . GLU A 1 627 ? 63.854 -1.700 -19.794 1.00 71.50 627 GLU A O 1
ATOM 5087 N N . LYS A 1 628 ? 63.155 -2.243 -21.848 1.00 64.44 628 LYS A N 1
ATOM 5088 C CA . LYS A 1 628 ? 64.176 -1.459 -22.542 1.00 64.44 628 LYS A CA 1
ATOM 5089 C C . LYS A 1 628 ? 64.016 0.037 -22.258 1.00 64.44 628 LYS A C 1
ATOM 5091 O O . LYS A 1 628 ? 64.989 0.685 -21.886 1.00 64.44 628 LYS A O 1
ATOM 5096 N N . SER A 1 629 ? 62.807 0.571 -22.390 1.00 53.81 629 SER A N 1
ATOM 5097 C CA . SER A 1 629 ? 62.508 1.982 -22.132 1.00 53.81 629 SER A CA 1
ATOM 5098 C C . SER A 1 629 ? 62.625 2.341 -20.659 1.00 53.81 629 SER A C 1
ATOM 5100 O O . SER A 1 629 ? 63.182 3.384 -20.322 1.00 53.81 629 SER A O 1
ATOM 5102 N N . ILE A 1 630 ? 62.181 1.447 -19.775 1.00 62.78 630 ILE A N 1
ATOM 5103 C CA . ILE A 1 630 ? 62.344 1.597 -18.328 1.00 62.78 630 ILE A CA 1
ATOM 5104 C C . ILE A 1 630 ? 63.830 1.698 -17.982 1.00 62.78 630 ILE A C 1
ATOM 5106 O O . ILE A 1 630 ? 64.249 2.673 -17.364 1.00 62.78 630 ILE A O 1
ATOM 5110 N N . ASN A 1 631 ? 64.650 0.758 -18.455 1.00 65.12 631 ASN A N 1
ATOM 5111 C CA . ASN A 1 631 ? 66.089 0.756 -18.194 1.00 65.12 631 ASN A CA 1
ATOM 5112 C C . ASN A 1 631 ? 66.789 2.004 -18.750 1.00 65.12 631 ASN A C 1
ATOM 5114 O O . ASN A 1 631 ? 67.691 2.536 -18.104 1.00 65.12 631 ASN A O 1
ATOM 5118 N N . THR A 1 632 ? 66.359 2.522 -19.903 1.00 58.28 632 THR A N 1
ATOM 5119 C CA . THR A 1 632 ? 66.908 3.763 -20.465 1.00 58.28 632 THR A CA 1
ATOM 5120 C C . THR A 1 632 ? 66.520 4.999 -19.646 1.00 58.28 632 THR A C 1
ATOM 5122 O O . THR A 1 632 ? 67.384 5.831 -19.376 1.00 58.28 632 THR A O 1
ATOM 5125 N N . ILE A 1 633 ? 65.263 5.118 -19.199 1.00 55.31 633 ILE A N 1
ATOM 5126 C CA . ILE A 1 633 ? 64.812 6.211 -18.313 1.00 55.31 633 ILE A CA 1
ATOM 5127 C C . ILE A 1 633 ? 65.606 6.184 -17.005 1.00 55.31 633 ILE A C 1
ATOM 5129 O O . ILE A 1 633 ? 66.156 7.197 -16.577 1.00 55.31 633 ILE A O 1
ATOM 5133 N N . ILE A 1 634 ? 65.717 5.003 -16.402 1.00 62.25 634 ILE A N 1
ATOM 5134 C CA . ILE A 1 634 ? 66.455 4.780 -15.162 1.00 62.25 634 ILE A CA 1
ATOM 5135 C C . ILE A 1 634 ? 67.942 5.121 -15.329 1.00 62.25 634 ILE A C 1
ATOM 5137 O O . ILE A 1 634 ? 68.510 5.824 -14.495 1.00 62.25 634 ILE A O 1
ATOM 5141 N N . SER A 1 635 ? 68.559 4.705 -16.436 1.00 59.38 635 SER A N 1
ATOM 5142 C CA . SER A 1 635 ? 69.955 5.023 -16.747 1.00 59.38 635 SER A CA 1
ATOM 5143 C C . SER A 1 635 ? 70.184 6.529 -16.922 1.00 59.38 635 SER A C 1
ATOM 5145 O O . SER A 1 635 ? 71.171 7.065 -16.421 1.00 59.38 635 SER A O 1
ATOM 5147 N N . GLN A 1 636 ? 69.254 7.240 -17.567 1.00 56.75 636 GLN A N 1
ATOM 5148 C CA . GLN A 1 636 ? 69.330 8.696 -17.737 1.00 56.75 636 GLN A CA 1
ATOM 5149 C C . GLN A 1 636 ? 69.201 9.448 -16.405 1.00 56.75 636 GLN A C 1
ATOM 5151 O O . GLN A 1 636 ? 69.918 10.425 -16.189 1.00 56.75 636 GLN A O 1
ATOM 5156 N N . ILE A 1 637 ? 68.339 8.973 -15.502 1.00 54.62 637 ILE A N 1
ATOM 5157 C CA . ILE A 1 637 ? 68.184 9.524 -14.147 1.00 54.62 637 ILE A CA 1
ATOM 5158 C C . ILE A 1 637 ? 69.460 9.301 -13.328 1.00 54.62 637 ILE A C 1
ATOM 5160 O O . ILE A 1 637 ? 69.952 10.228 -12.694 1.00 54.62 637 ILE A O 1
ATOM 5164 N N . GLN A 1 638 ? 70.051 8.104 -13.390 1.00 58.50 638 GLN A N 1
ATOM 5165 C CA . GLN A 1 638 ? 71.299 7.784 -12.684 1.00 58.50 638 GLN A CA 1
ATOM 5166 C C . GLN A 1 638 ? 72.510 8.590 -13.189 1.00 58.50 638 GLN A C 1
ATOM 5168 O O . GLN A 1 638 ? 73.469 8.792 -12.444 1.00 58.50 638 GLN A O 1
ATOM 5173 N N . GLN A 1 639 ? 72.483 9.058 -14.441 1.00 54.34 639 GLN A N 1
ATOM 5174 C CA . GLN A 1 639 ? 73.560 9.851 -15.045 1.00 54.34 639 GLN A CA 1
ATOM 5175 C C . GLN A 1 639 ? 73.494 11.353 -14.717 1.00 54.34 639 GLN A C 1
ATOM 5177 O O . GLN A 1 639 ? 74.501 12.048 -14.869 1.00 54.34 639 GLN A O 1
ATOM 5182 N N . GLN A 1 640 ? 72.351 11.881 -14.267 1.00 48.44 640 GLN A N 1
ATOM 5183 C CA . GLN A 1 640 ? 72.183 13.308 -13.972 1.00 48.44 640 GLN A CA 1
ATOM 5184 C C . GLN A 1 640 ? 72.295 13.575 -12.463 1.00 48.44 640 GLN A C 1
ATOM 5186 O O . GLN A 1 640 ? 71.473 13.136 -11.669 1.00 48.44 640 GLN A O 1
ATOM 5191 N N . LYS A 1 641 ? 73.340 14.311 -12.060 1.00 42.44 641 LYS A N 1
ATOM 5192 C CA . LYS A 1 641 ? 73.754 14.485 -10.654 1.00 42.44 641 LYS A CA 1
ATOM 5193 C C . LYS A 1 641 ? 72.901 15.448 -9.800 1.00 42.44 641 LYS A C 1
ATOM 5195 O O . LYS A 1 641 ? 73.233 15.606 -8.638 1.00 42.44 641 LYS A O 1
ATOM 5200 N N . GLN A 1 642 ? 71.853 16.087 -10.329 1.00 43.62 642 GLN A N 1
ATOM 5201 C CA . GLN A 1 642 ? 70.889 16.952 -9.607 1.00 43.62 642 GLN A CA 1
ATOM 5202 C C . GLN A 1 642 ? 69.625 17.099 -10.471 1.00 43.62 642 GLN A C 1
ATOM 5204 O O . GLN A 1 642 ? 69.766 17.391 -11.660 1.00 43.62 642 GLN A O 1
ATOM 5209 N N . ILE A 1 643 ? 68.409 16.891 -9.939 1.00 47.91 643 ILE A N 1
ATOM 5210 C CA . ILE A 1 643 ? 67.194 16.900 -10.784 1.00 47.91 643 ILE A CA 1
ATOM 5211 C C . ILE A 1 643 ? 65.924 17.352 -10.044 1.00 47.91 643 ILE A C 1
ATOM 5213 O O . ILE A 1 643 ? 65.222 16.520 -9.511 1.00 47.91 643 ILE A O 1
ATOM 5217 N N . THR A 1 644 ? 65.448 18.589 -10.174 1.00 35.97 644 THR A N 1
ATOM 5218 C CA . THR A 1 644 ? 64.026 18.887 -9.849 1.00 35.97 644 THR A CA 1
ATOM 5219 C C . THR A 1 644 ? 63.048 18.512 -10.982 1.00 35.97 644 THR A C 1
ATOM 5221 O O . THR A 1 644 ? 61.846 18.394 -10.753 1.00 35.97 644 THR A O 1
ATOM 5224 N N . SER A 1 645 ? 63.534 18.265 -12.210 1.00 37.94 645 SER A N 1
ATOM 5225 C CA . SER A 1 645 ? 62.764 17.686 -13.333 1.00 37.94 645 SER A CA 1
ATOM 5226 C C . SER A 1 645 ? 63.691 17.140 -14.432 1.00 37.94 645 SER A C 1
ATOM 5228 O O . SER A 1 645 ? 64.750 17.719 -14.677 1.00 37.94 645 SER A O 1
ATOM 5230 N N . PHE A 1 646 ? 63.310 16.060 -15.128 1.00 44.62 646 PHE A N 1
ATOM 5231 C CA . PHE A 1 646 ? 64.096 15.505 -16.243 1.00 44.62 646 PHE A CA 1
ATOM 5232 C C . PHE A 1 646 ? 63.296 15.430 -17.550 1.00 44.62 646 PHE A C 1
ATOM 5234 O O . PHE A 1 646 ? 62.087 15.205 -17.566 1.00 44.62 646 PHE A O 1
ATOM 5241 N N . LYS A 1 647 ? 63.994 15.645 -18.674 1.00 44.97 647 LYS A N 1
ATOM 5242 C CA . LYS A 1 647 ? 63.431 15.615 -20.032 1.00 44.97 647 LYS A CA 1
ATOM 5243 C C . LYS A 1 647 ? 63.889 14.354 -20.756 1.00 44.97 647 LYS A C 1
ATOM 5245 O O . LYS A 1 647 ? 65.078 14.213 -21.038 1.00 44.97 647 LYS A O 1
ATOM 5250 N N . ILE A 1 648 ? 62.945 13.488 -21.112 1.00 48.50 648 ILE A N 1
ATOM 5251 C CA . ILE A 1 648 ? 63.212 12.300 -21.930 1.00 48.50 648 ILE A CA 1
ATOM 5252 C C . ILE A 1 648 ? 63.472 12.762 -23.369 1.00 48.50 648 ILE A C 1
ATOM 5254 O O . ILE A 1 648 ? 62.595 13.334 -24.014 1.00 48.50 648 ILE A O 1
ATOM 5258 N N . LYS A 1 649 ? 64.704 12.561 -23.849 1.00 43.41 649 LYS A N 1
ATOM 5259 C CA . LYS A 1 649 ? 65.139 12.906 -25.218 1.00 43.41 649 LYS A CA 1
ATOM 5260 C C . LYS A 1 649 ? 65.272 11.691 -26.134 1.00 43.41 649 LYS A C 1
ATOM 5262 O O . LYS A 1 649 ? 65.575 11.858 -27.311 1.00 43.41 649 LYS A O 1
ATOM 5267 N N . ASP A 1 650 ? 65.098 10.489 -25.591 1.00 47.97 650 ASP A N 1
ATOM 5268 C CA . ASP A 1 650 ? 65.206 9.258 -26.364 1.00 47.97 650 ASP A CA 1
ATOM 5269 C C . ASP A 1 650 ? 63.957 9.078 -27.228 1.00 47.97 650 ASP A C 1
ATOM 5271 O O . ASP A 1 650 ? 62.841 8.925 -26.727 1.00 47.97 650 ASP A O 1
ATOM 5275 N N . GLU A 1 651 ? 64.165 9.124 -28.539 1.00 44.9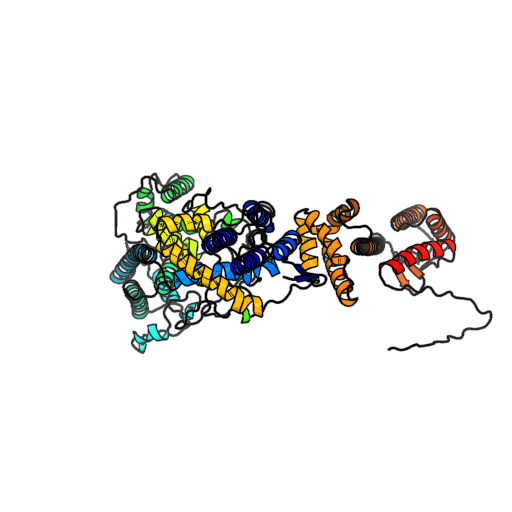4 651 GLU A N 1
ATOM 5276 C CA . GLU A 1 651 ? 63.102 9.070 -29.531 1.00 44.94 651 GLU A CA 1
ATOM 5277 C C . GLU A 1 651 ? 62.380 7.717 -29.510 1.00 44.94 651 GLU A C 1
ATOM 5279 O O . GLU A 1 651 ? 61.190 7.682 -29.773 1.00 44.94 651 GLU A O 1
ATOM 5284 N N . SER A 1 652 ? 63.023 6.617 -29.100 1.00 45.94 652 SER A N 1
ATOM 5285 C CA . SER A 1 652 ? 62.368 5.303 -29.007 1.00 45.94 652 SER A CA 1
ATOM 5286 C C . SER A 1 652 ? 61.379 5.206 -27.840 1.00 45.94 652 SER A C 1
ATOM 5288 O O . SER A 1 652 ? 60.289 4.662 -28.000 1.00 45.94 652 SER A O 1
ATOM 5290 N N . ILE A 1 653 ? 61.709 5.823 -26.703 1.00 51.28 653 ILE A N 1
ATOM 5291 C CA . ILE A 1 653 ? 60.818 5.940 -25.538 1.00 51.28 653 ILE A CA 1
ATOM 5292 C C . ILE A 1 653 ? 59.681 6.908 -25.850 1.00 51.28 653 ILE A C 1
ATOM 5294 O O . ILE A 1 653 ? 58.524 6.659 -25.514 1.00 51.28 653 ILE A O 1
ATOM 5298 N N . LEU A 1 654 ? 60.003 8.010 -26.534 1.00 47.56 654 LEU A N 1
ATOM 5299 C CA . LEU A 1 654 ? 59.008 8.959 -27.005 1.00 47.56 654 LEU A CA 1
ATOM 5300 C C . LEU A 1 654 ? 58.052 8.294 -28.001 1.00 47.56 654 LEU A C 1
ATOM 5302 O O . LEU A 1 654 ? 56.860 8.531 -27.904 1.00 47.56 654 LEU A O 1
ATOM 5306 N N . GLN A 1 655 ? 58.535 7.434 -28.900 1.00 46.81 655 GLN A N 1
ATOM 5307 C CA . GLN A 1 655 ? 57.704 6.666 -29.834 1.00 46.81 655 GLN A CA 1
ATOM 5308 C C . GLN A 1 655 ? 56.831 5.623 -29.126 1.00 46.81 655 GLN A C 1
ATOM 5310 O O . GLN A 1 655 ? 55.702 5.412 -29.545 1.00 46.81 655 GLN A O 1
ATOM 5315 N N . GLU A 1 656 ? 57.293 5.015 -28.033 1.00 54.66 656 GLU A N 1
ATOM 5316 C CA . GLU A 1 656 ? 56.487 4.080 -27.238 1.00 54.66 656 GLU A CA 1
ATOM 5317 C C . GLU A 1 656 ? 55.390 4.813 -26.446 1.00 54.66 656 GLU A C 1
ATOM 5319 O O . GLU A 1 656 ? 54.237 4.390 -26.433 1.00 54.66 656 GLU A O 1
ATOM 5324 N N . LEU A 1 657 ? 55.701 5.988 -25.891 1.00 51.41 657 LEU A N 1
ATOM 5325 C CA . LEU A 1 657 ? 54.718 6.883 -25.273 1.00 51.41 657 LEU A CA 1
ATOM 5326 C C . LEU A 1 657 ? 53.773 7.515 -26.307 1.00 51.41 657 LEU A C 1
ATOM 5328 O O . LEU A 1 657 ? 52.590 7.699 -26.024 1.00 51.41 657 LEU A O 1
ATOM 5332 N N . ILE A 1 658 ? 54.260 7.820 -27.513 1.00 48.12 658 ILE A N 1
ATOM 5333 C CA . ILE A 1 658 ? 53.459 8.250 -28.667 1.00 48.12 658 ILE A CA 1
ATOM 5334 C C . ILE A 1 658 ? 52.556 7.106 -29.121 1.00 48.12 658 ILE A C 1
ATOM 5336 O O . ILE A 1 658 ? 51.399 7.351 -29.395 1.00 48.12 658 ILE A O 1
ATOM 5340 N N . PHE A 1 659 ? 53.014 5.858 -29.133 1.00 49.41 659 PHE A N 1
ATOM 5341 C CA . PHE A 1 659 ? 52.194 4.698 -29.476 1.00 49.41 659 PHE A CA 1
ATOM 5342 C C . PHE A 1 659 ? 51.105 4.442 -28.425 1.00 49.41 659 PHE A C 1
ATOM 5344 O O . PHE A 1 659 ? 49.938 4.248 -28.767 1.00 49.41 659 PHE A O 1
ATOM 5351 N N . ILE A 1 660 ? 51.453 4.524 -27.137 1.00 49.72 660 ILE A N 1
ATOM 5352 C CA . ILE A 1 660 ? 50.497 4.445 -26.025 1.00 49.72 660 ILE A CA 1
ATOM 5353 C C . ILE A 1 660 ? 49.481 5.592 -26.126 1.00 49.72 660 ILE A C 1
ATOM 5355 O O . ILE A 1 660 ? 48.279 5.360 -26.055 1.00 49.72 660 ILE A O 1
ATOM 5359 N N . SER A 1 661 ? 49.929 6.822 -26.384 1.00 43.00 661 SER A N 1
ATOM 5360 C CA . SER A 1 661 ? 49.051 7.993 -26.502 1.00 43.00 661 SER A CA 1
ATOM 5361 C C . SER A 1 661 ? 48.277 8.091 -27.813 1.00 43.00 661 SER A C 1
ATOM 5363 O O . SER A 1 661 ? 47.177 8.619 -27.797 1.00 43.00 661 SER A O 1
ATOM 5365 N N . GLN A 1 662 ? 48.766 7.532 -28.917 1.00 42.62 662 GLN A N 1
ATOM 5366 C CA . GLN A 1 662 ? 48.033 7.378 -30.174 1.00 42.62 662 GLN A CA 1
ATOM 5367 C C . GLN A 1 662 ? 46.949 6.311 -30.039 1.00 42.62 662 GLN A C 1
ATOM 5369 O O . GLN A 1 662 ? 45.861 6.487 -30.581 1.00 42.62 662 GLN A O 1
ATOM 5374 N N . ASN A 1 663 ? 47.192 5.251 -29.260 1.00 41.81 663 ASN A N 1
ATOM 5375 C CA . ASN A 1 663 ? 46.127 4.342 -28.845 1.00 41.81 663 ASN A CA 1
ATOM 5376 C C . ASN A 1 663 ? 45.110 5.073 -27.948 1.00 41.81 663 ASN A C 1
ATOM 5378 O O . ASN A 1 663 ? 43.916 4.927 -28.167 1.00 41.81 663 ASN A O 1
ATOM 5382 N N . ILE A 1 664 ? 45.535 5.960 -27.038 1.00 39.81 664 ILE A N 1
ATOM 5383 C CA . ILE A 1 664 ? 44.613 6.818 -26.262 1.00 39.81 664 ILE A CA 1
ATOM 5384 C C . ILE A 1 664 ? 43.875 7.841 -27.160 1.00 39.81 664 ILE A C 1
ATOM 5386 O O . ILE A 1 664 ? 42.697 8.100 -26.930 1.00 39.81 664 ILE A O 1
ATOM 5390 N N . GLU A 1 665 ? 44.500 8.417 -28.192 1.00 37.44 665 GLU A N 1
ATOM 5391 C CA . GLU A 1 665 ? 43.890 9.352 -29.161 1.00 37.44 665 GLU A CA 1
ATOM 5392 C C . GLU A 1 665 ? 42.811 8.687 -29.998 1.00 37.44 665 GLU A C 1
ATOM 5394 O O . GLU A 1 665 ? 41.710 9.219 -30.164 1.00 37.44 665 GLU A O 1
ATOM 5399 N N . LYS A 1 666 ? 43.157 7.511 -30.523 1.00 34.03 666 LYS A N 1
ATOM 5400 C CA . LYS A 1 666 ? 42.290 6.679 -31.342 1.00 34.03 666 LYS A CA 1
ATOM 5401 C C . LYS A 1 666 ? 41.065 6.219 -30.556 1.00 34.03 666 LYS A C 1
ATOM 5403 O O . LYS A 1 666 ? 40.034 5.986 -31.180 1.00 34.03 666 LYS A O 1
ATOM 5408 N N . HIS A 1 667 ? 41.179 6.160 -29.223 1.00 35.06 667 HIS A N 1
ATOM 5409 C CA . HIS A 1 667 ? 40.185 5.532 -28.362 1.00 35.06 667 HIS A CA 1
ATOM 5410 C C . HIS A 1 667 ? 39.415 6.481 -27.418 1.00 35.06 667 HIS A C 1
ATOM 5412 O O . HIS A 1 667 ? 38.257 6.288 -27.090 1.00 35.06 667 HIS A O 1
ATOM 5418 N N . SER A 1 668 ? 39.972 7.619 -27.019 1.00 34.38 668 SER A N 1
ATOM 5419 C CA . SER A 1 668 ? 39.263 8.576 -26.144 1.00 34.38 668 SER A CA 1
ATOM 5420 C C . SER A 1 668 ? 38.572 9.715 -26.902 1.00 34.38 668 SER A C 1
ATOM 5422 O O . SER A 1 668 ? 37.903 10.556 -26.296 1.00 34.38 668 SER A O 1
ATOM 5424 N N . GLY A 1 669 ? 38.806 9.830 -28.217 1.00 30.67 669 GLY A N 1
ATOM 5425 C CA . GLY A 1 669 ? 38.436 11.002 -29.021 1.00 30.67 669 GLY A CA 1
ATOM 5426 C C . GLY A 1 669 ? 39.116 12.307 -28.575 1.00 30.67 669 GLY A C 1
ATOM 5427 O O . GLY A 1 669 ? 38.825 13.382 -29.112 1.00 30.67 669 GLY A O 1
ATOM 5428 N N . THR A 1 670 ? 40.017 12.235 -27.593 1.00 32.47 670 THR A N 1
ATOM 5429 C CA . THR A 1 670 ? 40.872 13.337 -27.170 1.00 32.47 670 THR A CA 1
ATOM 5430 C C . THR A 1 670 ? 42.064 13.344 -28.109 1.00 32.47 670 THR A C 1
ATOM 5432 O O . THR A 1 670 ? 42.906 12.462 -28.024 1.00 32.47 670 THR A O 1
ATOM 5435 N N . LYS A 1 671 ? 42.141 14.318 -29.023 1.00 32.12 671 LYS A N 1
ATOM 5436 C CA . LYS A 1 671 ? 43.360 14.541 -29.810 1.00 32.12 671 LYS A CA 1
ATOM 5437 C C . LYS A 1 671 ? 44.469 14.978 -28.860 1.00 32.12 671 LYS A C 1
ATOM 5439 O O . LYS A 1 671 ? 44.370 16.036 -28.236 1.00 32.12 671 LYS A O 1
ATOM 5444 N N . PHE A 1 672 ? 45.515 14.177 -28.752 1.00 34.34 672 PHE A N 1
ATOM 5445 C CA . PHE A 1 672 ? 46.793 14.638 -28.263 1.00 34.34 672 PHE A CA 1
ATOM 5446 C C . PHE A 1 672 ? 47.486 15.274 -29.489 1.00 34.34 672 PHE A C 1
ATOM 5448 O O . PHE A 1 672 ? 47.071 15.138 -30.643 1.00 34.34 672 PHE A O 1
ATOM 5455 N N . THR A 1 673 ? 48.389 16.216 -29.265 1.00 32.91 673 THR A N 1
ATOM 5456 C CA . THR A 1 673 ? 49.072 16.892 -30.373 1.00 32.91 673 THR A CA 1
ATOM 5457 C C . THR A 1 673 ? 50.501 17.078 -29.936 1.00 32.91 673 THR A C 1
ATOM 5459 O O . THR A 1 673 ? 50.820 17.921 -29.096 1.00 32.91 673 THR A O 1
ATOM 5462 N N . PHE A 1 674 ? 51.351 16.212 -30.469 1.00 34.62 674 PHE A N 1
ATOM 5463 C CA . PHE A 1 674 ? 52.783 16.246 -30.255 1.00 34.62 674 PHE A CA 1
ATOM 5464 C C . PHE A 1 674 ? 53.360 17.162 -31.316 1.00 34.62 674 PHE A C 1
ATOM 5466 O O . PHE A 1 674 ? 53.334 16.846 -32.500 1.00 34.62 674 PHE A O 1
ATOM 5473 N N . PHE A 1 675 ? 53.850 18.327 -30.921 1.00 33.44 675 PHE A N 1
ATOM 5474 C CA . PHE A 1 675 ? 54.619 19.137 -31.861 1.00 33.44 675 PHE A CA 1
ATOM 5475 C C . PHE A 1 675 ? 56.074 18.582 -31.899 1.00 33.44 675 PHE A C 1
ATOM 5477 O O . PHE A 1 675 ? 56.452 17.784 -31.042 1.00 33.44 675 PHE A O 1
ATOM 5484 N N . LYS A 1 676 ? 56.935 18.999 -32.831 1.00 34.19 676 LYS A N 1
ATOM 5485 C CA . LYS A 1 676 ? 58.401 18.762 -32.781 1.00 34.19 676 LYS A CA 1
ATOM 5486 C C . LYS A 1 676 ? 59.109 20.110 -32.590 1.00 34.19 676 LYS A C 1
ATOM 5488 O O . LYS A 1 676 ? 58.587 21.126 -33.029 1.00 34.19 676 LYS A O 1
ATOM 5493 N N . GLU A 1 677 ? 60.144 20.195 -31.748 1.00 32.28 677 GLU A N 1
ATOM 5494 C CA . GLU A 1 677 ? 60.807 21.475 -31.435 1.00 32.28 677 GLU A CA 1
ATOM 5495 C C . GLU A 1 677 ? 62.087 21.412 -32.242 1.00 32.28 677 GLU A C 1
ATOM 5497 O O . GLU A 1 677 ? 63.076 20.812 -31.824 1.00 32.28 677 GLU A O 1
ATOM 5502 N N . GLU A 1 678 ? 61.997 21.872 -33.484 1.00 31.00 678 GLU A N 1
ATOM 5503 C CA . GLU A 1 678 ? 63.162 21.950 -34.347 1.00 31.00 678 GLU A CA 1
ATOM 5504 C C . GLU A 1 678 ? 63.922 23.212 -33.969 1.00 31.00 678 GLU A C 1
ATOM 5506 O O . GLU A 1 678 ? 63.385 24.319 -33.999 1.00 31.00 678 GLU A O 1
ATOM 5511 N N . LYS A 1 679 ? 65.175 23.034 -33.549 1.00 32.88 679 LYS A N 1
ATOM 5512 C CA . LYS A 1 679 ? 66.088 24.159 -33.389 1.00 32.88 679 LYS A CA 1
ATOM 5513 C C . LYS A 1 679 ? 66.361 24.728 -34.776 1.00 32.88 679 LYS A C 1
ATOM 5515 O O . LYS A 1 679 ? 67.091 24.106 -35.546 1.00 32.88 679 LYS A O 1
ATOM 5520 N N . THR A 1 680 ? 65.826 25.903 -35.080 1.00 35.25 680 THR A N 1
ATOM 5521 C CA . THR A 1 680 ? 66.402 26.731 -36.138 1.00 35.25 680 THR A CA 1
ATOM 5522 C C . THR A 1 680 ? 67.728 27.326 -35.643 1.00 35.25 680 THR A C 1
ATOM 5524 O O . THR A 1 680 ? 67.854 27.619 -34.449 1.00 35.25 680 THR A O 1
ATOM 5527 N N . PRO A 1 681 ? 68.751 27.472 -36.507 1.00 37.41 681 PRO A N 1
ATOM 5528 C CA . PRO A 1 681 ? 70.092 27.867 -36.069 1.00 37.41 681 PRO A CA 1
ATOM 5529 C C . PRO A 1 681 ? 70.252 29.313 -35.579 1.00 37.41 681 PRO A C 1
ATOM 5531 O O . PRO A 1 681 ? 71.340 29.655 -35.129 1.00 37.41 681 PRO A O 1
ATOM 5534 N N . GLU A 1 682 ? 69.227 30.165 -35.615 1.00 36.03 682 GLU A N 1
ATOM 5535 C CA . GLU A 1 682 ? 69.372 31.576 -35.243 1.00 36.03 682 GLU A CA 1
ATOM 5536 C C . GLU A 1 682 ? 68.193 32.063 -34.397 1.00 36.03 682 GLU A C 1
ATOM 5538 O O . GLU A 1 682 ? 67.059 32.040 -34.857 1.00 36.03 682 GLU A O 1
ATOM 5543 N N . GLY A 1 683 ? 68.506 32.520 -33.176 1.00 38.12 683 GLY A N 1
ATOM 5544 C CA . GLY A 1 683 ? 67.780 33.565 -32.444 1.00 38.12 683 GLY A CA 1
ATOM 5545 C C . GLY A 1 683 ? 66.356 33.268 -31.960 1.00 38.12 683 GLY A C 1
ATOM 5546 O O . GLY A 1 683 ? 65.477 32.862 -32.702 1.00 38.12 683 GLY A O 1
ATOM 5547 N N . PHE A 1 684 ? 66.096 33.554 -30.683 1.00 41.81 684 PHE A N 1
ATOM 5548 C CA . PHE A 1 684 ? 64.740 33.628 -30.136 1.00 41.81 684 PHE A CA 1
ATOM 5549 C C . PHE A 1 684 ? 63.871 34.620 -30.928 1.00 41.81 684 PHE A C 1
ATOM 5551 O O . PHE A 1 684 ? 64.091 35.819 -30.813 1.00 41.81 684 PHE A O 1
ATOM 5558 N N . GLU A 1 685 ? 62.811 34.141 -31.580 1.00 30.25 685 GLU A N 1
ATOM 5559 C CA . GLU A 1 685 ? 61.572 34.901 -31.773 1.00 30.25 685 GLU A CA 1
ATOM 5560 C C . GLU A 1 685 ? 60.362 33.966 -31.636 1.00 30.25 685 GLU A C 1
ATOM 5562 O O . GLU A 1 685 ? 60.196 32.987 -32.363 1.00 30.25 685 GLU A O 1
ATOM 5567 N N . LYS A 1 686 ? 59.507 34.261 -30.648 1.00 42.91 686 LYS A N 1
ATOM 5568 C CA . LYS A 1 686 ? 58.166 33.681 -30.538 1.00 42.91 686 LYS A CA 1
ATOM 5569 C C . LYS A 1 686 ? 57.337 34.202 -31.708 1.00 42.91 686 LYS A C 1
ATOM 5571 O O . LYS A 1 686 ? 56.968 35.372 -31.699 1.00 42.91 686 LYS A O 1
ATOM 5576 N N . THR A 1 687 ? 56.941 33.331 -32.624 1.00 27.52 687 THR A N 1
ATOM 5577 C CA . THR A 1 687 ? 55.788 33.589 -33.491 1.00 27.52 687 THR A CA 1
ATOM 5578 C C . THR A 1 687 ? 54.582 32.827 -32.959 1.00 27.52 687 THR A C 1
ATOM 5580 O O . THR A 1 687 ? 54.495 31.602 -32.958 1.00 27.52 687 THR A O 1
ATOM 5583 N N . GLN A 1 688 ? 53.674 33.613 -32.393 1.00 33.72 688 GL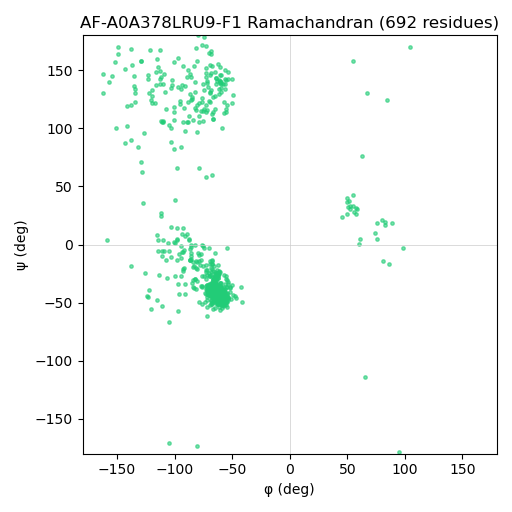N A N 1
ATOM 5584 C CA . GLN A 1 688 ? 52.329 33.232 -32.009 1.00 33.72 688 GLN A CA 1
ATOM 5585 C C . GLN A 1 688 ? 51.477 33.307 -33.283 1.00 33.72 688 GLN A C 1
ATOM 5587 O O . GLN A 1 688 ? 51.294 34.400 -33.810 1.00 33.72 688 GLN A O 1
ATOM 5592 N N . GLU A 1 689 ? 50.930 32.191 -33.762 1.00 24.66 689 GLU A N 1
ATOM 5593 C CA . GLU A 1 689 ? 49.760 32.238 -34.646 1.00 24.66 689 GLU A CA 1
ATOM 5594 C C . GLU A 1 689 ? 48.546 31.698 -33.890 1.00 24.66 689 GLU A C 1
ATOM 5596 O O . GLU A 1 689 ? 48.404 30.507 -33.613 1.00 24.66 689 GLU A O 1
ATOM 5601 N N . GLN A 1 690 ? 47.690 32.642 -33.497 1.00 28.34 690 GLN A N 1
ATOM 5602 C CA . GLN A 1 690 ? 46.313 32.399 -33.096 1.00 28.34 690 GLN A CA 1
ATOM 5603 C C . GLN A 1 690 ? 45.519 31.888 -34.301 1.00 28.34 690 GLN A C 1
ATOM 5605 O O . GLN A 1 690 ? 45.405 32.588 -35.302 1.00 28.34 690 GLN A O 1
ATOM 5610 N N . TYR A 1 691 ? 44.829 30.762 -34.132 1.00 26.09 691 TYR A N 1
ATOM 5611 C CA . TYR A 1 691 ? 43.527 30.575 -34.766 1.00 26.09 691 TYR A CA 1
ATOM 5612 C C . TYR A 1 691 ? 42.466 30.575 -33.665 1.00 26.09 691 TYR A C 1
ATOM 5614 O O . TYR A 1 691 ? 42.372 29.650 -32.858 1.00 26.09 691 TYR A O 1
ATOM 5622 N N . GLY A 1 692 ? 41.734 31.689 -33.594 1.00 30.91 692 GLY A N 1
ATOM 5623 C CA . GLY A 1 692 ? 40.523 31.846 -32.791 1.00 30.91 692 GLY A CA 1
ATOM 5624 C C . GLY A 1 692 ? 39.310 31.128 -33.410 1.00 30.91 692 GLY A C 1
ATOM 5625 O O . GLY A 1 692 ? 39.428 30.512 -34.469 1.00 30.91 692 GLY A O 1
ATOM 5626 N N . PRO A 1 693 ? 38.143 31.181 -32.746 1.00 30.12 693 PRO A N 1
ATOM 5627 C CA . PRO A 1 693 ? 37.098 30.169 -32.872 1.00 30.12 693 PRO A CA 1
ATOM 5628 C C . PRO A 1 693 ? 36.119 30.406 -34.034 1.00 30.12 693 PRO A C 1
ATOM 5630 O O . PRO A 1 693 ? 35.729 31.541 -34.317 1.00 30.12 693 PRO A O 1
ATOM 5633 N N . LYS A 1 694 ? 35.639 29.300 -34.612 1.00 29.33 694 LYS A N 1
ATOM 5634 C CA . LYS A 1 694 ? 34.254 29.118 -35.064 1.00 29.33 694 LYS A CA 1
ATOM 5635 C C . LYS A 1 694 ? 33.724 27.811 -34.496 1.00 29.33 694 LYS A C 1
ATOM 5637 O O . LYS A 1 694 ? 34.469 26.809 -34.582 1.00 29.33 694 LYS A O 1
#

Radius of gyration: 34.49 Å; Cα contacts (8 Å, |Δi|>4): 967; chains: 1; bounding box: 102×58×77 Å

Solvent-accessible surface area (backbone atoms only — not comparable to full-atom values): 38491 Å² total; per-residue (Å²): 75,36,74,58,96,90,42,63,35,40,39,38,50,66,60,50,51,52,51,50,42,52,38,49,70,72,37,100,64,59,66,73,56,39,54,52,55,40,50,56,50,49,43,36,58,46,28,34,45,51,68,69,55,53,51,50,52,39,57,78,66,47,43,71,75,39,76,81,36,27,68,58,52,58,29,54,72,72,26,80,37,66,30,53,43,56,76,56,40,46,37,31,55,66,39,13,43,74,51,25,30,44,27,30,45,41,32,77,57,57,41,72,65,37,52,52,42,46,45,42,48,47,52,24,50,41,50,31,51,53,52,31,63,76,42,77,30,38,58,97,92,42,82,47,47,72,37,51,44,52,33,40,49,68,39,28,27,85,74,68,35,60,56,58,53,41,40,50,59,72,66,59,34,70,79,38,58,83,94,57,45,83,66,85,88,71,95,72,65,55,73,70,48,41,55,48,48,50,48,54,50,43,52,51,65,68,40,90,84,55,54,58,45,34,50,51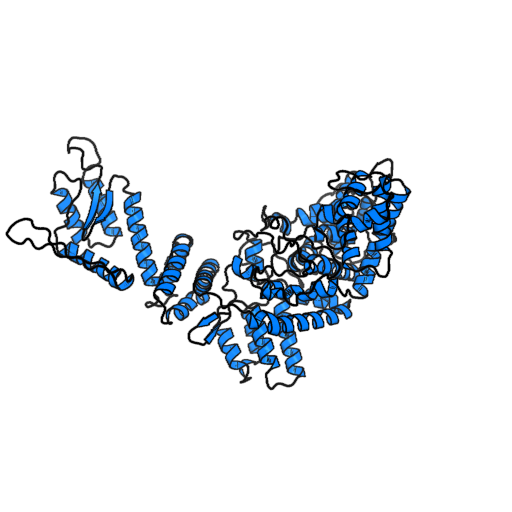,31,52,48,41,42,42,28,73,37,36,47,51,78,50,54,60,47,59,90,67,90,80,78,69,62,89,82,37,57,36,52,53,47,50,38,55,52,46,28,70,76,41,66,88,74,71,49,84,44,57,64,48,48,59,55,36,34,63,44,88,52,72,67,13,42,47,53,44,30,35,55,32,59,49,48,39,56,62,24,62,81,53,53,72,42,94,62,44,33,35,57,65,47,58,89,80,49,62,37,44,60,33,13,40,56,40,41,85,60,65,69,67,58,53,90,48,49,63,52,86,94,55,80,55,19,53,39,33,38,52,22,43,64,42,88,85,23,60,61,46,45,37,37,30,70,35,58,39,51,70,31,52,48,70,41,66,63,49,33,29,44,55,35,47,51,59,67,40,56,51,50,70,46,62,67,44,47,46,40,38,47,49,52,49,38,10,47,42,17,6,58,10,59,24,34,62,62,35,45,52,45,56,38,21,69,58,35,45,68,38,56,54,92,53,38,58,73,62,70,65,86,57,88,85,70,56,62,49,56,33,47,44,52,51,49,55,56,46,33,74,79,35,59,61,52,49,53,52,45,52,52,20,50,52,50,44,56,47,42,42,64,72,34,44,59,79,66,60,72,66,57,51,67,58,55,47,53,44,15,30,49,52,49,16,60,75,69,66,33,58,74,48,44,33,48,53,50,64,63,67,73,49,95,67,56,71,70,57,52,55,48,42,52,49,52,49,52,62,51,39,77,79,41,46,73,61,51,54,47,43,61,73,73,51,53,50,53,94,85,33,64,65,61,49,51,49,56,53,52,54,51,51,52,49,54,53,45,50,41,59,78,30,66,82,34,40,42,80,45,86,58,86,80,40,78,38,54,30,28,73,68,40,70,61,72,101,72,84,89,70,80,57,69,67,56,62,49,50,54,50,49,53,53,43,47,75,74,68,50,52,71,69,48,44,53,50,55,52,50,54,55,74,71,50,96,70,44,54,61,69,82,88,79,55,64,70,49,49,48,51,52,45,51,55,45,49,53,45,25,76,58,67,75,48,80,76,75,76,78,82,88,76,83,70,97,68,78,96,71,91,81,83,81,85,81,79,90,132

Organism: NCBI:txid28088

Mean predicted aligned error: 12.0 Å

Foldseek 3Di:
DFDDPNADADAAVLVLLLVLLVLLVPFPDDPVVSVVLNVVSLLCLLQLPDLVRVVVSCVVSVVCVGPSNVSSNVRSVLHPHLLFALVCLLQPQSLQLNLLQQLQLCQQVPFPLLVVLLLLLLVLVLVQLVVCLVVVCDDPRDRRVLLLFQLLLLLACVNALAQWLRDDLVRLQVVDDPVQRDDPPDPGHDSVSSSSSSVVLSVLSPDPPRRLSNSLSSLLSCLVRPLLQAAGDEPDLDAPQPDPLLLVLLQVVLCVVCVPQPRDGSSSLLVLCHDNDPSVSCSSCCQQVPLFCVDLQNVVDPQQFWDAAPPDPWFQFWTANLHPPCLLSPLRDGDPPIDTGGQLSRIHTDSPDLVSLLCSSSSHHFRGAQDSSLSSSLSSSSSRCSQRHLLSSLSNLSSVQSNCRGRNVGGSCSNVQSCCRRRVSDPCVLFPADNRPDSPPGRGGSSVSSVVSNCVSGVVSVVSVVVSVVSSSVSCVPRDVVPPDHDDPLSSLLSLLVCCLRVVPLVSVLCLLSVVVHDDDPVSVVSNLVSLLVVCVVRVVSVVVSVVVCSDPPPRLSVLSNVVSLLVVLLVCCCVVCPQAWDQDDDALDRKTFGPPLQDAPDDDDDPLVVVLVVQLVSCVSSPDDPVLSVVVSVVVVPDRGDRTDDDPDVVNSVVVVVVVVSVCVRVVDDRDHDDDDDDPDDDDDDDDDDDDD

Sequence (694 aa):
MYQINGEIYYDCCLEAKLVLIDAISQAALEESIKIKLIEEIQILIENHGDKSELMSFIELNQLARIKSILPVIENLARSPLNVLPTKYMNTHPLVGASESFLPPNLLLNPTSKMVETRGKVTDSIVKTLEYFLANDFTASGQNLEQHFQKFAINMIFESSNTYPGTFPLDKVNKGLSIINQIILPIDSLNETQLKHVIQMSIDLLKDPIALHYQIMAIHAQFGYSLIKFIPIFKQDTLVTQNDNPVYKKIVEEYTRKYPTVGVTTFEDFLSLLNGWDENAKKARRFICDEMMYQSMLYTVESHRGRGNPDQFVLTNKLGVMRNSDSSYQNQLPRLEAQLPWVDWTKCEFREDSKIVNSMTATETPFISSFSGTTSLLLNIMISSNALKTLEEQQIYLVNIMSYVSGVGFHSMHEILGPAAWCLNLIPRDLYPIEVPNTKLEYRAPLYHNYFQIIGRIDPEFMQVRNESNAAFLKWYREVYFPNLIMTSYPKLFKGILEKGIENQEDSLISFLNVFFKIPMEKNLYKKLLRVFADVYYEHKSEIDKILNDKILSDDNPIREMYSILQMAAIFDKVNSEYRNNLSFDRRGRYIMISSEELSDEFTEIGPPLAEKTATLTEALRKVGLSEKSINTIISQIQQQKQITSFKIKDESILQELIFISQNIEKHSGTKFTFFKEEKTPEGFEKTQEQYGPK

Nearest PDB structures (foldseek):
  7xa9-assembly1_B  TM=1.081E-01  e=4.351E+00  Arabidopsis thaliana

pLDDT: mean 81.81, std 19.44, range [24.66, 98.62]

Secondary structure (DSSP, 8-state):
-EEETTEEE-SSHHHHHHHHHHHHHHSSS-HHHHHHHHHHHHHHHHTT--HHHHHHHHHHTTGGG-TTTHHHHHHHHH---S-S-HHHHHT-HHHHHTTSSHHHHHHHS--HHHHHHHHHHHHHHHHHHHHHHHTTTEETTEE-HHHHHHHHHHTBGGGTS-STTSBPHHHHHHTS-GGG---SS-S---HHHHHHHHHHHHHHHH-TT--HHHHHHHHHHHHHHTTTTSPPPPS------TT-HHHHHHHHHHHHH-TTS---SHHHHHHHTT--SHHHHHHHHIIIIIIITTSHHHHSSTTTTEEEEPTT-EE-B-S----S-GGGGTT--B-TTS--EE-GGGEEE-TT-HHHHHHHHTT---SSSS-HHHHHHHHHHHHT----SHHHHHHHHHHHHHHHHHTTSS-SHHHHHHHHHHH-SS-TTTS-----SSTT-PPPP-HHHHHHHHHHH-HHHHHHHHHHHHHHHHHIIIIIHHHPPPPPHHHHHHHHHHHHHHHT-HHHHHTHHHHTTS---HHHHHHHHHHHHHHHHHSHHHHHHHHHTT-S-TT-HHHHHHHHHHHHHHHHHHHHHTTTTEEEEEETTEEEEEEGGGGS-S-S-SS-HHHHHHHHHHHHHHTT--HHHHHHHHHHHHH-S--SB-----HHHHHHHHHHHHHHHHHHS-----------SS------------